Protein AF-R1D1S7-F1 (afdb_monomer)

pLDDT: mean 77.64, std 20.62, range [32.88, 98.31]

Secondary structure (DSSP, 8-state):
--------PPPPPPPP------------SSSS-----EEEEEEE--TT--TT-EEEEE-TTT--EEEEEPPTTPPTT-EEEEEEE------------------PPPP---PPP-------------HHHHHHHHHHHHHHHHHHHHHHHHHHHHHHHHHHHHHHHHHHHHHHHHHHHHHHHHHHHHHHHHHHHHHHHHHHHHHHHHHHHHHHTSPPPP----PPPP------PPPPHHHHHTB-TTT-SBGGGS-EEEEEETTEE--S--EEHHHHHT-SSSB-TTT--B-SEEEEPPPTTT-HHHHHHHH--S-STTS---EE-S-THHHHHHHHHHHT-TT-HHHHHHHHHHHHHHHTTTEES-GGGS--EEEHHHHH-TTTSHHHHHHHHHHHHHHHHHHHHHHHHT-

Sequence (411 aa):
MQRIFGRAASRSPRSSGSSSSGARRSSSTERDSRAQRTERVSVVMPAGVRPGMEVQFENPRTGRYFKAAVPPGLLPGQTFIVNVLRSRESSPARGRDVVPVEVSFPSAAASPGRSATSPAQQGGASERERREAAELAEAMAASLAEQEAAQRRRAAEEASELELEEATRLSAEEAQRELSWRSEGQSWRSDGQQSWGREAEAALRAFELAAAASPPAQPHGPGPGLPSVQSEPEASLAEQNAECAVCFDPLHAAPCALFRCGSFRTCRHFLHEACARSLPFPECPLCRCAFDTVQPLPPLLSDPAGWFRAVDTGGEAAGHAARLSRPQEAVVRGLIKTYGLSSDLAQVVQMRENVAAVWALFVDGAADEGDACVTREAFLRPADGLADAIIASRATLAQCRAQRGVAVACL

Foldseek 3Di:
DDDDDDDDDDDDDDDDDDDDDDDDDDDDDPPDPPPQDWDKDKDAAAPPDAAQDKDWDADPVPRDIDIDGHHPPDDHGDIDIDTDGDDPPPPDDDDDDDDDDDDDDDDDDDDDDDDDDDDPDDDDDPPVVVVVVVVVVVVVVVVVVVVVVVVVVVVVVVVVVVVVVVVVVVVVVVVVVVVVVVVVVVVCCVVVCVVVVVVVVVVVVVVVVVVVVDDDDDDDDDDDDDPPPVDDPDQDPCLVLCAAPQPRHHLQVAFKKFFAAPQAGQDLDIHHLVRQVPDPAQADPPPRGGGDDIGTQDQCVPCVLSNLSRLQHPDCPPVDARKSQDDLVSVLSSCCNNVVVSVPVVSSVVSSVQSVVCLVVQFDDDPPPVRGIGGSCQQPPPPRHSSNSSVVVVVVVVVVVVVVVVVVVVD

Radius of gyration: 37.02 Å; Cα contacts (8 Å, |Δi|>4): 352; chains: 1; bounding box: 105×136×64 Å

Mean predicted aligned error: 18.81 Å

Structure (mmCIF, N/CA/C/O backbone):
data_AF-R1D1S7-F1
#
_entry.id   AF-R1D1S7-F1
#
loop_
_atom_site.group_PDB
_atom_site.id
_atom_site.type_symbol
_atom_site.label_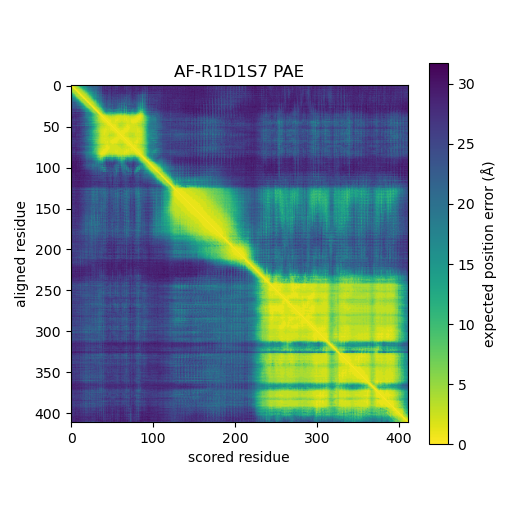atom_id
_atom_site.label_alt_id
_atom_site.label_comp_id
_atom_site.label_asym_id
_atom_site.label_entity_id
_atom_site.label_seq_id
_atom_site.pdbx_PDB_ins_code
_atom_site.Cartn_x
_atom_site.Cartn_y
_atom_site.Cartn_z
_atom_site.occupancy
_atom_site.B_iso_or_equiv
_atom_site.auth_seq_id
_atom_site.auth_comp_id
_atom_site.auth_asym_id
_atom_site.auth_atom_id
_atom_site.pdbx_PDB_model_num
ATOM 1 N N . MET A 1 1 ? 26.369 77.684 -20.246 1.00 40.88 1 MET A N 1
ATOM 2 C CA . MET A 1 1 ? 25.663 77.684 -21.546 1.00 40.88 1 MET A CA 1
ATOM 3 C C . MET A 1 1 ? 24.746 76.470 -21.598 1.00 40.88 1 MET A C 1
ATOM 5 O O . MET A 1 1 ? 25.218 75.362 -21.396 1.00 40.88 1 MET A O 1
ATOM 9 N N . GLN A 1 2 ? 23.444 76.713 -21.756 1.00 49.56 2 GLN A N 1
ATOM 10 C CA . GLN A 1 2 ? 22.350 75.731 -21.804 1.00 49.56 2 GLN A CA 1
ATOM 11 C C . GLN A 1 2 ? 22.356 74.887 -23.094 1.00 49.56 2 GLN A C 1
ATOM 13 O O . GLN A 1 2 ? 22.792 75.397 -24.124 1.00 49.56 2 GLN A O 1
ATOM 18 N N . ARG A 1 3 ? 21.809 73.659 -23.014 1.00 46.72 3 ARG A N 1
ATOM 19 C CA . ARG A 1 3 ? 21.143 72.789 -24.034 1.00 46.72 3 ARG A CA 1
ATOM 20 C C . ARG A 1 3 ? 20.950 71.424 -23.332 1.00 46.72 3 ARG A C 1
ATOM 22 O O . ARG A 1 3 ? 21.947 70.880 -22.884 1.00 46.72 3 ARG A O 1
ATOM 29 N N . ILE A 1 4 ? 19.789 70.861 -22.974 1.00 48.47 4 ILE A N 1
ATOM 30 C CA . ILE A 1 4 ? 18.445 70.638 -23.561 1.00 48.47 4 ILE A CA 1
ATOM 31 C C . ILE A 1 4 ? 18.448 69.844 -24.882 1.00 48.47 4 ILE A C 1
ATOM 33 O O . ILE A 1 4 ? 19.140 70.233 -25.816 1.00 48.47 4 ILE A O 1
ATOM 37 N N . PHE A 1 5 ? 17.581 68.807 -24.890 1.00 44.56 5 PHE A N 1
ATOM 38 C CA . PHE A 1 5 ? 17.111 67.843 -25.916 1.00 44.56 5 PHE A CA 1
ATOM 39 C C . PHE A 1 5 ? 17.652 66.411 -25.722 1.00 44.56 5 PHE A C 1
ATOM 41 O O . PHE A 1 5 ? 18.844 66.226 -25.552 1.00 44.56 5 PHE A O 1
ATOM 48 N N . GLY A 1 6 ? 16.859 65.334 -25.729 1.00 33.53 6 GLY A N 1
ATOM 49 C CA . GLY A 1 6 ? 15.417 65.153 -25.920 1.00 33.53 6 GLY A CA 1
ATOM 50 C C . GLY A 1 6 ? 15.090 63.647 -25.912 1.00 33.53 6 GLY A C 1
ATOM 51 O O . GLY A 1 6 ? 15.836 62.846 -26.465 1.00 33.53 6 GLY A O 1
ATOM 52 N N . ARG A 1 7 ? 13.993 63.265 -25.244 1.00 40.81 7 ARG A N 1
ATOM 53 C CA . ARG A 1 7 ? 13.422 61.905 -25.191 1.00 40.81 7 ARG A CA 1
ATOM 54 C C . ARG A 1 7 ? 12.847 61.493 -26.554 1.00 40.81 7 ARG A C 1
ATOM 56 O O . ARG A 1 7 ? 12.107 62.273 -27.146 1.00 40.81 7 ARG A O 1
ATOM 63 N N . ALA A 1 8 ? 13.051 60.237 -26.954 1.00 37.41 8 ALA A N 1
ATOM 64 C CA . ALA A 1 8 ? 12.241 59.554 -27.964 1.00 37.41 8 ALA A CA 1
ATOM 65 C C . ALA A 1 8 ? 11.564 58.329 -27.328 1.00 37.41 8 ALA A C 1
ATOM 67 O O . ALA A 1 8 ? 12.227 57.461 -26.766 1.00 37.41 8 ALA A O 1
ATOM 68 N N . ALA A 1 9 ? 10.232 58.306 -27.381 1.00 39.56 9 ALA A N 1
ATOM 69 C CA . ALA A 1 9 ? 9.378 57.216 -26.930 1.00 39.56 9 ALA A CA 1
ATOM 70 C C . ALA A 1 9 ? 9.017 56.324 -28.127 1.00 39.56 9 ALA A C 1
ATOM 72 O O . ALA A 1 9 ? 8.440 56.808 -29.102 1.00 39.56 9 ALA A O 1
ATOM 73 N N . SER A 1 10 ? 9.327 55.031 -28.051 1.00 42.94 10 SER A N 1
ATOM 74 C CA . SER A 1 10 ? 8.886 54.022 -29.015 1.00 42.94 10 SER A CA 1
ATOM 75 C C . SER A 1 10 ? 7.536 53.438 -28.584 1.00 42.94 10 SER A C 1
ATOM 77 O O . SER A 1 10 ? 7.361 52.907 -27.489 1.00 42.94 10 SER A O 1
ATOM 79 N N . ARG A 1 11 ? 6.543 53.589 -29.466 1.00 37.12 11 ARG A N 1
ATOM 80 C CA . ARG A 1 11 ? 5.198 53.014 -29.362 1.00 37.12 11 ARG A CA 1
ATOM 81 C C . ARG A 1 11 ? 5.242 51.534 -29.754 1.00 37.12 11 ARG A C 1
ATOM 83 O O . ARG A 1 11 ? 5.729 51.213 -30.832 1.00 37.12 11 ARG A O 1
ATOM 90 N N . SER A 1 12 ? 4.675 50.661 -28.923 1.00 41.09 12 SER A N 1
ATOM 91 C CA . SER A 1 12 ? 4.345 49.278 -29.300 1.00 41.09 12 SER A CA 1
ATOM 92 C C . SER A 1 12 ? 2.977 49.224 -29.998 1.00 41.09 12 SER A C 1
ATOM 94 O O . SER A 1 12 ? 2.056 49.918 -29.551 1.00 41.09 12 SER A O 1
ATOM 96 N N . PRO A 1 13 ? 2.797 48.418 -31.059 1.00 53.50 13 PRO A N 1
ATOM 97 C CA . PRO A 1 13 ? 1.489 48.200 -31.658 1.00 53.50 13 PRO A CA 1
ATOM 98 C C . PRO A 1 13 ? 0.668 47.189 -30.843 1.00 53.50 13 PRO A C 1
ATOM 100 O O . PRO A 1 13 ? 1.148 46.130 -30.447 1.00 53.50 13 PRO A O 1
ATOM 103 N N . ARG A 1 14 ? -0.599 47.544 -30.612 1.00 44.47 14 ARG A N 1
ATOM 104 C CA . ARG A 1 14 ? -1.650 46.669 -30.086 1.00 44.47 14 ARG A CA 1
ATOM 105 C C . ARG A 1 14 ? -2.043 45.661 -31.167 1.00 44.47 14 ARG A C 1
ATOM 107 O O . ARG A 1 14 ? -2.511 46.082 -32.223 1.00 44.47 14 ARG A O 1
ATOM 114 N N . SER A 1 15 ? -1.917 44.364 -30.894 1.00 43.53 15 SER A N 1
ATOM 115 C CA . SER A 1 15 ? -2.582 43.320 -31.675 1.00 43.53 15 SER A CA 1
ATOM 116 C C . SER A 1 15 ? -3.945 43.003 -31.060 1.00 43.53 15 SER A C 1
ATOM 118 O O . SER A 1 15 ? -4.097 42.638 -29.897 1.00 43.53 15 SER A O 1
ATOM 120 N N . SER A 1 16 ? -4.959 43.239 -31.875 1.00 44.72 16 SER A N 1
ATOM 121 C CA . SER A 1 16 ? -6.361 42.929 -31.672 1.00 44.72 16 SER A CA 1
ATOM 122 C C . SER A 1 16 ? -6.652 41.449 -31.927 1.00 44.72 16 SER A C 1
ATOM 124 O O . SER A 1 16 ? -6.254 40.925 -32.960 1.00 44.72 16 SER A O 1
ATOM 126 N N . GLY A 1 17 ? -7.425 40.846 -31.022 1.00 41.31 17 GLY A N 1
ATOM 127 C CA . GLY A 1 17 ? -8.584 40.001 -31.322 1.00 41.31 17 GLY A CA 1
ATOM 128 C C . GLY A 1 17 ? -8.389 38.736 -32.159 1.00 41.31 17 GLY A C 1
ATOM 129 O O . GLY A 1 17 ? -8.232 38.783 -33.373 1.00 41.31 17 GLY A O 1
ATOM 130 N N . SER A 1 18 ? -8.619 37.589 -31.527 1.00 41.84 18 SER A N 1
ATOM 131 C CA . SER A 1 18 ? -9.199 36.432 -32.215 1.00 41.84 18 SER A CA 1
ATOM 132 C C . SER A 1 18 ? -10.151 35.712 -31.270 1.00 41.84 18 SER A C 1
ATOM 134 O O . SER A 1 18 ? -9.756 34.990 -30.360 1.00 41.84 18 SER A O 1
ATOM 136 N N . SER A 1 19 ? -11.433 35.971 -31.494 1.00 46.50 19 SER A N 1
ATOM 137 C CA . SER A 1 19 ? -12.548 35.203 -30.969 1.00 46.50 19 SER A CA 1
ATOM 138 C C . SER A 1 19 ? -12.538 33.814 -31.609 1.00 46.50 19 SER A C 1
ATOM 140 O O . SER A 1 19 ? -12.649 33.712 -32.830 1.00 46.50 19 SER A O 1
ATOM 142 N N . SER A 1 20 ? -12.459 32.751 -30.810 1.00 43.19 20 SER A N 1
ATOM 143 C CA . SER A 1 20 ? -12.817 31.401 -31.249 1.00 43.19 20 SER A CA 1
ATOM 144 C C . SER A 1 20 ? -13.987 30.874 -30.427 1.00 43.19 20 SER A C 1
ATOM 146 O O . SER A 1 20 ? -13.932 30.609 -29.228 1.00 43.19 20 SER A O 1
ATOM 148 N N . SER A 1 21 ? -15.095 30.793 -31.143 1.00 43.06 21 SER A N 1
ATOM 149 C CA . SER A 1 21 ? -16.359 30.190 -30.784 1.00 43.06 21 SER A CA 1
ATOM 150 C C . SER A 1 21 ? -16.228 28.679 -30.569 1.00 43.06 21 SER A C 1
ATOM 152 O O . SER A 1 21 ? -15.629 27.984 -31.379 1.00 43.06 21 SER A O 1
ATOM 154 N N . GLY A 1 22 ? -16.928 28.172 -29.553 1.00 43.16 22 GLY A N 1
ATOM 155 C CA . GLY A 1 22 ? -17.757 26.972 -29.690 1.00 43.16 22 GLY A CA 1
ATOM 156 C C . GLY A 1 22 ? -17.072 25.603 -29.661 1.00 43.16 22 GLY A C 1
ATOM 157 O O . GLY A 1 22 ? -16.790 25.020 -30.699 1.00 43.16 22 GLY A O 1
ATOM 158 N N . ALA A 1 23 ? -17.039 24.989 -28.477 1.00 39.06 23 ALA A N 1
ATOM 159 C CA . ALA A 1 23 ? -17.128 23.536 -28.348 1.00 39.06 23 ALA A CA 1
ATOM 160 C C . ALA A 1 23 ? -17.946 23.172 -27.100 1.00 39.06 23 ALA A C 1
ATOM 162 O O . ALA A 1 23 ? -17.427 22.944 -26.013 1.00 39.06 23 ALA A O 1
ATOM 163 N N . ARG A 1 24 ? -19.272 23.127 -27.274 1.00 50.62 24 ARG A N 1
ATOM 164 C CA . ARG A 1 24 ? -20.167 22.362 -26.402 1.00 50.62 24 ARG A CA 1
ATOM 165 C C . ARG A 1 24 ? -19.913 20.881 -26.686 1.00 50.62 24 ARG A C 1
ATOM 167 O O . ARG A 1 24 ? -20.312 20.408 -27.746 1.00 50.62 24 ARG A O 1
ATOM 174 N N . ARG A 1 25 ? -19.276 20.153 -25.768 1.00 45.09 25 ARG A N 1
ATOM 175 C CA . ARG A 1 25 ? -19.288 18.683 -25.760 1.00 45.09 25 ARG A CA 1
ATOM 176 C C . ARG A 1 25 ? -19.532 18.166 -24.342 1.00 45.09 25 ARG A C 1
ATOM 178 O O . ARG A 1 25 ? -18.696 18.292 -23.460 1.00 45.09 25 ARG A O 1
ATOM 185 N N . SER A 1 26 ? -20.743 17.641 -24.179 1.00 44.97 26 SER A N 1
ATOM 186 C CA . SER A 1 26 ? -21.052 16.382 -23.497 1.00 44.97 26 SER A CA 1
ATOM 187 C C . SER A 1 26 ? -20.563 16.205 -22.059 1.00 44.97 26 SER A C 1
ATOM 189 O O . SER A 1 26 ? -19.711 15.381 -21.752 1.00 44.97 26 SER A O 1
ATOM 191 N N . SER A 1 27 ? -21.224 16.928 -21.163 1.00 48.66 27 SER A N 1
ATOM 192 C CA . SER A 1 27 ? -21.341 16.619 -19.743 1.00 48.66 27 SER A CA 1
ATOM 193 C C . SER A 1 27 ? -22.357 15.487 -19.509 1.00 48.66 27 SER A C 1
ATOM 195 O O . SER A 1 27 ? -23.549 15.781 -19.426 1.00 48.66 27 SER A O 1
ATOM 197 N N . SER A 1 28 ? -21.936 14.224 -19.380 1.00 49.94 28 SER A N 1
ATOM 198 C CA . SER A 1 28 ? -22.804 13.148 -18.849 1.00 49.94 28 SER A CA 1
ATOM 199 C C . SER A 1 28 ? -22.071 11.805 -18.719 1.00 49.94 28 SER A C 1
ATOM 201 O O . SER A 1 28 ? -22.200 10.984 -19.616 1.00 49.94 28 SER A O 1
ATOM 203 N N . THR A 1 29 ? -21.332 11.591 -17.620 1.00 45.88 29 THR A N 1
ATOM 204 C CA . THR A 1 29 ? -21.088 10.262 -16.983 1.00 45.88 29 THR A CA 1
ATOM 205 C C . THR A 1 29 ? -20.188 10.346 -15.740 1.00 45.88 29 THR A C 1
ATOM 207 O O . THR A 1 29 ? -20.230 9.460 -14.897 1.00 45.88 29 THR A O 1
ATOM 210 N N . GLU A 1 30 ? -19.463 11.444 -15.518 1.00 43.00 30 GLU A N 1
ATOM 211 C CA . GLU A 1 30 ? -18.541 11.623 -14.372 1.00 43.00 30 GLU A CA 1
ATOM 212 C C . GLU A 1 30 ? -19.209 12.008 -13.035 1.00 43.00 30 GLU A C 1
ATOM 214 O O . GLU A 1 30 ? -18.637 12.692 -12.182 1.00 43.00 30 GLU A O 1
ATOM 219 N N . ARG A 1 31 ? -20.470 11.618 -12.840 1.00 46.47 31 ARG A N 1
ATOM 220 C CA . ARG A 1 31 ? -21.287 12.114 -11.731 1.00 46.47 31 ARG A CA 1
ATOM 221 C C . ARG A 1 31 ? -21.953 11.005 -10.924 1.00 46.47 31 ARG A C 1
ATOM 223 O O . ARG A 1 31 ? -23.093 11.203 -10.550 1.00 46.47 31 ARG A O 1
ATOM 230 N N . ASP A 1 32 ? -21.271 9.900 -10.604 1.00 45.78 32 ASP A N 1
ATOM 231 C CA . ASP A 1 32 ? -21.798 8.997 -9.558 1.00 45.78 32 ASP A CA 1
ATOM 232 C C . ASP A 1 32 ? -20.803 8.146 -8.744 1.00 45.78 32 ASP A C 1
ATOM 234 O O . ASP A 1 32 ? -21.221 7.357 -7.904 1.00 45.78 32 ASP A O 1
ATOM 238 N N . SER A 1 33 ? -19.491 8.389 -8.824 1.00 48.38 33 SER A N 1
ATOM 239 C CA . SER A 1 33 ? -18.509 7.719 -7.941 1.00 48.38 33 SER A CA 1
ATOM 240 C C . SER A 1 33 ? -18.133 8.564 -6.718 1.00 48.38 33 SER A C 1
ATOM 242 O O . SER A 1 33 ? -16.967 8.650 -6.331 1.00 48.38 33 SER A O 1
ATOM 244 N N . ARG A 1 34 ? -19.105 9.240 -6.084 1.00 56.00 34 ARG A N 1
ATOM 245 C CA . ARG A 1 34 ? -18.852 9.885 -4.782 1.00 56.00 34 ARG A CA 1
ATOM 246 C C . ARG A 1 34 ? -18.762 8.796 -3.720 1.00 56.00 34 ARG A C 1
ATOM 248 O O . ARG A 1 34 ? -19.788 8.379 -3.189 1.00 56.00 34 ARG A O 1
ATOM 255 N N . ALA A 1 35 ? -17.529 8.386 -3.421 1.00 58.06 35 ALA A N 1
ATOM 256 C CA . ALA A 1 35 ? -17.168 7.523 -2.304 1.00 58.06 35 ALA A CA 1
ATOM 257 C C . ALA A 1 35 ? -18.050 7.828 -1.085 1.00 58.06 35 ALA A C 1
ATOM 259 O O . ALA A 1 35 ? -18.065 8.954 -0.570 1.00 58.06 35 ALA A O 1
ATOM 260 N N . GLN A 1 36 ? -18.841 6.838 -0.675 1.00 74.69 36 GLN A N 1
ATOM 261 C CA . GLN A 1 36 ? -19.705 6.943 0.490 1.00 74.69 36 GLN A CA 1
ATOM 262 C C . GLN A 1 36 ? -18.816 7.241 1.702 1.00 74.69 36 GLN A C 1
ATOM 264 O O . GLN A 1 36 ? -17.980 6.429 2.089 1.00 74.69 36 GLN A O 1
ATOM 269 N N . ARG A 1 37 ? -18.942 8.441 2.277 1.00 83.38 37 ARG A N 1
ATOM 270 C CA . ARG A 1 37 ? -18.174 8.809 3.470 1.00 83.38 37 ARG A CA 1
ATOM 271 C C . ARG A 1 37 ? -18.741 8.050 4.668 1.00 83.38 37 ARG A C 1
ATOM 273 O O . ARG A 1 37 ? -19.866 8.311 5.092 1.00 83.38 37 ARG A O 1
ATOM 280 N N . THR A 1 38 ? -17.956 7.128 5.211 1.00 91.94 38 THR A N 1
ATOM 281 C CA . THR A 1 38 ? -18.217 6.479 6.499 1.00 91.94 38 THR A CA 1
ATOM 282 C C . THR A 1 38 ? -17.866 7.425 7.645 1.00 91.94 38 THR A C 1
ATOM 284 O O . THR A 1 38 ? -16.858 8.130 7.592 1.00 91.94 38 THR A O 1
ATOM 287 N N . GLU A 1 39 ? -18.670 7.426 8.700 1.00 93.94 39 GLU A N 1
ATOM 288 C CA . GLU A 1 39 ? -18.412 8.133 9.951 1.00 93.94 39 GLU A CA 1
ATOM 289 C C . GLU A 1 39 ? -18.198 7.129 11.088 1.00 93.94 39 GLU A C 1
ATOM 291 O O . GLU A 1 39 ? -18.886 6.116 11.163 1.00 93.94 39 GLU A O 1
ATOM 296 N N . ARG A 1 40 ? -17.228 7.403 11.967 1.00 95.81 40 ARG A N 1
ATOM 297 C CA . ARG A 1 40 ? -16.889 6.552 13.114 1.00 95.81 40 ARG A CA 1
ATOM 298 C C . ARG A 1 40 ? -17.664 7.025 14.342 1.00 95.81 40 ARG A C 1
ATOM 300 O O . ARG A 1 40 ? -17.470 8.161 14.770 1.00 95.81 40 ARG A O 1
ATOM 307 N N . VAL A 1 41 ? -18.502 6.168 14.920 1.00 96.62 41 VAL A N 1
ATOM 308 C CA . VAL A 1 41 ? -19.272 6.449 16.144 1.00 96.62 41 VAL A CA 1
ATOM 309 C C . VAL A 1 41 ? -18.801 5.517 17.257 1.00 96.62 41 VAL A C 1
ATOM 311 O O . VAL A 1 41 ? -18.685 4.314 17.042 1.00 96.62 41 VAL A O 1
ATOM 314 N N . SER A 1 42 ? -18.504 6.071 18.434 1.00 96.50 42 SER A N 1
ATOM 315 C CA . SER A 1 42 ? -18.145 5.298 19.630 1.00 96.50 42 SER A CA 1
ATOM 316 C C . SER A 1 42 ? -19.410 4.925 20.399 1.00 96.50 42 SER A C 1
ATOM 318 O O . SER A 1 42 ? -20.207 5.806 20.723 1.00 96.50 42 SER A O 1
ATOM 320 N N . VAL A 1 43 ? -19.598 3.638 20.679 1.00 97.38 43 VAL A N 1
ATOM 321 C CA . VAL A 1 43 ? -20.777 3.090 21.362 1.00 97.38 43 VAL A CA 1
ATOM 322 C C . VAL A 1 43 ? -20.331 2.434 22.662 1.00 97.38 43 VAL A C 1
ATOM 324 O O . VAL A 1 43 ? -19.456 1.571 22.647 1.00 97.38 43 VAL A O 1
ATOM 327 N N . VAL A 1 44 ? -20.922 2.845 23.786 1.00 97.38 44 VAL A N 1
ATOM 328 C CA . VAL A 1 44 ? -20.694 2.233 25.105 1.00 97.38 44 VAL A CA 1
ATOM 329 C C . VAL A 1 44 ? -21.595 1.008 25.246 1.00 97.38 44 VAL A C 1
ATOM 331 O O . VAL A 1 44 ? -22.787 1.085 24.959 1.00 97.38 44 VAL A O 1
ATOM 334 N N . MET A 1 45 ? -21.044 -0.110 25.713 1.00 97.25 45 MET A N 1
ATOM 335 C CA . MET A 1 45 ? -21.781 -1.344 25.972 1.00 97.25 45 MET A CA 1
ATOM 336 C C . MET A 1 45 ? -22.750 -1.196 27.157 1.00 97.25 45 MET A C 1
ATOM 338 O O . MET A 1 45 ? -22.281 -1.037 28.289 1.00 97.25 45 MET A O 1
ATOM 342 N N . PRO A 1 46 ? -24.081 -1.289 26.956 1.00 96.38 46 PRO A N 1
ATOM 343 C CA . PRO A 1 46 ? -25.031 -1.302 28.064 1.00 96.38 46 PRO A CA 1
ATOM 344 C C . PRO A 1 46 ? -24.937 -2.591 28.896 1.00 96.38 46 PRO A C 1
ATOM 346 O O . PRO A 1 46 ? -24.508 -3.646 28.423 1.00 96.38 46 PRO A O 1
ATOM 349 N N . ALA A 1 47 ? -25.362 -2.506 30.158 1.00 96.44 47 ALA A N 1
ATOM 350 C CA . ALA A 1 47 ? -25.404 -3.649 31.063 1.00 96.44 47 ALA A CA 1
ATOM 351 C C . ALA A 1 47 ? -26.361 -4.741 30.557 1.00 96.44 47 ALA A C 1
ATOM 353 O O . ALA A 1 47 ? -27.462 -4.453 30.094 1.00 96.44 47 ALA A O 1
ATOM 354 N N . GLY A 1 48 ? -25.939 -6.004 30.668 1.00 94.94 48 GLY A N 1
ATOM 355 C CA . GLY A 1 48 ? -26.752 -7.173 30.314 1.00 94.94 48 GLY A CA 1
ATOM 356 C C . GLY A 1 48 ? -26.644 -7.644 28.860 1.00 94.94 48 GLY A C 1
ATOM 357 O O . GLY A 1 48 ? -27.177 -8.705 28.541 1.00 94.94 48 GLY A O 1
ATOM 358 N N . VAL A 1 49 ? -25.929 -6.923 27.992 1.00 96.81 49 VAL A N 1
ATOM 359 C CA . VAL A 1 49 ? -25.722 -7.339 26.598 1.00 96.81 49 VAL A CA 1
ATOM 360 C C . VAL A 1 49 ? -24.483 -8.229 26.470 1.00 96.81 49 VAL A C 1
ATOM 362 O O . VAL A 1 49 ? -23.449 -7.961 27.079 1.00 96.81 49 VAL A O 1
ATOM 365 N N . ARG A 1 50 ? -24.595 -9.309 25.688 1.00 95.19 50 ARG A N 1
ATOM 366 C CA . ARG A 1 50 ? -23.523 -10.286 25.438 1.00 95.19 50 ARG A CA 1
ATOM 367 C C . ARG A 1 50 ? -22.955 -10.136 24.021 1.00 95.19 50 ARG A C 1
ATOM 369 O O . ARG A 1 50 ? -23.680 -9.679 23.134 1.00 95.19 50 ARG A O 1
ATOM 376 N N . PRO A 1 51 ? -21.708 -10.573 23.771 1.00 95.75 51 PRO A N 1
ATOM 377 C CA . PRO A 1 51 ? -21.195 -10.729 22.416 1.00 95.75 51 PRO A CA 1
ATOM 378 C C . PRO A 1 51 ? -22.165 -11.443 21.474 1.00 95.75 51 PRO A C 1
ATOM 380 O O . PRO A 1 51 ? -22.770 -12.447 21.849 1.00 95.75 51 PRO A O 1
ATOM 383 N N . GLY A 1 52 ? -22.311 -10.914 20.260 1.00 95.56 52 GLY A N 1
ATOM 384 C CA . GLY A 1 52 ? -23.238 -11.412 19.241 1.00 95.56 52 GLY A CA 1
ATOM 385 C C . GLY A 1 52 ? -24.666 -10.863 19.329 1.00 95.56 52 GLY A C 1
ATOM 386 O O . GLY A 1 52 ? -25.417 -11.015 18.371 1.00 95.56 52 GLY A O 1
ATOM 387 N N . MET A 1 53 ? -25.054 -10.190 20.419 1.00 96.88 53 MET A N 1
ATOM 388 C CA . MET A 1 53 ? -26.344 -9.491 20.482 1.00 96.88 53 MET A CA 1
ATOM 389 C C . MET A 1 53 ? -26.299 -8.170 19.705 1.00 96.88 53 MET A C 1
ATOM 391 O O . MET A 1 53 ? -25.251 -7.528 19.611 1.00 96.88 53 MET A O 1
ATOM 395 N N . GLU A 1 54 ? -27.444 -7.741 19.174 1.00 97.75 54 GLU A N 1
ATOM 396 C CA . GLU A 1 54 ? -27.584 -6.421 18.556 1.00 97.75 54 GLU A CA 1
ATOM 397 C C . GLU A 1 54 ? -27.817 -5.340 19.615 1.00 97.75 54 GLU A C 1
ATOM 399 O O . GLU A 1 54 ? -28.664 -5.484 20.498 1.00 97.75 54 GLU A O 1
ATOM 404 N N . VAL A 1 55 ? -27.104 -4.222 19.488 1.00 97.44 55 VAL A N 1
ATOM 405 C CA . VAL A 1 55 ? -27.362 -2.997 20.251 1.00 97.44 55 VAL A CA 1
ATOM 406 C C . VAL A 1 55 ? -27.850 -1.893 19.331 1.00 97.44 55 VAL A C 1
ATOM 408 O O . VAL A 1 55 ? -27.318 -1.704 18.236 1.00 97.44 55 VAL A O 1
ATOM 411 N N . GLN A 1 56 ? -28.857 -1.151 19.792 1.00 97.69 56 GLN A N 1
ATOM 412 C CA . GLN A 1 56 ? -29.337 0.057 19.134 1.00 97.69 56 GLN A CA 1
ATOM 413 C C . GLN A 1 56 ? -28.709 1.281 19.804 1.00 97.69 56 GLN A C 1
ATOM 415 O O . GLN A 1 56 ? -28.741 1.402 21.027 1.00 97.69 56 GLN A O 1
ATOM 420 N N . PHE A 1 57 ? -28.136 2.184 19.014 1.00 96.62 57 PHE A N 1
ATOM 421 C CA . PHE A 1 57 ? -27.505 3.409 19.507 1.00 96.62 57 PHE A CA 1
ATOM 422 C C . PHE A 1 57 ? -27.881 4.602 18.632 1.00 96.62 57 PHE A C 1
ATOM 424 O O . PHE A 1 57 ? -28.138 4.454 17.437 1.00 96.62 57 PHE A O 1
ATOM 431 N N . GLU A 1 58 ? -27.918 5.791 19.225 1.00 96.81 58 GLU A N 1
ATOM 432 C CA . GLU A 1 58 ? -28.203 7.041 18.524 1.00 96.81 58 GLU A CA 1
ATOM 433 C C . GLU A 1 58 ? -26.897 7.715 18.103 1.00 96.81 58 GLU A C 1
ATOM 435 O O . GLU A 1 58 ? -25.965 7.844 18.899 1.00 96.81 58 GLU A O 1
ATOM 440 N N . ASN A 1 59 ? -26.802 8.152 16.848 1.00 94.88 59 ASN A N 1
ATOM 441 C CA . ASN A 1 59 ? -25.676 8.968 16.418 1.00 94.88 59 ASN A CA 1
ATOM 442 C C . ASN A 1 59 ? -25.889 10.414 16.913 1.00 94.88 59 ASN A C 1
ATOM 444 O O . ASN A 1 59 ? -26.786 11.089 16.397 1.00 94.88 59 ASN A O 1
ATOM 448 N N . PRO A 1 60 ? -25.034 10.939 17.815 1.00 90.75 60 PRO A N 1
ATOM 449 C CA . PRO A 1 60 ? -25.240 12.238 18.462 1.00 90.75 60 PRO A CA 1
ATOM 450 C C . PRO A 1 60 ? -25.209 13.425 17.491 1.00 90.75 60 PRO A C 1
ATOM 452 O O . PRO A 1 60 ? -25.641 14.516 17.845 1.00 90.75 60 PRO A O 1
ATOM 455 N N . ARG A 1 61 ? -24.691 13.242 16.268 1.00 89.75 61 ARG A N 1
ATOM 456 C CA . ARG A 1 61 ? -24.674 14.296 15.245 1.00 89.75 61 ARG A CA 1
ATOM 457 C C . ARG A 1 61 ? -25.931 14.335 14.388 1.00 89.75 61 ARG A C 1
ATOM 459 O O . ARG A 1 61 ? -26.250 15.390 13.860 1.00 89.75 61 ARG A O 1
ATOM 466 N N . THR A 1 62 ? -26.598 13.196 14.202 1.00 91.69 62 THR A N 1
ATOM 467 C CA . THR A 1 62 ? -27.722 13.074 13.251 1.00 91.69 62 THR A CA 1
ATOM 468 C C . THR A 1 62 ? -29.057 12.765 13.922 1.00 91.69 62 THR A C 1
ATOM 470 O O . THR A 1 62 ? -30.086 12.846 13.258 1.00 91.69 62 THR A O 1
ATOM 473 N N . GLY A 1 63 ? -29.058 12.361 15.198 1.00 94.25 63 GLY A N 1
ATOM 474 C CA . GLY A 1 63 ? -30.254 11.907 15.920 1.00 94.25 63 GLY A CA 1
ATOM 475 C C . GLY A 1 63 ? -30.853 10.602 15.380 1.00 94.25 63 GLY A C 1
ATOM 476 O O . GLY A 1 63 ? -31.963 10.219 15.737 1.00 94.25 63 GLY A O 1
ATOM 477 N N . ARG A 1 64 ? -30.159 9.919 14.458 1.00 93.75 64 ARG A N 1
ATOM 478 C CA . ARG A 1 64 ? -30.623 8.660 13.866 1.00 93.75 64 ARG A CA 1
ATOM 479 C C . ARG A 1 64 ? -30.151 7.473 14.688 1.00 93.75 64 ARG A C 1
ATOM 481 O O . ARG A 1 64 ? -29.000 7.434 15.125 1.00 93.75 64 ARG A O 1
ATOM 488 N N . TYR A 1 65 ? -31.023 6.480 14.813 1.00 96.06 65 TYR A N 1
ATOM 489 C CA . TYR A 1 65 ? -30.701 5.212 15.452 1.00 96.06 65 TYR A CA 1
ATOM 490 C C . TYR A 1 65 ? -30.081 4.228 14.459 1.00 96.06 65 TYR A C 1
ATOM 492 O O . TYR A 1 65 ? -30.571 4.059 13.343 1.00 96.06 65 TYR A O 1
ATOM 500 N N . PHE A 1 66 ? -29.032 3.547 14.900 1.00 96.56 66 PHE A N 1
ATOM 501 C CA . PHE A 1 66 ? -28.341 2.489 14.171 1.00 96.56 66 PHE A CA 1
ATOM 502 C C . PHE A 1 66 ? -28.316 1.215 15.014 1.00 96.56 66 PHE A C 1
ATOM 504 O O . PHE A 1 66 ? -28.427 1.278 16.238 1.00 96.56 66 PHE A O 1
ATOM 511 N N . LYS A 1 67 ? -28.163 0.064 14.354 1.00 97.38 67 LYS A N 1
ATOM 512 C CA . LYS A 1 67 ? -27.968 -1.238 15.001 1.00 97.38 67 LYS A CA 1
ATOM 513 C C . LYS A 1 67 ? -26.588 -1.784 14.660 1.00 97.38 67 LYS A C 1
ATOM 515 O O . LYS A 1 67 ? -26.142 -1.643 13.523 1.00 97.38 67 LYS A O 1
ATOM 520 N N . ALA A 1 68 ? -25.926 -2.401 15.631 1.00 97.19 68 ALA A N 1
ATOM 521 C CA . ALA A 1 68 ? -24.671 -3.114 15.421 1.00 97.19 68 ALA A CA 1
ATOM 522 C C . ALA A 1 68 ? -24.599 -4.354 16.317 1.00 97.19 68 ALA A C 1
ATOM 524 O O . ALA A 1 68 ? -25.064 -4.324 17.456 1.00 97.19 68 ALA A O 1
ATOM 525 N N . ALA A 1 69 ? -23.996 -5.428 15.808 1.00 97.44 69 ALA A N 1
ATOM 526 C CA . ALA A 1 69 ? -23.686 -6.610 16.603 1.00 97.44 69 ALA A CA 1
ATOM 527 C C . ALA A 1 69 ? -22.475 -6.342 17.506 1.00 97.44 69 ALA A C 1
ATOM 529 O O . ALA A 1 69 ? -21.503 -5.711 17.085 1.00 97.44 69 ALA A O 1
ATOM 530 N N . VAL A 1 70 ? -22.531 -6.836 18.740 1.00 97.19 70 VAL A N 1
ATOM 531 C CA . VAL A 1 70 ? -21.463 -6.670 19.730 1.00 97.19 70 VAL A CA 1
ATOM 532 C C . VAL A 1 70 ? -20.290 -7.614 19.430 1.00 97.19 70 VAL A C 1
ATOM 534 O O . VAL A 1 70 ? -20.497 -8.832 19.412 1.00 97.19 70 VAL A O 1
ATOM 537 N N . PRO A 1 71 ? -19.058 -7.099 19.248 1.00 96.62 71 PRO A N 1
ATOM 538 C CA . PRO A 1 71 ? -17.867 -7.931 19.076 1.00 96.62 71 PRO A CA 1
ATOM 539 C C . PRO A 1 71 ? -17.579 -8.865 20.271 1.00 96.62 71 PRO A C 1
ATOM 541 O O . PRO A 1 71 ? -17.876 -8.519 21.419 1.00 96.62 71 PRO A O 1
ATOM 544 N N . PRO A 1 72 ? -16.958 -10.038 20.044 1.00 96.25 72 PRO A N 1
ATOM 545 C CA . PRO A 1 72 ? -16.492 -10.915 21.118 1.00 96.25 72 PRO A CA 1
ATOM 546 C C . PRO A 1 72 ? -15.448 -10.243 22.013 1.00 96.25 72 PRO A C 1
ATOM 548 O O . PRO A 1 72 ? -14.605 -9.483 21.544 1.00 96.25 72 PRO A O 1
ATOM 551 N N . GLY A 1 73 ? -15.504 -10.548 23.314 1.00 93.62 73 GLY A N 1
ATOM 552 C CA . GLY A 1 73 ? -14.533 -10.080 24.311 1.00 93.62 73 GLY A CA 1
ATOM 553 C C . GLY A 1 73 ? -14.832 -8.722 24.956 1.00 93.62 73 GLY A C 1
ATOM 554 O O . GLY A 1 73 ? -14.077 -8.310 25.831 1.00 93.62 73 GLY A O 1
ATOM 555 N N . LEU A 1 74 ? -15.921 -8.044 24.576 1.00 95.75 74 LEU A N 1
ATOM 556 C CA . LEU A 1 74 ? -16.333 -6.782 25.201 1.00 95.75 74 LEU A CA 1
ATOM 557 C C . LEU A 1 74 ? -17.192 -7.011 26.454 1.00 95.75 74 LEU A C 1
ATOM 559 O O . LEU A 1 74 ? -18.119 -7.823 26.450 1.00 95.75 74 LEU A O 1
ATOM 563 N N . LEU A 1 75 ? -16.892 -6.262 27.518 1.00 94.69 75 LEU A N 1
ATOM 564 C CA . LEU A 1 75 ? -17.638 -6.241 28.780 1.00 94.69 75 LEU A CA 1
ATOM 565 C C . LEU A 1 75 ? -18.558 -5.005 28.868 1.00 94.69 75 LEU A C 1
ATOM 567 O O . LEU A 1 75 ? -18.253 -3.971 28.264 1.00 94.69 75 LEU A O 1
ATOM 571 N N . PRO A 1 76 ? -19.653 -5.057 29.654 1.00 96.75 76 PRO A N 1
ATOM 572 C CA . PRO A 1 76 ? -20.466 -3.880 29.956 1.00 96.75 76 PRO A CA 1
ATOM 573 C C . PRO A 1 76 ? -19.630 -2.675 30.410 1.00 96.75 76 PRO A C 1
ATOM 575 O O . PRO A 1 76 ? -18.742 -2.810 31.249 1.00 96.75 76 PRO A O 1
ATOM 578 N N . GLY A 1 77 ? -19.916 -1.496 29.854 1.00 95.94 77 GLY A N 1
ATOM 579 C CA . GLY A 1 77 ? -19.177 -0.253 30.100 1.00 95.94 77 GLY A CA 1
ATOM 580 C C . GLY A 1 77 ? -17.981 -0.006 29.172 1.00 95.94 77 GLY A C 1
ATOM 581 O O . GLY A 1 77 ? -17.510 1.128 29.098 1.00 95.94 77 GLY A O 1
ATOM 582 N N . GLN A 1 78 ? -17.510 -1.007 28.421 1.00 96.50 78 GLN A N 1
ATOM 583 C CA . GLN A 1 78 ? -16.476 -0.800 27.401 1.00 96.50 78 GLN A CA 1
ATOM 584 C C . GLN A 1 78 ? -17.050 -0.155 26.136 1.00 96.50 78 GLN A C 1
ATOM 586 O O . GLN A 1 78 ? -18.240 -0.273 25.842 1.00 96.50 78 GLN A O 1
ATOM 591 N N . THR A 1 79 ? -16.201 0.532 25.374 1.00 97.00 79 THR A N 1
ATOM 592 C CA . THR A 1 79 ? -16.577 1.187 24.118 1.00 97.00 79 THR A CA 1
ATOM 593 C C . THR A 1 79 ? -16.065 0.426 22.904 1.00 97.00 79 THR A C 1
ATOM 595 O O . THR A 1 79 ? -14.964 -0.120 22.912 1.00 97.00 79 THR A O 1
ATOM 598 N N . PHE A 1 80 ? -16.847 0.430 21.827 1.00 97.44 80 PHE A N 1
ATOM 599 C CA . PHE A 1 80 ? -16.409 -0.039 20.514 1.00 97.44 80 PHE A CA 1
ATOM 600 C C . PHE A 1 80 ? -16.829 0.942 19.418 1.00 97.44 80 PHE A C 1
ATOM 602 O O . PHE A 1 80 ? -17.738 1.751 19.599 1.00 97.44 80 PHE A O 1
ATOM 609 N N . ILE A 1 81 ? -16.120 0.911 18.288 1.00 96.88 81 ILE A N 1
ATOM 610 C CA . ILE A 1 81 ? -16.310 1.872 17.198 1.00 96.88 81 ILE A CA 1
ATOM 611 C C . ILE A 1 81 ? -17.102 1.220 16.067 1.00 96.88 81 ILE A C 1
ATOM 613 O O . ILE A 1 81 ? -16.699 0.181 15.548 1.00 96.88 81 ILE A O 1
ATOM 617 N N . VAL A 1 82 ? -18.184 1.873 15.645 1.00 96.94 82 VAL A N 1
ATOM 618 C CA . VAL A 1 82 ? -19.012 1.469 14.504 1.00 96.94 82 VAL A CA 1
ATOM 619 C C . VAL A 1 82 ? -18.817 2.452 13.352 1.00 96.94 82 VAL A C 1
ATOM 621 O O . VAL A 1 82 ? -18.869 3.668 13.546 1.00 96.94 82 VAL A O 1
ATOM 624 N N . ASN A 1 83 ? -18.606 1.929 12.143 1.00 95.50 83 ASN A N 1
ATOM 625 C CA . ASN A 1 83 ? -18.570 2.724 10.916 1.00 95.50 83 ASN A CA 1
ATOM 626 C C . ASN A 1 83 ? -19.988 2.825 10.346 1.00 95.50 83 ASN A C 1
ATOM 628 O O . ASN A 1 83 ? -20.503 1.859 9.789 1.00 95.50 83 ASN A O 1
ATOM 632 N N . VAL A 1 84 ? -20.621 3.987 10.478 1.00 95.38 84 VAL A N 1
ATOM 633 C CA . VAL A 1 84 ? -21.945 4.253 9.904 1.00 95.38 84 VAL A CA 1
ATOM 634 C C . VAL A 1 84 ? -21.801 4.978 8.571 1.00 95.38 84 VAL A C 1
ATOM 636 O O . VAL A 1 84 ? -21.050 5.946 8.441 1.00 95.38 84 VAL A O 1
ATOM 639 N N . LEU A 1 85 ? -22.518 4.511 7.552 1.00 91.19 85 LEU A N 1
ATOM 640 C CA . LEU A 1 85 ? -22.585 5.204 6.270 1.00 91.19 85 LEU A CA 1
ATOM 641 C C . LEU A 1 85 ? -23.402 6.482 6.446 1.00 91.19 85 LEU A C 1
ATOM 643 O O . LEU A 1 85 ? -24.547 6.437 6.900 1.00 91.19 85 LEU A O 1
ATOM 647 N N . ARG A 1 86 ? -22.838 7.631 6.061 1.00 84.75 86 ARG A N 1
ATOM 648 C CA . ARG A 1 86 ? -23.622 8.863 5.991 1.00 84.75 86 ARG A CA 1
ATOM 649 C C . ARG A 1 86 ? -24.654 8.718 4.883 1.00 84.75 86 ARG A C 1
ATOM 651 O O . ARG A 1 86 ? -24.327 8.844 3.703 1.00 84.75 86 ARG A O 1
ATOM 658 N N . SER A 1 87 ? -25.910 8.482 5.255 1.00 71.94 87 SER A N 1
ATOM 659 C CA . SER A 1 87 ? -27.014 8.723 4.333 1.00 71.94 87 SER A CA 1
ATOM 660 C C . SER A 1 87 ? -26.914 10.176 3.880 1.00 71.94 87 SER A C 1
ATOM 662 O O . SER A 1 87 ? -26.751 11.065 4.715 1.00 71.94 87 SER A O 1
ATOM 664 N N . ARG A 1 88 ? -26.991 10.426 2.569 1.00 71.00 88 ARG A N 1
ATOM 665 C CA . ARG A 1 88 ? -27.162 11.789 2.059 1.00 71.00 88 ARG A CA 1
ATOM 666 C C . ARG A 1 88 ? -28.380 12.377 2.764 1.00 71.00 88 ARG A C 1
ATOM 668 O O . ARG A 1 88 ? -29.491 11.905 2.543 1.00 71.00 88 ARG A O 1
ATOM 675 N N . GLU A 1 89 ? -28.158 13.346 3.646 1.00 61.94 89 GLU A N 1
ATOM 676 C CA . GLU A 1 89 ? -29.226 14.147 4.229 1.00 61.94 89 GLU A CA 1
ATOM 677 C C . GLU A 1 89 ? -30.025 14.734 3.070 1.00 61.94 89 GLU A C 1
ATOM 679 O O . GLU A 1 89 ? -29.548 15.588 2.322 1.00 61.94 89 GLU A O 1
ATOM 684 N N . SER A 1 90 ? -31.234 14.213 2.868 1.00 50.81 90 SER A N 1
ATOM 685 C CA . SER A 1 90 ? -32.245 14.909 2.098 1.00 50.81 90 SER A CA 1
ATOM 686 C C . SER A 1 90 ? -32.464 16.232 2.819 1.00 50.81 90 SER A C 1
ATOM 688 O O . SER A 1 90 ? -32.952 16.242 3.949 1.00 50.81 90 SER A O 1
ATOM 690 N N . SER A 1 91 ? -32.017 17.315 2.186 1.00 46.31 91 SER A N 1
ATOM 691 C CA . SER A 1 91 ? -32.226 18.701 2.604 1.00 46.31 91 SER A CA 1
ATOM 692 C C . SER A 1 91 ? -33.608 18.864 3.255 1.00 46.31 91 SER A C 1
ATOM 694 O O . SER A 1 91 ? -34.571 18.330 2.697 1.00 46.31 91 SER A O 1
ATOM 696 N N . PRO A 1 92 ? -33.744 19.564 4.398 1.00 50.34 92 PRO A N 1
ATOM 697 C CA . PRO A 1 92 ? -35.008 19.647 5.120 1.00 50.34 92 PRO A CA 1
ATOM 698 C C . PRO A 1 92 ? -36.050 20.390 4.276 1.0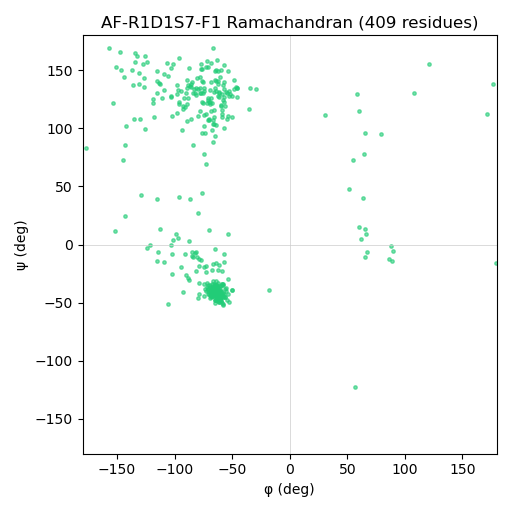0 50.34 92 PRO A C 1
ATOM 700 O O . PRO A 1 92 ? -36.140 21.618 4.282 1.00 50.34 92 PRO A O 1
ATOM 703 N N . ALA A 1 93 ? -36.842 19.630 3.521 1.00 40.84 93 ALA A N 1
ATOM 704 C CA . ALA A 1 93 ? -38.102 20.096 2.985 1.00 40.84 93 ALA A CA 1
ATOM 705 C C . ALA A 1 93 ? -39.059 20.240 4.170 1.00 40.84 93 ALA A C 1
ATOM 707 O O . ALA A 1 93 ? -39.263 19.315 4.954 1.00 40.84 93 ALA A O 1
ATOM 708 N N . ARG A 1 94 ? -39.576 21.458 4.316 1.00 48.03 94 ARG A N 1
ATOM 709 C CA . ARG A 1 94 ? -40.517 21.878 5.350 1.00 48.03 94 ARG A CA 1
ATOM 710 C C . ARG A 1 94 ? -41.656 20.874 5.539 1.00 48.03 94 ARG A C 1
ATOM 712 O O . ARG A 1 94 ? -42.309 20.504 4.572 1.00 48.03 94 ARG A O 1
ATOM 719 N N . GLY A 1 95 ? -41.937 20.594 6.810 1.00 49.94 95 GLY A N 1
ATOM 720 C CA . GLY A 1 95 ? -43.281 20.383 7.339 1.00 49.94 95 GLY A CA 1
ATOM 721 C C . GLY A 1 95 ? -44.027 19.162 6.822 1.00 49.94 95 GLY A C 1
ATOM 722 O O . GLY A 1 95 ? -44.759 19.245 5.838 1.00 49.94 95 GLY A O 1
ATOM 723 N N . ARG A 1 96 ? -43.964 18.069 7.581 1.00 38.47 96 ARG A N 1
ATOM 724 C CA . ARG A 1 96 ? -45.126 17.193 7.726 1.00 38.47 96 ARG A CA 1
ATOM 725 C C . ARG A 1 96 ? -45.074 16.452 9.053 1.00 38.47 96 ARG A C 1
ATOM 727 O O . ARG A 1 96 ? -44.100 15.763 9.342 1.00 38.47 96 ARG A O 1
ATOM 734 N N . ASP A 1 97 ? -46.129 16.655 9.833 1.00 43.19 97 ASP A N 1
ATOM 735 C CA . ASP A 1 97 ? -46.423 15.967 11.081 1.00 43.19 97 ASP A CA 1
ATOM 736 C C . ASP A 1 97 ? -46.376 14.448 10.886 1.00 43.19 97 ASP A C 1
ATOM 738 O O . ASP A 1 97 ? -47.021 13.903 9.987 1.00 43.19 97 ASP A O 1
ATOM 742 N N . VAL A 1 98 ? -45.613 13.766 11.739 1.00 38.88 98 VAL A N 1
ATOM 743 C CA . VAL A 1 98 ? -45.649 12.308 11.864 1.00 38.88 98 VAL A CA 1
ATOM 744 C C . VAL A 1 98 ? -46.447 11.987 13.119 1.00 38.88 98 VAL A C 1
ATOM 746 O O . VAL A 1 98 ? -46.017 12.257 14.238 1.00 38.88 98 VAL A O 1
ATOM 749 N N . VAL A 1 99 ? -47.636 11.431 12.902 1.00 40.03 99 VAL A N 1
ATOM 750 C CA . VAL A 1 99 ? -48.501 10.854 13.933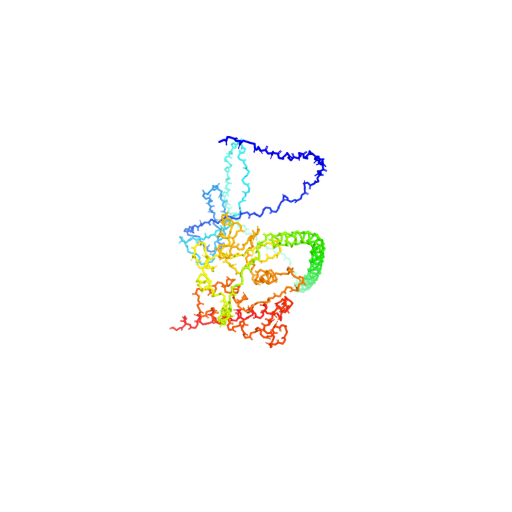 1.00 40.03 99 VAL A CA 1
ATOM 751 C C . VAL A 1 99 ? -47.842 9.568 14.455 1.00 40.03 99 VAL A C 1
ATOM 753 O O . VAL A 1 99 ? -47.417 8.749 13.635 1.00 40.03 99 VAL A O 1
ATOM 756 N N . PRO A 1 100 ? -47.743 9.349 15.778 1.00 36.03 100 PRO A N 1
ATOM 757 C CA . PRO A 1 100 ? -47.219 8.101 16.315 1.00 36.03 100 PRO A CA 1
ATOM 758 C C . PRO A 1 100 ? -48.206 6.956 16.043 1.00 36.03 100 PRO A C 1
ATOM 760 O O . PRO A 1 100 ? -49.355 6.996 16.476 1.00 36.03 100 PRO A O 1
ATOM 763 N N . VAL A 1 101 ? -47.751 5.931 15.318 1.00 36.50 101 VAL A N 1
ATOM 764 C CA . VAL A 1 101 ? -48.457 4.650 15.194 1.00 36.50 101 VAL A CA 1
ATOM 765 C C . VAL A 1 101 ? -48.050 3.785 16.380 1.00 36.50 101 VAL A C 1
ATOM 767 O O . VAL A 1 101 ? -46.917 3.316 16.473 1.00 36.50 101 VAL A O 1
ATOM 770 N N . GLU A 1 102 ? -48.989 3.609 17.300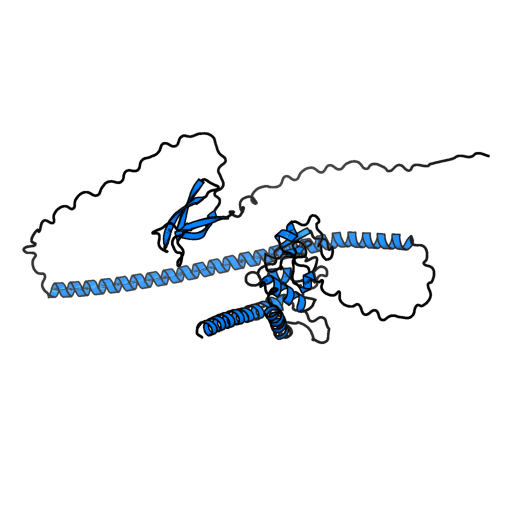 1.00 32.88 102 GLU A N 1
ATOM 771 C CA . GLU A 1 102 ? -48.889 2.705 18.437 1.00 32.88 102 GLU A CA 1
ATOM 772 C C . GLU A 1 102 ? -49.050 1.259 17.937 1.00 32.88 102 GLU A C 1
ATOM 774 O O . GLU A 1 102 ? -50.113 0.859 17.460 1.00 32.88 102 GLU A O 1
ATOM 779 N N . VAL A 1 103 ? -47.973 0.472 17.990 1.00 34.44 103 VAL A N 1
ATOM 780 C CA . VAL A 1 103 ? -47.996 -0.948 17.615 1.00 34.44 103 VAL A CA 1
ATOM 781 C C . VAL A 1 103 ? -48.247 -1.770 18.879 1.00 34.44 103 VAL A C 1
ATOM 783 O O . VAL A 1 103 ? -47.337 -2.011 19.669 1.00 34.44 103 VAL A O 1
ATOM 786 N N . SER A 1 104 ? -49.502 -2.177 19.081 1.00 33.84 104 SER A N 1
ATOM 787 C CA . SER A 1 104 ? -49.901 -3.133 20.121 1.00 33.84 104 SER A CA 1
ATOM 788 C C . SER A 1 104 ? -49.518 -4.563 19.730 1.00 33.84 104 SER A C 1
ATOM 790 O O . SER A 1 104 ? -49.857 -5.030 18.643 1.00 33.84 104 SER A O 1
ATOM 792 N N . PHE A 1 105 ? -48.862 -5.281 20.643 1.00 34.16 105 PHE A N 1
ATOM 793 C CA . PHE A 1 105 ? -48.625 -6.722 20.538 1.00 34.16 105 PHE A CA 1
ATOM 794 C C . PHE A 1 105 ? -49.784 -7.490 21.196 1.00 34.16 105 PHE A C 1
ATOM 796 O O . PHE A 1 105 ? -50.122 -7.191 22.344 1.00 34.16 105 PHE A O 1
ATOM 803 N N . PRO A 1 106 ? -50.391 -8.492 20.532 1.00 36.94 106 PRO A N 1
ATOM 804 C CA . PRO A 1 106 ? -51.384 -9.336 21.175 1.00 36.94 106 PRO A CA 1
ATOM 805 C C . PRO A 1 106 ? -50.719 -10.262 22.199 1.00 36.94 106 PRO A C 1
ATOM 807 O O . PRO A 1 106 ? -49.804 -11.028 21.895 1.00 36.94 106 PRO A O 1
ATOM 810 N N . SER A 1 107 ? -51.224 -10.172 23.427 1.00 40.81 107 SER A N 1
ATOM 811 C CA . SER A 1 107 ? -50.970 -11.089 24.533 1.00 40.81 107 SER A CA 1
ATOM 812 C C . SER A 1 107 ? -51.367 -12.516 24.139 1.00 40.81 107 SER A C 1
ATOM 814 O O . SER A 1 107 ? -52.499 -12.760 23.716 1.00 40.81 107 SER A O 1
ATOM 816 N N . ALA A 1 108 ? -50.426 -13.454 24.259 1.00 39.69 108 ALA A N 1
ATOM 817 C CA . ALA A 1 108 ? -50.634 -14.865 23.964 1.00 39.69 108 ALA A CA 1
ATOM 818 C C . ALA A 1 108 ? -51.613 -15.483 24.974 1.00 39.69 108 ALA A C 1
ATOM 820 O O . ALA A 1 108 ? -51.289 -15.714 26.140 1.00 39.69 108 ALA A O 1
ATOM 821 N N . ALA A 1 109 ? -52.827 -15.744 24.496 1.00 39.94 109 ALA A N 1
ATOM 822 C CA . ALA A 1 109 ? -53.852 -16.491 25.195 1.00 39.94 109 ALA A CA 1
ATOM 823 C C . ALA A 1 109 ? -53.536 -17.998 25.208 1.00 39.94 109 ALA A C 1
ATOM 825 O O . ALA A 1 109 ? -53.183 -18.586 24.190 1.00 39.94 109 ALA A O 1
ATOM 826 N N . ALA A 1 110 ? -53.703 -18.577 26.396 1.00 45.53 110 ALA A N 1
ATOM 827 C CA . ALA A 1 110 ? -54.228 -19.908 26.701 1.00 45.53 110 ALA A CA 1
ATOM 828 C C . ALA A 1 110 ? -54.004 -21.055 25.690 1.00 45.53 110 ALA A C 1
ATOM 830 O O . ALA A 1 110 ? -54.676 -21.174 24.668 1.00 45.53 110 ALA A O 1
ATOM 831 N N . SER A 1 111 ? -53.171 -22.010 26.106 1.00 44.53 111 SER A N 1
ATOM 832 C CA . SER A 1 111 ? -53.152 -23.386 25.604 1.00 44.53 111 SER A CA 1
ATOM 833 C C . SER A 1 111 ? -54.522 -24.069 25.774 1.00 44.53 111 SER A C 1
ATOM 835 O O . SER A 1 111 ? -55.014 -24.137 26.904 1.00 44.53 111 SER A O 1
ATOM 837 N N . PRO A 1 112 ? -55.129 -24.649 24.720 1.00 47.09 112 PRO A N 1
ATOM 838 C CA . PRO A 1 112 ? -56.284 -25.520 24.873 1.00 47.09 112 PRO A CA 1
ATOM 839 C C . PRO A 1 112 ? -55.848 -26.936 25.276 1.00 47.09 112 PRO A C 1
ATOM 841 O O . PRO A 1 112 ? -54.806 -27.450 24.861 1.00 47.09 112 PRO A O 1
ATOM 844 N N . GLY A 1 113 ? -56.666 -27.555 26.126 1.00 46.00 113 GLY A N 1
ATOM 845 C CA . GLY A 1 113 ? -56.446 -28.872 26.703 1.00 46.00 113 GLY A CA 1
ATOM 846 C C . GLY A 1 113 ? -56.291 -29.982 25.665 1.00 46.00 113 GLY A C 1
ATOM 847 O O . GLY A 1 113 ? -57.050 -30.098 24.702 1.00 46.00 113 GLY A O 1
ATOM 848 N N . ARG A 1 114 ? -55.311 -30.849 25.921 1.00 42.38 114 ARG A N 1
ATOM 849 C CA . ARG A 1 114 ? -55.136 -32.131 25.243 1.00 42.38 114 ARG A CA 1
ATOM 850 C C . ARG A 1 114 ? -56.312 -33.044 25.596 1.00 42.38 114 ARG A C 1
ATOM 852 O O . ARG A 1 114 ? -56.358 -33.597 26.691 1.00 42.38 114 ARG A O 1
ATOM 859 N N . SER A 1 115 ? -57.246 -33.209 24.664 1.00 46.28 115 SER A N 1
ATOM 860 C CA . SER A 1 115 ? -58.226 -34.295 24.708 1.00 46.28 115 SER A CA 1
ATOM 861 C C . SER A 1 115 ? -57.564 -35.568 24.193 1.00 46.28 115 SER A C 1
ATOM 863 O O . SER A 1 115 ? -57.226 -35.675 23.015 1.00 46.28 115 SER A O 1
ATOM 865 N N . ALA A 1 116 ? -57.349 -36.520 25.099 1.00 46.72 116 ALA A N 1
ATOM 866 C CA . ALA A 1 116 ? -56.910 -37.868 24.787 1.00 46.72 116 ALA A CA 1
ATOM 867 C C . ALA A 1 116 ? -58.030 -38.603 24.036 1.00 46.72 116 ALA A C 1
ATOM 869 O O . ALA A 1 116 ? -58.980 -39.097 24.640 1.00 46.72 116 ALA A O 1
ATOM 870 N N . THR A 1 117 ? -57.933 -38.654 22.710 1.00 50.03 117 THR A N 1
ATOM 871 C CA . THR A 1 117 ? -58.706 -39.591 21.893 1.00 50.03 117 THR A CA 1
ATOM 872 C C . THR A 1 117 ? -57.861 -40.840 21.679 1.00 50.03 117 THR A C 1
ATOM 874 O O . THR A 1 117 ? -56.758 -40.802 21.141 1.00 50.03 117 THR A O 1
ATOM 877 N N . SER A 1 118 ? -58.379 -41.941 22.212 1.00 52.19 118 SER A N 1
ATOM 878 C CA . SER A 1 118 ? -57.807 -43.281 22.164 1.00 52.19 118 SER A CA 1
ATOM 879 C C . SER A 1 118 ? -57.878 -43.834 20.732 1.00 52.19 118 SER A C 1
ATOM 881 O O . SER A 1 118 ? -58.985 -43.914 20.192 1.00 52.19 118 SER A O 1
ATOM 883 N N . PRO A 1 119 ? -56.761 -44.230 20.093 1.00 51.16 119 PRO A N 1
ATOM 884 C CA . PRO A 1 119 ? -56.806 -44.901 18.803 1.00 51.16 119 PRO A CA 1
ATOM 885 C C . PRO A 1 119 ? -57.039 -46.397 19.035 1.00 51.16 119 PRO A C 1
ATOM 887 O O . PRO A 1 119 ? -56.106 -47.194 19.126 1.00 51.16 119 PRO A O 1
ATOM 890 N N . ALA A 1 120 ? -58.307 -46.783 19.158 1.00 48.66 120 ALA A N 1
ATOM 891 C CA . ALA A 1 120 ? -58.708 -48.175 19.048 1.00 48.66 120 ALA A CA 1
ATOM 892 C C . ALA A 1 120 ? -58.824 -48.554 17.563 1.00 48.66 120 ALA A C 1
ATOM 894 O O . ALA A 1 120 ? -59.527 -47.897 16.801 1.00 48.66 120 ALA A O 1
ATOM 895 N N . GLN A 1 121 ? -58.159 -49.654 17.204 1.00 54.16 121 GLN A N 1
ATOM 896 C CA . GLN A 1 121 ? -58.416 -50.471 16.013 1.00 54.16 121 GLN A CA 1
ATOM 897 C C . GLN A 1 121 ? -58.171 -49.798 14.653 1.00 54.16 121 GLN A C 1
ATOM 899 O O . GLN A 1 121 ? -59.093 -49.488 13.907 1.00 54.16 121 GLN A O 1
ATOM 904 N N . GLN A 1 122 ? -56.900 -49.709 14.262 1.00 50.56 122 GLN A N 1
ATOM 905 C CA . GLN A 1 122 ? -56.534 -49.791 12.846 1.00 50.56 122 GLN A CA 1
ATOM 906 C C . GLN A 1 122 ? -55.779 -51.101 12.631 1.00 50.56 122 GLN A C 1
ATOM 908 O O . GLN A 1 122 ? -54.852 -51.421 13.377 1.00 50.56 122 GLN A O 1
ATOM 913 N N . GLY A 1 123 ? -56.270 -51.894 11.674 1.00 55.12 123 GLY A N 1
ATOM 914 C CA . GLY A 1 123 ? -55.793 -53.236 11.362 1.00 55.12 123 GLY A CA 1
ATOM 915 C C . GLY A 1 123 ? -54.280 -53.266 11.199 1.00 55.12 123 GLY A C 1
ATOM 916 O O . GLY A 1 123 ? -53.703 -52.461 10.470 1.00 55.12 123 GLY A O 1
ATOM 917 N N . GLY A 1 124 ? -53.636 -54.176 11.928 1.00 55.78 124 GLY A N 1
ATOM 918 C CA . GLY A 1 124 ? -52.199 -54.362 11.863 1.00 55.78 124 GLY A CA 1
ATOM 919 C C . GLY A 1 124 ? -51.812 -54.841 10.475 1.00 55.78 124 GLY A C 1
ATOM 920 O O . GLY A 1 124 ? -51.981 -56.020 10.176 1.00 55.78 124 GLY A O 1
ATOM 921 N N . ALA A 1 125 ? -51.272 -53.931 9.661 1.00 61.16 125 ALA A N 1
ATOM 922 C CA . ALA A 1 125 ? -50.413 -54.308 8.551 1.00 61.16 125 ALA A CA 1
ATOM 923 C C . ALA A 1 125 ? -49.419 -55.348 9.077 1.00 61.16 125 ALA A C 1
ATOM 925 O O . ALA A 1 125 ? -48.794 -55.141 10.132 1.00 61.16 125 ALA A O 1
ATOM 926 N N . SER A 1 126 ? -49.362 -56.480 8.390 1.00 85.50 126 SER A N 1
ATOM 927 C CA . SER A 1 126 ? -48.513 -57.604 8.745 1.00 85.50 126 SER A CA 1
ATOM 928 C C . SER A 1 126 ? -47.065 -57.128 8.893 1.00 85.50 126 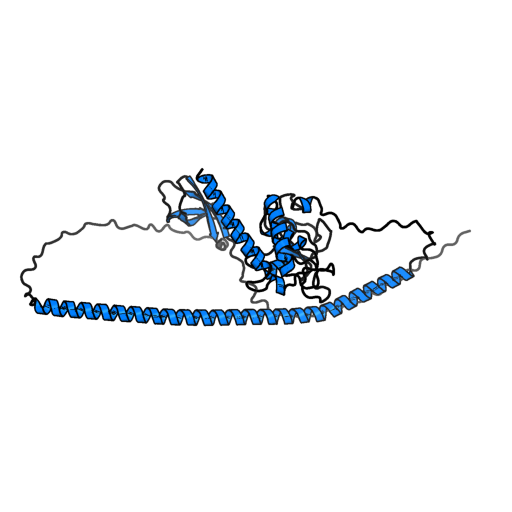SER A C 1
ATOM 930 O O . SER A 1 126 ? -46.629 -56.178 8.241 1.00 85.50 126 SER A O 1
ATOM 932 N N . GLU A 1 127 ? -46.286 -57.771 9.762 1.00 85.19 127 GLU A N 1
ATOM 933 C CA . GLU A 1 127 ? -44.872 -57.419 9.957 1.00 85.19 127 GLU A CA 1
ATOM 934 C C . GLU A 1 127 ? -44.089 -57.414 8.630 1.00 85.19 127 GLU A C 1
ATOM 936 O O . GLU A 1 127 ? -43.175 -56.613 8.444 1.00 85.19 127 GLU A O 1
ATOM 941 N N . ARG A 1 128 ? -44.519 -58.249 7.677 1.00 89.06 128 ARG A N 1
ATOM 942 C CA . ARG A 1 128 ? -44.014 -58.282 6.307 1.00 89.06 128 ARG A CA 1
ATOM 943 C C . ARG A 1 128 ? -44.248 -56.970 5.553 1.00 89.06 128 ARG A C 1
ATOM 945 O O . ARG A 1 128 ? -43.293 -56.429 5.014 1.00 89.06 128 ARG A O 1
ATOM 952 N N . GLU A 1 129 ? -45.463 -56.426 5.570 1.00 92.50 129 GLU A N 1
ATOM 953 C CA . GLU A 1 129 ? -45.776 -55.141 4.918 1.00 92.50 129 GLU A CA 1
ATOM 954 C C . GLU A 1 129 ? -44.983 -53.983 5.536 1.00 92.50 129 GLU A C 1
ATOM 956 O O . GLU A 1 129 ? -44.574 -53.063 4.833 1.00 92.50 129 GLU A O 1
ATOM 961 N N . ARG A 1 130 ? -44.701 -54.036 6.846 1.00 90.25 130 ARG A N 1
ATOM 962 C CA . ARG A 1 130 ? -43.853 -53.027 7.503 1.00 90.25 130 ARG A CA 1
ATOM 963 C C . ARG A 1 130 ? -42.390 -53.117 7.070 1.00 90.25 130 ARG A C 1
ATOM 965 O O . ARG A 1 130 ? -41.751 -52.078 6.943 1.00 90.25 130 ARG A O 1
ATOM 972 N N . ARG A 1 131 ? -41.864 -54.327 6.846 1.00 92.50 131 ARG A N 1
ATOM 973 C CA . ARG A 1 131 ? -40.501 -54.526 6.323 1.00 92.50 131 ARG A CA 1
ATOM 974 C C . ARG A 1 131 ? -40.396 -54.084 4.868 1.00 92.50 131 ARG A C 1
ATOM 976 O O . ARG A 1 131 ? -39.504 -53.308 4.557 1.00 92.50 131 ARG A O 1
ATOM 983 N N . GLU A 1 132 ? -41.350 -54.477 4.025 1.00 96.06 132 GLU A N 1
ATOM 984 C CA . GLU A 1 132 ? -41.399 -54.053 2.618 1.00 96.06 132 GLU A CA 1
ATOM 985 C C . GLU A 1 132 ? -41.521 -52.518 2.502 1.00 96.06 132 GLU A C 1
ATOM 987 O O . GLU A 1 132 ? -40.827 -51.896 1.699 1.00 96.06 132 GLU A O 1
ATOM 992 N N . ALA A 1 133 ? -42.325 -51.874 3.358 1.00 94.19 133 ALA A N 1
ATOM 993 C CA . ALA A 1 133 ? -42.418 -50.413 3.404 1.00 94.19 133 ALA A CA 1
ATOM 994 C C . ALA A 1 133 ? -41.124 -49.737 3.897 1.00 94.19 133 ALA A C 1
ATOM 996 O O . ALA A 1 133 ? -40.765 -48.675 3.388 1.00 94.19 133 ALA A O 1
ATOM 997 N N . ALA A 1 134 ? -40.423 -50.330 4.870 1.00 95.06 134 ALA A N 1
ATOM 998 C CA . ALA A 1 134 ? -39.148 -49.808 5.360 1.00 95.06 134 ALA A CA 1
ATOM 999 C C . ALA A 1 134 ? -38.040 -49.919 4.300 1.00 95.06 134 ALA A C 1
ATOM 1001 O O . ALA A 1 134 ? -37.322 -48.946 4.082 1.00 95.06 134 ALA A O 1
ATOM 1002 N N . GLU A 1 135 ? -37.953 -51.049 3.593 1.00 97.00 135 GLU A N 1
ATOM 1003 C CA . GLU A 1 135 ? -37.004 -51.249 2.489 1.00 97.00 135 GLU A CA 1
ATOM 1004 C C . GLU A 1 135 ? -37.268 -50.272 1.334 1.00 97.00 135 GLU A C 1
ATOM 1006 O O . GLU A 1 135 ? -36.335 -49.667 0.804 1.00 97.00 135 GLU A O 1
ATOM 1011 N N . LEU A 1 136 ? -38.539 -50.044 0.975 1.00 97.56 136 LEU A N 1
ATOM 1012 C CA . LEU A 1 136 ? -38.898 -49.068 -0.056 1.00 97.56 136 LEU A CA 1
ATOM 1013 C C . LEU A 1 136 ? -38.569 -47.630 0.378 1.00 97.56 136 LEU A C 1
ATOM 1015 O O . LEU A 1 136 ? -38.073 -46.843 -0.427 1.00 97.56 136 LEU A O 1
ATOM 1019 N N . ALA A 1 137 ? -38.799 -47.288 1.650 1.00 97.19 137 ALA A N 1
ATOM 1020 C CA . ALA A 1 137 ? -38.447 -45.980 2.195 1.00 97.19 137 ALA A CA 1
ATOM 1021 C C . ALA A 1 137 ? -36.926 -45.750 2.213 1.00 97.19 137 ALA A C 1
ATOM 1023 O O . ALA A 1 137 ? -36.473 -44.664 1.851 1.00 97.19 137 ALA A O 1
ATOM 1024 N N . GLU A 1 138 ? -36.136 -46.764 2.576 1.00 97.38 138 GLU A N 1
ATOM 1025 C CA . GLU A 1 138 ? -34.671 -46.701 2.543 1.00 97.38 138 GLU A CA 1
ATOM 1026 C C . GLU A 1 138 ? -34.149 -46.562 1.105 1.00 97.38 138 GLU A C 1
ATOM 1028 O O . GLU A 1 138 ? -33.311 -45.699 0.836 1.00 97.38 138 GLU A O 1
ATOM 1033 N N . ALA A 1 139 ? -34.711 -47.314 0.154 1.00 97.44 139 ALA A N 1
ATOM 1034 C CA . ALA A 1 139 ? -34.368 -47.194 -1.262 1.00 97.44 139 ALA A CA 1
ATOM 1035 C C . ALA A 1 139 ? -34.712 -45.805 -1.836 1.00 97.44 139 ALA A C 1
ATOM 1037 O O . ALA A 1 139 ? -33.915 -45.219 -2.574 1.00 97.44 139 ALA A O 1
ATOM 1038 N N . MET A 1 140 ? -35.869 -45.236 -1.473 1.00 98.31 140 MET A N 1
ATOM 1039 C CA . MET A 1 140 ? -36.248 -43.875 -1.871 1.00 98.31 140 MET A CA 1
ATOM 1040 C C . MET A 1 140 ? -35.326 -42.818 -1.252 1.00 98.31 140 MET A C 1
ATOM 1042 O O . MET A 1 140 ? -34.931 -41.880 -1.943 1.00 98.31 140 MET A O 1
ATOM 1046 N N . ALA A 1 141 ? -34.949 -42.973 0.020 1.00 97.19 141 ALA A N 1
ATOM 1047 C CA . ALA A 1 141 ? -34.018 -42.068 0.690 1.00 97.19 141 ALA A CA 1
ATOM 1048 C C . ALA A 1 141 ? -32.619 -42.115 0.055 1.00 97.19 141 ALA A C 1
ATOM 1050 O O . ALA A 1 141 ? -32.024 -41.065 -0.190 1.00 97.19 141 ALA A O 1
ATOM 1051 N N . ALA A 1 142 ? -32.121 -43.310 -0.278 1.00 96.81 142 ALA A N 1
ATOM 1052 C CA . ALA A 1 142 ? -30.854 -43.479 -0.985 1.00 96.81 142 ALA A CA 1
ATOM 1053 C C . ALA A 1 142 ? -30.886 -42.829 -2.379 1.00 96.81 142 ALA A C 1
ATOM 1055 O O . ALA A 1 142 ? -29.959 -42.106 -2.745 1.00 96.81 142 ALA A O 1
ATOM 1056 N N . SER A 1 143 ? -31.980 -43.011 -3.128 1.00 98.06 143 SER A N 1
ATOM 1057 C CA . SER A 1 143 ? -32.157 -42.388 -4.445 1.00 98.06 143 SER A CA 1
ATOM 1058 C C . SER A 1 143 ? -32.211 -40.856 -4.372 1.00 98.06 143 SER A C 1
ATOM 1060 O O . SER A 1 143 ? -31.575 -40.180 -5.181 1.00 98.06 143 SER A O 1
ATOM 1062 N N . LEU A 1 144 ? -32.909 -40.291 -3.378 1.00 97.94 144 LEU A N 1
ATOM 1063 C CA . LEU A 1 144 ? -32.939 -38.843 -3.145 1.00 97.94 144 LEU A CA 1
ATOM 1064 C C . LEU A 1 144 ? -31.553 -38.296 -2.782 1.00 97.94 144 LEU A C 1
ATOM 1066 O O . LEU A 1 144 ? -31.142 -37.275 -3.330 1.00 97.94 144 LEU A O 1
ATOM 1070 N N . ALA A 1 145 ? -30.801 -38.993 -1.926 1.00 97.06 145 ALA A N 1
ATOM 1071 C CA . ALA A 1 145 ? -29.442 -38.593 -1.569 1.00 97.06 145 ALA A CA 1
ATOM 1072 C C . ALA A 1 145 ? -28.496 -38.599 -2.785 1.00 97.06 145 ALA A C 1
ATOM 1074 O O . ALA A 1 145 ? -27.670 -37.696 -2.940 1.00 97.06 145 ALA A O 1
ATOM 1075 N N . GLU A 1 146 ? -28.632 -39.580 -3.683 1.00 97.81 146 GLU A N 1
ATOM 1076 C CA . GLU A 1 146 ? -27.864 -39.630 -4.929 1.00 97.81 146 GLU A CA 1
ATOM 1077 C C . GLU A 1 146 ? -28.236 -38.481 -5.882 1.00 97.81 146 GLU A C 1
ATOM 1079 O O . GLU A 1 146 ? -27.346 -37.852 -6.468 1.00 97.81 146 GLU A O 1
ATOM 1084 N N . GLN A 1 147 ? -29.527 -38.145 -5.989 1.00 97.81 147 GLN A N 1
ATOM 1085 C CA . GLN A 1 147 ? -29.995 -36.994 -6.767 1.00 97.81 147 GLN A CA 1
ATOM 1086 C C . GLN A 1 147 ? -29.478 -35.665 -6.206 1.00 97.81 147 GLN A C 1
ATOM 1088 O O . GLN A 1 147 ? -28.973 -34.844 -6.973 1.00 97.81 147 GLN A O 1
ATOM 1093 N N . GLU A 1 148 ? -29.530 -35.454 -4.888 1.00 98.06 148 GLU A N 1
ATOM 1094 C CA . GLU A 1 148 ? -28.981 -34.251 -4.249 1.00 98.06 148 GLU A CA 1
ATOM 1095 C C . GLU A 1 148 ? -27.466 -34.141 -4.462 1.00 98.06 148 GLU A C 1
ATOM 1097 O O . GLU A 1 148 ? -26.948 -33.065 -4.771 1.00 98.06 148 GLU A O 1
ATOM 1102 N N . ALA A 1 149 ? -26.737 -35.256 -4.357 1.00 96.69 149 ALA A N 1
ATOM 1103 C CA . ALA A 1 149 ? -25.305 -35.280 -4.632 1.00 96.69 149 ALA A CA 1
ATOM 1104 C C . ALA A 1 149 ? -24.999 -34.945 -6.103 1.00 96.69 149 ALA A C 1
ATOM 1106 O O . ALA A 1 149 ? -24.047 -34.214 -6.384 1.00 96.69 149 ALA A O 1
ATOM 1107 N N . ALA A 1 150 ? -25.806 -35.439 -7.045 1.00 97.62 150 ALA A N 1
ATOM 1108 C CA . ALA A 1 150 ? -25.677 -35.109 -8.462 1.00 97.62 150 ALA A CA 1
ATOM 1109 C C . ALA A 1 150 ? -25.991 -33.631 -8.747 1.00 97.62 150 ALA A C 1
ATOM 1111 O O . ALA A 1 150 ? -25.261 -32.996 -9.509 1.00 97.62 150 ALA A O 1
ATOM 1112 N N . GLN A 1 151 ? -27.017 -33.064 -8.106 1.00 97.12 151 GLN A N 1
ATOM 1113 C CA . GLN A 1 151 ? -27.345 -31.640 -8.215 1.00 97.12 151 GLN A CA 1
ATOM 1114 C C . GLN A 1 151 ? -26.218 -30.754 -7.675 1.00 97.12 151 GLN A C 1
ATOM 1116 O O . GLN A 1 151 ? -25.849 -29.782 -8.326 1.00 97.12 151 GLN A O 1
ATOM 1121 N N . ARG A 1 152 ? -25.608 -31.116 -6.538 1.00 97.12 152 ARG A N 1
ATOM 1122 C CA . ARG A 1 152 ? -24.458 -30.379 -5.987 1.00 97.12 152 ARG A CA 1
ATOM 1123 C C . ARG A 1 152 ? -23.240 -30.409 -6.907 1.00 97.12 152 ARG A C 1
ATOM 1125 O O . ARG A 1 152 ? -22.559 -29.397 -7.014 1.00 97.12 152 ARG A O 1
ATOM 1132 N N . ARG A 1 153 ? -22.972 -31.536 -7.580 1.00 97.81 153 ARG A N 1
ATOM 1133 C CA . ARG A 1 153 ? -21.878 -31.627 -8.565 1.00 97.81 153 ARG A CA 1
ATOM 1134 C C . ARG A 1 153 ? -22.114 -30.708 -9.761 1.00 97.81 153 ARG A C 1
ATOM 1136 O O . ARG A 1 153 ? -21.222 -29.940 -10.091 1.00 97.81 153 ARG A O 1
ATOM 1143 N N . ARG A 1 154 ? -23.323 -30.713 -10.332 1.00 97.75 154 ARG A N 1
ATOM 1144 C CA . ARG A 1 154 ? -23.679 -29.808 -11.441 1.00 97.75 154 ARG A CA 1
ATOM 1145 C C . ARG A 1 154 ? -23.590 -28.338 -11.040 1.00 97.75 154 ARG A C 1
ATOM 1147 O O . ARG A 1 154 ? -23.005 -27.551 -11.766 1.00 97.75 154 ARG A O 1
ATOM 1154 N N . ALA A 1 155 ? -24.096 -27.985 -9.858 1.00 96.12 155 ALA A N 1
ATOM 1155 C CA . ALA A 1 155 ? -24.002 -26.618 -9.349 1.00 96.12 155 ALA A CA 1
ATOM 1156 C C . ALA A 1 155 ? -22.543 -26.172 -9.126 1.00 96.12 155 ALA A C 1
ATOM 1158 O O . ALA A 1 155 ? -22.219 -25.008 -9.337 1.00 96.12 155 ALA A O 1
ATOM 1159 N N . ALA A 1 156 ? -21.657 -27.085 -8.712 1.00 95.31 156 ALA A N 1
ATOM 1160 C CA . ALA A 1 156 ? -20.231 -26.794 -8.574 1.00 95.31 156 ALA A CA 1
ATOM 1161 C C . ALA A 1 156 ? -19.529 -26.626 -9.935 1.00 95.31 156 ALA A C 1
ATOM 1163 O O . ALA A 1 156 ? -18.676 -25.752 -10.068 1.00 95.31 156 ALA A O 1
ATOM 1164 N N . GLU A 1 157 ? -19.897 -27.426 -10.941 1.00 97.50 157 GLU A N 1
ATOM 1165 C CA . GLU A 1 157 ? -19.399 -27.285 -12.319 1.00 97.50 157 GLU A CA 1
ATOM 1166 C C . GLU A 1 157 ? -19.841 -25.949 -12.939 1.00 97.50 157 GLU A C 1
ATOM 1168 O O . GLU A 1 157 ? -18.995 -25.205 -13.428 1.00 97.50 157 GLU A O 1
ATOM 1173 N N . GLU A 1 158 ? -21.126 -25.589 -12.826 1.00 97.94 158 GLU A N 1
ATOM 1174 C CA . GLU A 1 158 ? -21.659 -24.298 -13.298 1.00 97.94 158 GLU A CA 1
ATOM 1175 C C . GLU A 1 158 ? -20.999 -23.104 -12.586 1.00 97.94 158 GLU A C 1
ATOM 1177 O O . GLU A 1 158 ? -20.674 -22.100 -13.219 1.00 97.94 158 GLU A O 1
ATOM 1182 N N . ALA A 1 159 ? -20.750 -23.207 -11.275 1.00 95.25 159 ALA A N 1
ATOM 1183 C CA . ALA A 1 159 ? -20.036 -22.170 -10.532 1.00 95.25 159 ALA A CA 1
ATOM 1184 C C . ALA A 1 159 ? -18.587 -22.004 -11.022 1.00 95.25 159 ALA A C 1
ATOM 1186 O O . ALA A 1 159 ? -18.128 -20.878 -11.199 1.00 95.25 159 ALA A O 1
ATOM 1187 N N . SER A 1 160 ? -17.885 -23.111 -11.290 1.00 97.44 160 SER A N 1
ATOM 1188 C CA . SER A 1 160 ? -16.519 -23.074 -11.823 1.00 97.44 160 SER A CA 1
ATOM 1189 C C . SER A 1 160 ? -16.454 -22.488 -13.238 1.00 97.44 160 SER A C 1
ATOM 1191 O O . SER A 1 160 ? -15.464 -21.841 -13.576 1.00 97.44 160 SER A O 1
ATOM 1193 N N . GLU A 1 161 ? -17.473 -22.718 -14.069 1.00 97.75 161 GLU A N 1
ATOM 1194 C CA . GLU A 1 161 ? -17.561 -22.144 -15.416 1.00 97.75 161 GLU A CA 1
ATOM 1195 C C . GLU A 1 161 ? -17.774 -20.624 -15.355 1.00 97.75 161 GLU A C 1
ATOM 1197 O O . GLU A 1 161 ? -17.047 -19.877 -16.011 1.00 97.75 161 GLU A O 1
ATOM 1202 N N . LEU A 1 162 ? -18.673 -20.151 -14.483 1.00 97.19 162 LEU A N 1
ATOM 1203 C CA . LEU A 1 162 ? -18.891 -18.718 -14.248 1.00 97.19 162 LEU A CA 1
ATOM 1204 C C . LEU A 1 162 ? -17.640 -18.006 -13.707 1.00 97.19 162 LEU A C 1
ATOM 1206 O O . LEU A 1 162 ? -17.330 -16.897 -14.144 1.00 97.19 162 LEU A O 1
ATOM 1210 N N . GLU A 1 163 ? -16.895 -18.635 -12.792 1.00 95.56 163 GLU A N 1
ATOM 1211 C CA . GLU A 1 163 ? -15.623 -18.089 -12.294 1.00 95.56 163 GLU A CA 1
ATOM 1212 C C . GLU A 1 163 ? -14.579 -17.956 -13.416 1.00 95.56 163 GLU A C 1
ATOM 1214 O O . GLU A 1 163 ? -13.860 -16.953 -13.486 1.00 95.56 163 GLU A O 1
ATOM 1219 N N . LEU A 1 164 ? -14.513 -18.929 -14.334 1.00 97.38 164 LEU A N 1
ATOM 1220 C CA . LEU A 1 164 ? -13.605 -18.887 -15.482 1.00 97.38 164 LEU A CA 1
ATOM 1221 C C . LEU A 1 164 ? -14.001 -17.798 -16.497 1.00 97.38 164 LEU A C 1
ATOM 1223 O O . LEU A 1 164 ? -13.128 -17.095 -17.022 1.00 97.38 164 LEU A O 1
ATOM 1227 N N . GLU A 1 165 ? -15.298 -17.622 -16.759 1.00 97.38 165 GLU A N 1
ATOM 1228 C CA . GLU A 1 165 ? -15.809 -16.539 -17.607 1.00 97.38 165 GLU A CA 1
ATOM 1229 C C . GLU A 1 165 ? -15.509 -15.156 -17.007 1.00 97.38 165 GLU A C 1
ATOM 1231 O O . GLU A 1 165 ? -15.042 -14.258 -17.717 1.00 97.38 165 GLU A O 1
ATOM 1236 N N . GLU A 1 166 ? -15.704 -14.977 -15.695 1.00 97.25 166 GLU A N 1
ATOM 1237 C CA . GLU A 1 166 ? -15.398 -13.717 -15.011 1.00 97.25 166 GLU A CA 1
ATOM 1238 C C . GLU A 1 166 ? -13.895 -13.406 -15.027 1.00 97.25 166 GLU A C 1
ATOM 1240 O O . GLU A 1 166 ? -13.507 -12.276 -15.343 1.00 97.25 166 GLU A O 1
ATOM 1245 N N . ALA A 1 167 ? -13.041 -14.402 -14.776 1.00 91.19 167 ALA A N 1
ATOM 1246 C CA . ALA A 1 167 ? -11.591 -14.245 -14.870 1.00 91.19 167 ALA A CA 1
ATOM 1247 C C . ALA A 1 167 ? -11.148 -13.843 -16.289 1.00 91.19 167 ALA A C 1
ATOM 1249 O O . ALA A 1 167 ? -10.319 -12.942 -16.459 1.00 91.19 167 ALA A O 1
ATOM 1250 N N . THR A 1 168 ? -11.746 -14.453 -17.317 1.00 95.25 168 THR A N 1
ATOM 1251 C CA . THR A 1 168 ? -11.473 -14.123 -18.724 1.00 95.25 168 THR A CA 1
ATOM 1252 C C . THR A 1 168 ? -11.904 -12.690 -19.052 1.00 95.25 168 THR A C 1
ATOM 1254 O O . THR A 1 168 ? -11.161 -11.951 -19.703 1.00 95.25 168 THR A O 1
ATOM 1257 N N . ARG A 1 169 ? -13.069 -12.254 -18.553 1.00 97.62 169 ARG A N 1
ATOM 1258 C CA . ARG A 1 169 ? -13.558 -10.877 -18.712 1.00 97.62 169 ARG A CA 1
ATOM 1259 C C . ARG A 1 169 ? -12.628 -9.858 -18.052 1.00 97.62 169 ARG A C 1
ATOM 1261 O O . ARG A 1 169 ? -12.278 -8.867 -18.689 1.00 97.62 169 ARG A O 1
ATOM 1268 N N . LEU A 1 170 ? -12.197 -10.104 -16.813 1.00 91.44 170 LEU A N 1
ATOM 1269 C CA . LEU A 1 170 ? -11.277 -9.215 -16.091 1.00 91.44 170 LEU A CA 1
ATOM 1270 C C . LEU A 1 170 ? -9.915 -9.111 -16.791 1.00 91.44 170 LEU A C 1
ATOM 1272 O O . LEU A 1 170 ? -9.379 -8.012 -16.928 1.00 91.44 170 LEU A O 1
ATOM 1276 N N . SER A 1 171 ? -9.395 -10.229 -17.307 1.00 93.38 171 SER A N 1
ATOM 1277 C CA . SER A 1 171 ? -8.157 -10.239 -18.094 1.00 93.38 171 SER A CA 1
ATOM 1278 C C . SER A 1 171 ? -8.283 -9.413 -19.382 1.00 93.38 171 SER A C 1
ATOM 1280 O O . SER A 1 171 ? -7.386 -8.634 -19.713 1.00 93.38 171 SER A O 1
ATOM 1282 N N . ALA A 1 172 ? -9.419 -9.507 -20.083 1.00 95.38 172 ALA A N 1
ATOM 1283 C CA . ALA A 1 172 ? -9.686 -8.695 -21.269 1.00 95.38 172 ALA A CA 1
ATOM 1284 C C . ALA A 1 172 ? -9.796 -7.190 -20.942 1.00 95.38 172 ALA A C 1
ATOM 1286 O O . ALA A 1 172 ? -9.250 -6.359 -21.672 1.00 95.38 172 ALA A O 1
ATOM 1287 N N . GLU A 1 173 ? -10.451 -6.829 -19.833 1.00 95.25 173 GLU A N 1
ATOM 1288 C CA . GLU A 1 173 ? -10.547 -5.441 -19.357 1.00 95.25 173 GLU A CA 1
ATOM 1289 C C . GLU A 1 173 ? -9.169 -4.861 -18.979 1.00 95.25 173 GLU A C 1
ATOM 1291 O O . GLU A 1 173 ? -8.872 -3.700 -19.286 1.00 95.25 173 GLU A O 1
ATOM 1296 N N . GLU A 1 174 ? -8.295 -5.659 -18.359 1.00 90.06 174 GLU A N 1
ATOM 1297 C CA . GLU A 1 174 ? -6.923 -5.262 -18.028 1.00 90.06 174 GLU A CA 1
ATOM 1298 C C . GLU A 1 174 ? -6.059 -5.070 -19.283 1.00 90.06 174 GLU A C 1
ATOM 1300 O O . GLU A 1 174 ? -5.393 -4.039 -19.421 1.00 90.06 174 GLU A O 1
ATOM 1305 N N . ALA A 1 175 ? -6.145 -5.986 -20.252 1.00 91.38 175 ALA A N 1
ATOM 1306 C CA . ALA A 1 175 ? -5.465 -5.848 -21.540 1.00 91.38 175 ALA A CA 1
ATOM 1307 C C . ALA A 1 175 ? -5.920 -4.587 -22.299 1.00 91.38 175 ALA A C 1
ATOM 1309 O O . ALA A 1 175 ? -5.103 -3.858 -22.871 1.00 91.38 175 ALA A O 1
ATOM 1310 N N . GLN A 1 176 ? -7.220 -4.272 -22.265 1.00 94.25 176 GLN A N 1
ATOM 1311 C CA . GLN A 1 176 ? -7.755 -3.052 -22.868 1.00 94.25 176 GLN A CA 1
ATOM 1312 C C . GLN A 1 176 ? -7.265 -1.789 -22.144 1.00 94.25 176 GLN A C 1
ATOM 1314 O O . GLN A 1 176 ? -6.940 -0.793 -22.798 1.00 94.25 176 GLN A O 1
ATOM 1319 N N . ARG A 1 177 ? -7.155 -1.824 -20.809 1.00 88.94 177 ARG A N 1
ATOM 1320 C CA . ARG A 1 177 ? -6.532 -0.742 -20.035 1.00 88.94 177 ARG A CA 1
ATOM 1321 C C . ARG A 1 177 ? -5.078 -0.540 -20.440 1.00 88.94 177 ARG A C 1
ATOM 1323 O O . ARG A 1 177 ? -4.702 0.600 -20.700 1.00 88.94 177 ARG A O 1
ATOM 1330 N N . GLU A 1 178 ? -4.274 -1.595 -20.545 1.00 85.56 178 GLU A N 1
ATOM 1331 C CA . GLU A 1 178 ? -2.882 -1.471 -20.994 1.00 85.56 178 GLU A CA 1
ATOM 1332 C C . GLU A 1 178 ? -2.769 -0.854 -22.393 1.00 85.56 178 GLU A C 1
ATOM 1334 O O . GLU A 1 178 ? -1.936 0.028 -22.613 1.00 85.56 178 GLU A O 1
ATOM 1339 N N . LEU A 1 179 ? -3.616 -1.274 -23.338 1.00 92.31 179 LEU A N 1
ATOM 1340 C CA . LEU A 1 179 ? -3.652 -0.692 -24.682 1.00 92.31 179 LEU A CA 1
ATOM 1341 C C . LEU A 1 179 ? -4.021 0.796 -24.647 1.00 92.31 179 LEU A C 1
ATOM 1343 O O . LEU A 1 179 ? -3.369 1.598 -25.320 1.00 92.31 179 LEU A O 1
ATOM 1347 N N . SER A 1 180 ? -5.004 1.177 -23.823 1.00 91.94 180 SER A N 1
ATOM 1348 C CA . SER A 1 180 ? -5.368 2.581 -23.595 1.00 91.94 180 SER A CA 1
ATOM 1349 C C . SER A 1 180 ? -4.171 3.375 -23.075 1.00 91.94 180 SER A C 1
ATOM 1351 O O . SER A 1 180 ? -3.777 4.362 -23.696 1.00 91.94 180 SER A O 1
ATOM 1353 N N . TRP A 1 181 ? -3.515 2.890 -22.018 1.00 81.69 181 TRP A N 1
ATOM 1354 C CA . TRP A 1 181 ? -2.326 3.519 -21.439 1.00 81.69 181 TRP A CA 1
ATOM 1355 C C . TRP A 1 181 ? -1.181 3.663 -22.449 1.00 81.69 181 TRP A C 1
ATOM 1357 O O . TRP A 1 181 ? -0.535 4.710 -22.509 1.00 81.69 181 TRP A O 1
ATOM 1367 N N . ARG A 1 182 ? -0.928 2.641 -23.279 1.00 83.44 182 ARG A N 1
ATOM 1368 C CA . ARG A 1 182 ? 0.088 2.709 -24.344 1.00 83.44 182 ARG A CA 1
ATOM 1369 C C . ARG A 1 182 ? -0.261 3.765 -25.389 1.00 83.44 182 ARG A C 1
ATOM 1371 O O . ARG A 1 182 ? 0.638 4.477 -25.834 1.00 83.44 182 ARG A O 1
ATOM 1378 N N . SER A 1 183 ? -1.534 3.871 -25.771 1.00 84.88 183 SER A N 1
ATOM 1379 C CA . SER A 1 183 ? -1.996 4.856 -26.755 1.00 84.88 183 SER A CA 1
ATOM 1380 C C . SER A 1 183 ? -1.884 6.290 -26.229 1.00 84.88 183 SER A C 1
ATOM 1382 O O . SER A 1 183 ? -1.323 7.151 -26.908 1.00 84.88 183 SER A O 1
ATOM 1384 N N . GLU A 1 184 ? -2.293 6.531 -24.981 1.00 81.25 184 GLU A N 1
ATOM 1385 C CA . GLU A 1 184 ? -2.145 7.832 -24.330 1.00 81.25 184 GLU A CA 1
ATOM 1386 C C . GLU A 1 184 ? -0.663 8.181 -24.186 1.00 81.25 184 GLU A C 1
ATOM 1388 O O . GLU A 1 184 ? -0.245 9.269 -24.573 1.00 81.25 184 GLU A O 1
ATOM 1393 N N . GLY A 1 185 ? 0.169 7.239 -23.732 1.00 73.88 185 GLY A N 1
ATOM 1394 C CA . GLY A 1 185 ? 1.614 7.434 -23.621 1.00 73.88 185 GLY A CA 1
ATOM 1395 C C . GLY A 1 185 ? 2.304 7.776 -24.951 1.00 73.88 185 GLY A C 1
ATOM 1396 O O . GLY A 1 185 ? 3.261 8.550 -24.959 1.00 73.88 185 GLY A O 1
ATOM 1397 N N . GLN A 1 186 ? 1.835 7.245 -26.085 1.00 74.25 186 GLN A N 1
ATOM 1398 C CA . GLN A 1 186 ? 2.332 7.629 -27.417 1.00 74.25 186 GLN A CA 1
ATOM 1399 C C . GLN A 1 186 ? 1.884 9.038 -27.831 1.00 74.25 186 GLN A C 1
ATOM 1401 O O . GLN A 1 186 ? 2.676 9.771 -28.430 1.00 74.25 186 GLN A O 1
ATOM 1406 N N . SER A 1 187 ? 0.663 9.445 -27.467 1.00 78.31 187 SER A N 1
ATOM 1407 C CA . SER A 1 187 ? 0.193 10.825 -27.656 1.00 78.31 187 SER A CA 1
ATOM 1408 C C . SER A 1 187 ? 1.058 11.806 -26.866 1.00 78.31 187 SER A C 1
ATOM 1410 O O . SER A 1 187 ? 1.599 12.746 -27.441 1.00 78.31 187 SER A O 1
ATOM 1412 N N . TRP A 1 188 ? 1.294 11.534 -25.577 1.00 68.56 188 TRP A N 1
ATOM 1413 C CA . TRP A 1 188 ? 2.137 12.379 -24.725 1.00 68.56 188 TRP A CA 1
ATOM 1414 C C . TRP A 1 188 ? 3.582 12.468 -25.222 1.00 68.56 188 TRP A C 1
ATOM 1416 O O . TRP A 1 188 ? 4.174 13.542 -25.155 1.00 68.56 188 TRP A O 1
ATOM 1426 N N . ARG A 1 189 ? 4.159 11.379 -25.755 1.00 68.62 189 ARG A N 1
ATOM 1427 C CA . ARG A 1 189 ? 5.489 11.431 -26.391 1.00 68.62 189 ARG A CA 1
ATOM 1428 C C . ARG A 1 189 ? 5.485 12.329 -27.625 1.00 68.62 189 ARG A C 1
ATOM 1430 O O . ARG A 1 189 ? 6.398 13.130 -27.781 1.00 68.62 189 ARG A O 1
ATOM 1437 N N . SER A 1 190 ? 4.456 12.232 -28.461 1.00 67.69 190 SER A N 1
ATOM 1438 C CA . SER A 1 190 ? 4.360 13.011 -29.700 1.00 67.69 190 SER A CA 1
ATOM 1439 C C . SER A 1 190 ? 4.155 14.506 -29.434 1.00 67.69 190 SER A C 1
ATOM 1441 O O . SER A 1 190 ? 4.802 15.335 -30.074 1.00 67.69 190 SER A O 1
ATOM 1443 N N . ASP A 1 191 ? 3.309 14.851 -28.461 1.00 69.31 191 ASP A N 1
ATOM 1444 C CA . ASP A 1 191 ? 3.014 16.240 -28.093 1.00 69.31 191 ASP A CA 1
ATOM 1445 C C . ASP A 1 191 ? 4.120 16.848 -27.220 1.00 69.31 191 ASP A C 1
ATOM 1447 O O . ASP A 1 191 ? 4.564 17.974 -27.455 1.00 69.31 191 ASP A O 1
ATOM 1451 N N . GLY A 1 192 ? 4.625 16.078 -26.253 1.00 62.00 192 GLY A N 1
ATOM 1452 C CA . GLY A 1 192 ? 5.696 16.486 -25.349 1.00 62.00 192 GLY A CA 1
ATOM 1453 C C . GLY A 1 192 ? 7.022 16.696 -26.073 1.00 62.00 192 GLY A C 1
ATOM 1454 O O . GLY A 1 192 ? 7.673 17.709 -25.846 1.00 62.00 192 GLY A O 1
ATOM 1455 N N . GLN A 1 193 ? 7.401 15.821 -27.011 1.00 64.44 193 GLN A N 1
ATOM 1456 C CA . GLN A 1 193 ? 8.628 15.997 -27.799 1.00 64.44 193 GLN A CA 1
ATOM 1457 C C . GLN A 1 193 ? 8.567 17.256 -28.683 1.00 64.44 193 GLN A C 1
ATOM 1459 O O . GLN A 1 193 ? 9.581 17.925 -28.878 1.00 64.44 193 GLN A O 1
ATOM 1464 N N . GLN A 1 194 ? 7.375 17.638 -29.156 1.00 64.62 194 GLN A N 1
ATOM 1465 C CA . GLN A 1 194 ? 7.179 18.870 -29.925 1.00 64.62 194 GLN A CA 1
ATOM 1466 C C . GLN A 1 194 ? 7.111 20.135 -29.057 1.00 64.62 194 GLN A C 1
ATOM 1468 O O . GLN A 1 194 ? 7.513 21.207 -29.520 1.00 64.62 194 GLN A O 1
ATOM 1473 N N . SER A 1 195 ? 6.574 20.071 -27.834 1.00 69.50 195 SER A N 1
ATOM 1474 C CA . SER A 1 195 ? 6.516 21.240 -26.944 1.00 69.50 195 SER A CA 1
ATOM 1475 C C . SER A 1 195 ? 7.858 21.479 -26.250 1.00 69.50 195 SER A C 1
ATOM 1477 O O . SER A 1 195 ? 8.371 22.595 -26.296 1.00 69.50 195 SER A O 1
ATOM 1479 N N . TRP A 1 196 ? 8.481 20.424 -25.720 1.00 55.28 196 TRP A N 1
ATOM 1480 C CA . TRP A 1 196 ? 9.788 20.499 -25.067 1.00 55.28 196 TRP A CA 1
ATOM 1481 C C . TRP A 1 196 ? 10.896 20.833 -26.052 1.00 55.28 196 TRP A C 1
ATOM 1483 O O . TRP A 1 196 ? 11.775 21.615 -25.712 1.00 55.28 196 TRP A O 1
ATOM 1493 N N . GLY A 1 197 ? 10.842 20.313 -27.285 1.00 67.38 197 GLY A N 1
ATOM 1494 C CA . GLY A 1 197 ? 11.786 20.707 -28.331 1.00 67.38 197 GLY A CA 1
ATOM 1495 C C . GLY A 1 197 ? 11.766 22.219 -28.567 1.00 67.38 197 GLY A C 1
ATOM 1496 O O . GLY A 1 197 ? 12.816 22.852 -28.581 1.00 67.38 197 GLY A O 1
ATOM 1497 N N . ARG A 1 198 ? 10.571 22.823 -28.643 1.00 69.19 198 ARG A N 1
ATOM 1498 C CA . ARG A 1 198 ? 10.414 24.272 -28.845 1.00 69.19 198 ARG A CA 1
ATOM 1499 C C . ARG A 1 198 ? 10.847 25.098 -27.635 1.00 69.19 198 ARG A C 1
ATOM 1501 O O . ARG A 1 198 ? 11.466 26.143 -27.815 1.00 69.19 198 ARG A O 1
ATOM 1508 N N . GLU A 1 199 ? 10.550 24.650 -26.418 1.00 69.50 199 GLU A N 1
ATOM 1509 C CA . GLU A 1 199 ? 10.958 25.354 -25.195 1.00 69.50 199 GLU A CA 1
ATOM 1510 C C . GLU A 1 199 ? 12.462 25.230 -24.922 1.00 69.50 199 GLU A C 1
ATOM 1512 O O . GLU A 1 199 ? 13.100 26.223 -24.577 1.00 69.50 199 GLU A O 1
ATOM 1517 N N . ALA A 1 200 ? 13.057 24.056 -25.142 1.00 62.31 200 ALA A N 1
ATOM 1518 C CA . ALA A 1 200 ? 14.495 23.842 -24.998 1.00 62.31 200 ALA A CA 1
ATOM 1519 C C . ALA A 1 200 ? 15.293 24.623 -26.050 1.00 62.31 200 ALA A C 1
ATOM 1521 O O . ALA A 1 200 ? 16.304 25.241 -25.724 1.00 62.31 200 ALA A O 1
ATOM 1522 N N . GLU A 1 201 ? 14.822 24.660 -27.298 1.00 73.31 201 GLU A N 1
ATOM 1523 C CA . GLU A 1 201 ? 15.444 25.448 -28.364 1.00 73.31 201 GLU A CA 1
ATOM 1524 C C . GLU A 1 201 ? 15.310 26.961 -28.100 1.00 73.31 201 GLU A C 1
ATOM 1526 O O . GLU A 1 201 ? 16.258 27.722 -28.313 1.00 73.31 201 GLU A O 1
ATOM 1531 N N . ALA A 1 202 ? 14.177 27.407 -27.541 1.00 75.94 202 ALA A N 1
ATOM 1532 C CA . ALA A 1 202 ? 14.004 28.784 -27.076 1.00 75.94 202 ALA A CA 1
ATOM 1533 C C . ALA A 1 202 ? 14.928 29.126 -25.892 1.00 75.94 202 ALA A C 1
ATOM 1535 O O . ALA A 1 202 ? 15.509 30.212 -25.866 1.00 75.94 202 ALA A O 1
ATOM 1536 N N . ALA A 1 203 ? 15.105 28.207 -24.939 1.00 69.06 203 ALA A N 1
ATOM 1537 C CA . ALA A 1 203 ? 16.000 28.381 -23.798 1.00 69.06 203 ALA A CA 1
ATOM 1538 C C . ALA A 1 203 ? 17.479 28.411 -24.219 1.00 69.06 203 ALA A C 1
ATOM 1540 O O . ALA A 1 203 ? 18.225 29.271 -23.752 1.00 69.06 203 ALA A O 1
ATOM 1541 N N . LEU A 1 204 ? 17.896 27.540 -25.145 1.00 72.31 204 LEU A N 1
ATOM 1542 C CA . LEU A 1 204 ? 19.246 27.547 -25.719 1.00 72.31 204 LEU A CA 1
ATOM 1543 C C . LEU A 1 204 ? 19.531 28.856 -26.462 1.00 72.31 204 LEU A C 1
ATOM 1545 O O . LEU A 1 204 ? 20.559 29.481 -26.213 1.00 72.31 204 LEU A O 1
ATOM 1549 N N . ARG A 1 205 ? 18.588 29.342 -27.281 1.00 80.69 205 ARG A N 1
ATOM 1550 C CA . ARG A 1 205 ? 18.711 30.664 -27.919 1.00 80.69 205 ARG A CA 1
ATOM 1551 C C . ARG A 1 205 ? 18.790 31.800 -26.905 1.00 80.69 205 ARG A C 1
ATOM 1553 O O . ARG A 1 205 ? 19.563 32.734 -27.097 1.00 80.69 205 ARG A O 1
ATOM 1560 N N . ALA A 1 206 ? 18.003 31.749 -25.832 1.00 76.38 206 ALA A N 1
ATOM 1561 C CA . ALA A 1 206 ? 18.072 32.750 -24.771 1.00 76.38 206 ALA A CA 1
ATOM 1562 C C . ALA A 1 206 ? 19.439 32.730 -24.067 1.00 76.38 206 ALA A C 1
ATOM 1564 O O . ALA A 1 206 ? 19.981 33.791 -23.755 1.00 76.38 206 ALA A O 1
ATOM 1565 N N . PHE A 1 207 ? 20.021 31.545 -23.875 1.00 71.44 207 PHE A N 1
ATOM 1566 C CA . PHE A 1 207 ? 21.348 31.383 -23.293 1.00 71.44 207 PHE A CA 1
ATOM 1567 C C . PHE A 1 207 ? 22.457 31.895 -24.222 1.00 71.44 207 PHE A C 1
ATOM 1569 O O . PHE A 1 207 ? 23.332 32.623 -23.765 1.00 71.44 207 PHE A O 1
ATOM 1576 N N . GLU A 1 208 ? 22.399 31.604 -25.524 1.00 75.50 208 GLU A N 1
ATOM 1577 C CA . GLU A 1 208 ? 23.340 32.151 -26.516 1.00 75.50 208 GLU A CA 1
ATOM 1578 C C . GLU A 1 208 ? 23.267 33.681 -26.596 1.00 75.50 208 GLU A C 1
ATOM 1580 O O . GLU A 1 208 ? 24.299 34.353 -26.615 1.00 75.50 208 GLU A O 1
ATOM 1585 N N . LEU A 1 209 ? 22.057 34.251 -26.572 1.00 79.81 209 LEU A N 1
ATOM 1586 C CA . LEU A 1 209 ? 21.862 35.703 -26.546 1.00 79.81 209 LEU A CA 1
ATOM 1587 C C . LEU A 1 209 ? 22.393 36.334 -25.249 1.00 79.81 209 LEU A C 1
ATOM 1589 O O . LEU A 1 209 ? 22.969 37.421 -25.289 1.00 79.81 209 LEU A O 1
ATOM 1593 N N . ALA A 1 210 ? 22.245 35.658 -24.107 1.00 69.94 210 ALA A N 1
ATOM 1594 C CA . ALA A 1 210 ? 22.801 36.106 -22.831 1.00 69.94 210 ALA A CA 1
ATOM 1595 C C . ALA A 1 210 ? 24.336 35.985 -22.783 1.00 69.94 210 ALA A C 1
ATOM 1597 O O . ALA A 1 210 ? 25.014 36.876 -22.266 1.00 69.94 210 ALA A O 1
ATOM 1598 N N . ALA A 1 211 ? 24.893 34.919 -23.361 1.00 67.94 211 ALA A N 1
ATOM 1599 C CA . ALA A 1 211 ? 26.332 34.707 -23.474 1.00 67.94 211 ALA A CA 1
ATOM 1600 C C . ALA A 1 211 ? 26.984 35.751 -24.392 1.00 67.94 211 ALA A C 1
ATOM 1602 O O . ALA A 1 211 ? 28.032 36.293 -24.051 1.00 67.94 211 ALA A O 1
ATOM 1603 N N . ALA A 1 212 ? 26.326 36.117 -25.497 1.00 73.50 212 ALA A N 1
ATOM 1604 C CA . ALA A 1 212 ? 26.778 37.186 -26.389 1.00 73.50 212 ALA A CA 1
ATOM 1605 C C . ALA A 1 212 ? 26.722 38.588 -25.746 1.00 73.50 212 ALA A C 1
ATOM 1607 O O . ALA A 1 212 ? 27.423 39.496 -26.190 1.00 73.50 212 ALA A O 1
ATOM 1608 N N . ALA A 1 213 ? 25.904 38.774 -24.705 1.00 73.31 213 ALA A N 1
ATOM 1609 C CA . ALA A 1 213 ? 25.769 40.041 -23.985 1.00 73.31 213 ALA A CA 1
ATOM 1610 C C . ALA A 1 213 ? 26.723 40.177 -22.785 1.00 73.31 213 ALA A C 1
ATOM 1612 O O . ALA A 1 213 ? 26.806 41.257 -22.194 1.00 73.31 213 ALA A O 1
ATOM 1613 N N . SER A 1 214 ? 27.443 39.114 -22.412 1.00 61.41 214 SER A N 1
ATOM 1614 C CA . SER A 1 214 ? 28.389 39.168 -21.299 1.00 61.41 214 SER A CA 1
ATOM 1615 C C . SER A 1 214 ? 29.742 39.750 -21.742 1.00 61.41 214 SER A C 1
ATOM 1617 O O . SER A 1 214 ? 30.306 39.313 -22.746 1.00 61.41 214 SER A O 1
ATOM 1619 N N . PRO A 1 215 ? 30.293 40.743 -21.016 1.00 65.00 215 PRO A N 1
ATOM 1620 C CA . PRO A 1 215 ? 31.607 41.299 -21.318 1.00 65.00 215 PRO A CA 1
ATOM 1621 C C . PRO A 1 215 ? 32.702 40.235 -21.116 1.00 65.00 215 PRO A C 1
ATOM 1623 O O . PRO A 1 215 ? 32.557 39.366 -20.252 1.00 65.00 215 PRO A O 1
ATOM 1626 N N . PRO A 1 216 ? 33.809 40.293 -21.880 1.00 56.50 216 PRO A N 1
ATOM 1627 C CA . PRO A 1 216 ? 34.883 39.311 -21.786 1.00 56.50 216 PRO A CA 1
ATOM 1628 C C . PRO A 1 216 ? 35.468 39.298 -20.370 1.00 56.50 216 PRO A C 1
ATOM 1630 O O . PRO A 1 216 ? 35.957 40.315 -19.870 1.00 56.50 216 PRO A O 1
ATOM 1633 N N . ALA A 1 217 ? 35.393 38.134 -19.723 1.00 51.81 217 ALA A N 1
ATOM 1634 C CA . ALA A 1 217 ? 35.945 37.912 -18.397 1.00 51.81 217 ALA A CA 1
ATOM 1635 C C . ALA A 1 217 ? 37.465 38.129 -18.412 1.00 51.81 217 ALA A C 1
ATOM 1637 O O . ALA A 1 217 ? 38.184 37.605 -19.265 1.00 51.81 217 ALA A O 1
ATOM 1638 N N . GLN A 1 218 ? 37.945 38.921 -17.457 1.00 58.03 218 GLN A N 1
ATOM 1639 C CA . GLN A 1 218 ? 39.368 39.156 -17.233 1.00 58.03 218 GLN A CA 1
ATOM 1640 C C . GLN A 1 218 ? 40.053 37.848 -16.785 1.00 58.03 218 GLN A C 1
ATOM 1642 O O . GLN A 1 218 ? 39.464 37.083 -16.016 1.00 58.03 218 GLN A O 1
ATOM 1647 N N . PRO A 1 219 ? 41.290 37.576 -17.236 1.00 52.22 219 PRO A N 1
ATOM 1648 C CA . PRO A 1 219 ? 42.002 36.345 -16.913 1.00 52.22 219 PRO A CA 1
ATOM 1649 C C . PRO A 1 219 ? 42.432 36.337 -15.439 1.00 52.22 219 PRO A C 1
ATOM 1651 O O . PRO A 1 219 ? 43.362 37.038 -15.042 1.00 52.22 219 PRO A O 1
ATOM 1654 N N . HIS A 1 220 ? 41.769 35.519 -14.623 1.00 52.38 220 HIS A N 1
ATOM 1655 C CA . HIS A 1 220 ? 42.247 35.163 -13.290 1.00 52.38 220 HIS A CA 1
ATOM 1656 C C . HIS A 1 220 ? 43.248 34.004 -13.397 1.00 52.38 220 HIS A C 1
ATOM 1658 O O . HIS A 1 220 ? 43.003 33.015 -14.086 1.00 52.38 220 HIS A O 1
ATOM 1664 N N . GLY A 1 221 ? 44.406 34.175 -12.756 1.00 49.75 221 GLY A N 1
ATOM 1665 C CA . GLY A 1 221 ? 45.537 33.252 -12.811 1.00 49.75 221 GLY A CA 1
ATOM 1666 C C . GLY A 1 221 ? 45.283 31.877 -12.171 1.00 49.75 221 GLY A C 1
ATOM 1667 O O . GLY A 1 221 ? 44.284 31.678 -11.479 1.00 49.75 221 GLY A O 1
ATOM 1668 N N . PRO A 1 222 ? 46.205 30.922 -12.394 1.00 53.38 222 PRO A N 1
ATOM 1669 C CA . PRO A 1 222 ? 46.053 29.527 -11.994 1.00 53.38 222 PRO A CA 1
ATOM 1670 C C . PRO A 1 222 ? 46.130 29.385 -10.469 1.00 53.38 222 PRO A C 1
ATOM 1672 O O . PRO A 1 222 ? 47.196 29.517 -9.868 1.00 53.38 222 PRO A O 1
ATOM 1675 N N . GLY A 1 223 ? 44.985 29.124 -9.839 1.00 49.09 223 GLY A N 1
ATOM 1676 C CA . GLY A 1 223 ? 44.906 28.724 -8.436 1.00 49.09 223 GLY A CA 1
ATOM 1677 C C . GLY A 1 223 ? 45.271 27.243 -8.260 1.00 49.09 223 GLY A C 1
ATOM 1678 O O . GLY A 1 223 ? 44.948 26.433 -9.132 1.00 49.09 223 GLY A O 1
ATOM 1679 N N . PRO A 1 224 ? 45.945 26.867 -7.158 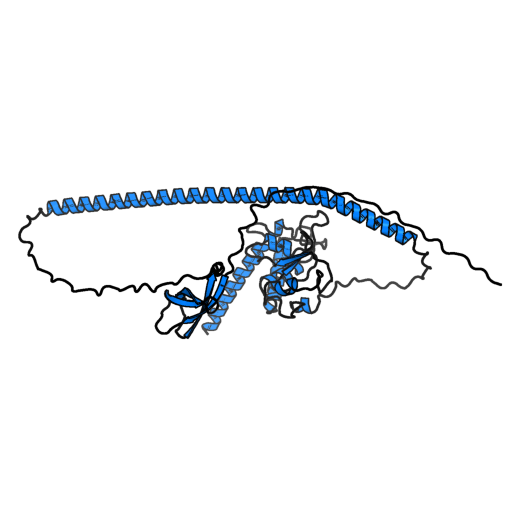1.00 54.91 224 PRO A N 1
ATOM 1680 C CA . PRO A 1 224 ? 46.362 25.493 -6.912 1.00 54.91 224 PRO A CA 1
ATOM 1681 C C . PRO A 1 224 ? 45.139 24.592 -6.710 1.00 54.91 224 PRO A C 1
ATOM 1683 O O . PRO A 1 224 ? 44.217 24.924 -5.964 1.00 54.91 224 PRO A O 1
ATOM 1686 N N . GLY A 1 225 ? 45.143 23.460 -7.415 1.00 54.59 225 GLY A N 1
ATOM 1687 C CA . GLY A 1 225 ? 44.050 22.499 -7.456 1.00 54.59 225 GLY A CA 1
ATOM 1688 C C . GLY A 1 225 ? 43.716 21.932 -6.081 1.00 54.59 225 GLY A C 1
ATOM 1689 O O . GLY A 1 225 ? 44.535 21.262 -5.454 1.00 54.59 225 GLY A O 1
ATOM 1690 N N . LEU A 1 226 ? 42.479 22.168 -5.650 1.00 45.41 226 LEU A N 1
ATOM 1691 C CA . LEU A 1 226 ? 41.847 21.389 -4.597 1.00 45.41 226 LEU A CA 1
ATOM 1692 C C . LEU A 1 226 ? 41.120 20.198 -5.239 1.00 45.41 226 LEU A C 1
ATOM 1694 O O . LEU A 1 226 ? 40.422 20.388 -6.240 1.00 45.41 226 LEU A O 1
ATOM 1698 N N . PRO A 1 227 ? 41.256 18.980 -4.689 1.00 48.50 227 PRO A N 1
ATOM 1699 C CA . PRO A 1 227 ? 40.497 17.831 -5.154 1.00 48.50 227 PRO A CA 1
ATOM 1700 C C . PRO A 1 227 ? 39.012 18.068 -4.860 1.00 48.50 227 PRO A C 1
ATOM 1702 O O . PRO A 1 227 ? 38.580 18.069 -3.709 1.00 48.50 227 PRO A O 1
ATOM 1705 N N . SER A 1 228 ? 38.226 18.290 -5.915 1.00 46.09 228 SER A N 1
ATOM 1706 C CA . SER A 1 228 ? 36.766 18.325 -5.844 1.00 46.09 228 SER A CA 1
ATOM 1707 C C . SER A 1 228 ? 36.253 16.894 -5.685 1.00 46.09 228 SER A C 1
ATOM 1709 O O . SER A 1 228 ? 35.829 16.248 -6.637 1.00 46.09 228 SER A O 1
ATOM 1711 N N . VAL A 1 229 ? 36.349 16.369 -4.464 1.00 42.59 229 VAL A N 1
ATOM 1712 C CA . VAL A 1 229 ? 35.528 15.238 -4.038 1.00 42.59 229 VAL A CA 1
ATOM 1713 C C . VAL A 1 229 ? 34.141 15.823 -3.810 1.00 42.59 229 VAL A C 1
ATOM 1715 O O . VAL A 1 229 ? 33.910 16.514 -2.820 1.00 42.59 229 VAL A O 1
ATOM 1718 N N . GLN A 1 230 ? 33.232 15.621 -4.763 1.00 39.53 230 GLN A N 1
ATOM 1719 C CA . GLN A 1 230 ? 31.815 15.899 -4.555 1.00 39.53 230 GLN A CA 1
ATOM 1720 C C . GLN A 1 230 ? 31.305 14.900 -3.513 1.00 39.53 230 GLN A C 1
ATOM 1722 O O . GLN A 1 230 ? 30.890 13.795 -3.845 1.00 39.53 230 GLN A O 1
ATOM 1727 N N . SER A 1 231 ? 31.421 15.257 -2.235 1.00 45.72 231 SER A N 1
ATOM 1728 C CA . SER A 1 231 ? 30.772 14.538 -1.146 1.00 45.72 231 SER A CA 1
ATOM 1729 C C . SER A 1 231 ? 29.275 14.499 -1.439 1.00 45.72 231 SER A C 1
ATOM 1731 O O . SER A 1 231 ? 28.650 15.557 -1.563 1.00 45.72 231 SER A O 1
ATOM 1733 N N . GLU A 1 232 ? 28.723 13.293 -1.585 1.00 52.34 232 GLU A N 1
ATOM 1734 C CA . GLU A 1 232 ? 27.278 13.077 -1.654 1.00 52.34 232 GLU A CA 1
ATOM 1735 C C . GLU A 1 232 ? 26.602 13.893 -0.537 1.00 52.34 232 GLU A C 1
ATOM 1737 O O . GLU A 1 232 ? 27.113 13.913 0.588 1.00 52.34 232 GLU A O 1
ATOM 1742 N N . PRO A 1 233 ? 25.499 14.606 -0.824 1.00 61.31 233 PRO A N 1
ATOM 1743 C CA . PRO A 1 233 ? 24.837 15.425 0.178 1.00 61.31 233 PRO A CA 1
ATOM 1744 C C . PRO A 1 233 ? 24.421 14.532 1.347 1.00 61.31 233 PRO A C 1
ATOM 1746 O O . PRO A 1 233 ? 23.611 13.616 1.175 1.00 61.31 233 PRO A O 1
ATOM 1749 N N . GLU A 1 234 ? 24.998 14.781 2.526 1.00 66.88 234 GLU A N 1
ATOM 1750 C CA . GLU A 1 234 ? 24.622 14.084 3.752 1.00 66.88 234 GLU A CA 1
ATOM 1751 C C . GLU A 1 234 ? 23.104 14.178 3.925 1.00 66.88 234 GLU A C 1
ATOM 1753 O O . GLU A 1 234 ? 22.504 15.251 3.804 1.00 66.88 234 GLU A O 1
ATOM 1758 N N . ALA A 1 235 ? 22.466 13.030 4.162 1.00 64.94 235 ALA A N 1
ATOM 1759 C CA . ALA A 1 235 ? 21.032 12.970 4.402 1.00 64.94 235 ALA A CA 1
ATOM 1760 C C . ALA A 1 235 ? 20.665 13.958 5.519 1.00 64.94 235 ALA A C 1
ATOM 1762 O O . ALA A 1 235 ? 21.323 13.972 6.561 1.00 64.94 235 ALA A O 1
ATOM 1763 N N . SER A 1 236 ? 19.629 14.779 5.321 1.00 69.19 236 SER A N 1
ATOM 1764 C CA . SER A 1 236 ? 19.220 15.751 6.348 1.00 69.19 236 SER A CA 1
ATOM 1765 C C . SER A 1 236 ? 18.891 15.051 7.678 1.00 69.19 236 SER A C 1
ATOM 1767 O O . SER A 1 236 ? 18.468 13.898 7.672 1.00 69.19 236 SER A O 1
ATOM 1769 N N . LEU A 1 237 ? 19.010 15.739 8.819 1.00 68.06 237 LEU A N 1
ATOM 1770 C CA . LEU A 1 237 ? 18.617 15.198 10.137 1.00 68.06 237 LEU A CA 1
ATOM 1771 C C . LEU A 1 237 ? 17.197 14.604 10.139 1.00 68.06 237 LEU A C 1
ATOM 1773 O O . LEU A 1 237 ? 16.977 13.532 10.692 1.00 68.06 237 LEU A O 1
ATOM 1777 N N . ALA A 1 238 ? 16.253 15.246 9.444 1.00 63.84 238 ALA A N 1
ATOM 1778 C CA . ALA A 1 238 ? 14.896 14.724 9.282 1.00 63.84 238 ALA A CA 1
ATOM 1779 C C . ALA A 1 238 ? 14.862 13.410 8.479 1.00 63.84 238 ALA A C 1
ATOM 1781 O O . ALA A 1 238 ? 14.067 12.518 8.767 1.00 63.84 238 ALA A O 1
ATOM 1782 N N . GLU A 1 239 ? 15.738 13.257 7.481 1.00 65.88 239 GLU A N 1
ATOM 1783 C CA . GLU A 1 239 ? 15.899 11.988 6.768 1.00 65.88 239 GLU A CA 1
ATOM 1784 C C . GLU A 1 239 ? 16.566 10.911 7.628 1.00 65.88 239 GLU A C 1
ATOM 1786 O O . GLU A 1 239 ? 16.191 9.746 7.505 1.00 65.88 239 GLU A O 1
ATOM 1791 N N . GLN A 1 240 ? 17.510 11.287 8.495 1.00 69.75 240 GLN A N 1
ATOM 1792 C CA . GLN A 1 240 ? 18.179 10.369 9.421 1.00 69.75 240 GLN A CA 1
ATOM 1793 C C . GLN A 1 240 ? 17.213 9.852 10.496 1.00 69.75 240 GLN A C 1
ATOM 1795 O O . GLN A 1 240 ? 17.185 8.654 10.765 1.00 69.75 240 GLN A O 1
ATOM 1800 N N . ASN A 1 241 ? 16.366 10.731 11.036 1.00 73.69 241 ASN A N 1
ATOM 1801 C CA . ASN A 1 241 ? 15.372 10.390 12.058 1.00 73.69 241 ASN A CA 1
ATOM 1802 C C . ASN A 1 241 ? 14.058 9.846 11.473 1.00 73.69 241 ASN A C 1
ATOM 1804 O O . ASN A 1 241 ? 13.180 9.412 12.214 1.00 73.69 241 ASN A O 1
ATOM 1808 N N . ALA A 1 242 ? 13.912 9.867 10.143 1.00 83.81 242 ALA A N 1
ATOM 1809 C CA . ALA A 1 242 ? 12.678 9.528 9.442 1.00 83.81 242 ALA A CA 1
ATOM 1810 C C . ALA A 1 242 ? 11.449 10.291 9.988 1.00 83.81 242 ALA A C 1
ATOM 1812 O O . ALA A 1 242 ? 10.384 9.712 10.213 1.00 83.81 242 ALA A O 1
ATOM 1813 N N . GLU A 1 243 ? 11.594 11.605 10.153 1.00 91.62 243 GLU A N 1
ATOM 1814 C CA . GLU A 1 243 ? 10.559 12.532 10.627 1.00 91.62 243 GLU A CA 1
ATOM 1815 C C . GLU A 1 243 ? 9.952 13.338 9.472 1.00 91.62 243 GLU A C 1
ATOM 1817 O O . GLU A 1 243 ? 10.575 13.581 8.433 1.00 91.62 243 GLU A O 1
ATOM 1822 N N . CYS A 1 244 ? 8.697 13.756 9.629 1.00 94.62 244 CYS A N 1
ATOM 1823 C CA . CYS A 1 244 ? 8.044 14.620 8.660 1.00 94.62 244 CYS A CA 1
ATOM 1824 C C . CYS A 1 244 ? 8.571 16.052 8.788 1.00 94.62 244 CYS A C 1
ATOM 1826 O O . CYS A 1 244 ? 8.384 16.692 9.813 1.00 94.62 244 CYS A O 1
ATOM 1828 N N . ALA A 1 245 ? 9.122 16.616 7.712 1.00 94.81 245 ALA A N 1
ATOM 1829 C CA . ALA A 1 245 ? 9.694 17.969 7.721 1.00 94.81 245 ALA A CA 1
ATOM 1830 C C . ALA A 1 245 ? 8.698 19.124 7.971 1.00 94.81 245 ALA A C 1
ATOM 1832 O O . ALA A 1 245 ? 9.105 20.281 8.001 1.00 94.81 245 ALA A O 1
ATOM 1833 N N . VAL A 1 246 ? 7.398 18.835 8.089 1.00 96.00 246 VAL A N 1
ATOM 1834 C CA . VAL A 1 246 ? 6.347 19.841 8.320 1.00 96.00 246 VAL A CA 1
ATOM 1835 C C . VAL A 1 246 ? 5.845 19.803 9.760 1.00 96.00 246 VAL A C 1
ATOM 1837 O O . VAL A 1 246 ? 5.783 20.849 10.396 1.00 96.00 246 VAL A O 1
ATOM 1840 N N . CYS A 1 247 ? 5.471 18.627 10.276 1.00 96.38 247 CYS A N 1
ATOM 1841 C CA . CYS A 1 247 ? 4.955 18.489 11.643 1.00 96.38 247 CYS A CA 1
ATOM 1842 C C . CYS A 1 247 ? 5.977 17.941 12.646 1.00 96.38 247 CYS A C 1
ATOM 1844 O O . CYS A 1 247 ? 5.686 17.937 13.834 1.00 96.38 247 CYS A O 1
ATOM 1846 N N . PHE A 1 248 ? 7.147 17.490 12.184 1.00 94.25 248 PHE A N 1
ATOM 1847 C CA . PHE A 1 248 ? 8.202 16.841 12.975 1.00 94.25 248 PHE A CA 1
ATOM 1848 C C . PHE A 1 248 ? 7.798 15.522 13.650 1.00 94.25 248 PHE A C 1
ATOM 1850 O O . PHE A 1 248 ? 8.607 14.916 14.344 1.00 94.25 248 PHE A O 1
ATOM 1857 N N . ASP A 1 249 ? 6.590 15.018 13.396 1.00 94.00 249 ASP A N 1
ATOM 1858 C CA . ASP A 1 249 ? 6.199 13.686 13.848 1.00 94.00 249 ASP A CA 1
ATOM 1859 C C . ASP A 1 249 ? 6.914 12.594 13.030 1.00 94.00 249 ASP A C 1
ATOM 1861 O O . ASP A 1 249 ? 7.207 12.799 11.841 1.00 94.00 249 ASP A O 1
ATOM 1865 N N . PRO A 1 250 ? 7.134 11.399 13.607 1.00 89.94 250 PRO A N 1
ATOM 1866 C CA . PRO A 1 250 ? 7.722 10.279 12.883 1.00 89.94 250 PRO A CA 1
ATOM 1867 C C . PRO A 1 250 ? 6.910 9.913 11.634 1.00 89.94 250 PRO A C 1
ATOM 1869 O O . PRO A 1 250 ? 5.698 9.737 11.723 1.00 89.94 250 PRO A O 1
ATOM 1872 N N . LEU A 1 251 ? 7.565 9.711 10.482 1.00 90.62 251 LEU A N 1
ATOM 1873 C CA . LEU A 1 251 ? 6.899 9.464 9.187 1.00 90.62 251 LEU A CA 1
ATOM 1874 C C . LEU A 1 251 ? 5.990 8.229 9.169 1.00 90.62 251 LEU A C 1
ATOM 1876 O O . LEU A 1 251 ? 5.109 8.113 8.324 1.00 90.62 251 LEU A O 1
ATOM 1880 N N . HIS A 1 252 ? 6.227 7.279 10.068 1.00 87.19 252 HIS A N 1
ATOM 1881 C CA . HIS A 1 252 ? 5.423 6.069 10.191 1.00 87.19 252 HIS A CA 1
ATOM 1882 C C . HIS A 1 252 ? 4.120 6.262 10.976 1.00 87.19 252 HIS A C 1
ATOM 1884 O O . HIS A 1 252 ? 3.289 5.356 10.997 1.00 87.19 252 HIS A O 1
ATOM 1890 N N . ALA A 1 253 ? 3.943 7.406 11.643 1.00 90.56 253 ALA A N 1
ATOM 1891 C CA . ALA A 1 253 ? 2.776 7.675 12.475 1.00 90.56 253 ALA A CA 1
ATOM 1892 C C . ALA A 1 253 ? 1.511 7.974 11.649 1.00 90.56 253 ALA A C 1
ATOM 1894 O O . ALA A 1 253 ? 0.398 7.860 12.163 1.00 90.56 253 ALA A O 1
ATOM 1895 N N . ALA A 1 254 ? 1.658 8.338 10.371 1.00 93.44 254 ALA A N 1
ATOM 1896 C CA . ALA A 1 254 ? 0.545 8.590 9.461 1.00 93.44 254 ALA A CA 1
ATOM 1897 C C . ALA A 1 254 ? 0.889 8.197 8.006 1.00 93.44 254 ALA A C 1
ATOM 1899 O O . ALA A 1 254 ? 2.058 7.993 7.677 1.00 93.44 254 ALA A O 1
ATOM 1900 N N . PRO A 1 255 ? -0.109 8.088 7.103 1.00 94.25 255 PRO A N 1
ATOM 1901 C CA . PRO A 1 255 ? 0.135 7.789 5.693 1.00 94.25 255 PRO A CA 1
ATOM 1902 C C . PRO A 1 255 ? 1.128 8.766 5.057 1.00 94.25 255 PRO A C 1
ATOM 1904 O O . PRO A 1 255 ? 0.977 9.983 5.177 1.00 94.25 255 PRO A O 1
ATOM 1907 N N . CYS A 1 256 ? 2.136 8.230 4.371 1.00 95.94 256 CYS A N 1
ATOM 1908 C CA . CYS A 1 256 ? 3.135 9.013 3.652 1.00 95.94 256 CYS A CA 1
ATOM 1909 C C . CYS A 1 256 ? 2.682 9.341 2.225 1.00 95.94 256 CYS A C 1
ATOM 1911 O O . CYS A 1 256 ? 1.980 8.568 1.576 1.00 95.94 256 CYS A O 1
ATOM 1913 N N . ALA A 1 257 ? 3.170 10.460 1.707 1.00 96.75 257 ALA A N 1
ATOM 1914 C CA . ALA A 1 257 ? 3.028 10.886 0.330 1.00 96.75 257 ALA A CA 1
ATOM 1915 C C . ALA A 1 257 ? 4.370 11.347 -0.252 1.00 96.75 257 ALA A C 1
ATOM 1917 O O . ALA A 1 257 ? 5.331 11.654 0.463 1.00 96.75 257 ALA A O 1
ATOM 1918 N N . LEU A 1 258 ? 4.398 11.397 -1.576 1.00 95.69 258 LEU A N 1
ATOM 1919 C CA . LEU A 1 258 ? 5.486 11.890 -2.408 1.00 95.69 258 LEU A CA 1
ATOM 1920 C C . LEU A 1 258 ? 4.970 12.963 -3.370 1.00 95.69 258 LEU A C 1
ATOM 1922 O O . LEU A 1 258 ? 3.770 13.073 -3.636 1.00 95.69 258 LEU A O 1
ATOM 1926 N N . PHE A 1 259 ? 5.902 13.740 -3.903 1.00 96.06 259 PHE A N 1
ATOM 1927 C CA . PHE A 1 259 ? 5.618 14.805 -4.853 1.00 96.06 259 PHE A CA 1
ATOM 1928 C C . PHE A 1 259 ? 5.843 14.349 -6.291 1.00 96.06 259 PHE A C 1
ATOM 1930 O O . PHE A 1 259 ? 6.836 13.673 -6.586 1.00 96.06 259 PHE A O 1
ATOM 1937 N N . ARG A 1 260 ? 4.923 14.731 -7.181 1.00 94.75 260 ARG A N 1
ATOM 1938 C CA . ARG A 1 260 ? 4.980 14.439 -8.615 1.00 94.75 260 ARG A CA 1
ATOM 1939 C C . ARG A 1 260 ? 4.821 15.687 -9.466 1.00 94.75 260 ARG A C 1
ATOM 1941 O O . ARG A 1 260 ? 4.249 16.674 -9.019 1.00 94.75 260 ARG A O 1
ATOM 1948 N N . CYS A 1 261 ? 5.356 15.608 -10.675 1.00 92.44 261 CYS A N 1
ATOM 1949 C CA . CYS A 1 261 ? 5.123 16.527 -11.778 1.00 92.44 261 CYS A CA 1
ATOM 1950 C C . CYS A 1 261 ? 4.770 15.655 -12.987 1.00 92.44 261 CYS A C 1
ATOM 1952 O O . CYS A 1 261 ? 5.603 14.878 -13.468 1.00 92.44 261 CYS A O 1
ATOM 1954 N N . GLY A 1 262 ? 3.502 15.682 -13.389 1.00 89.50 262 GLY A N 1
ATOM 1955 C CA . GLY A 1 262 ? 2.922 14.747 -14.343 1.00 89.50 262 GLY A CA 1
ATOM 1956 C C . GLY A 1 262 ? 3.090 13.294 -13.893 1.00 89.50 262 GLY A C 1
ATOM 1957 O O . GLY A 1 262 ? 2.667 12.887 -12.807 1.00 89.50 262 GLY A O 1
ATOM 1958 N N . SER A 1 263 ? 3.732 12.483 -14.733 1.00 86.19 263 SER A N 1
ATOM 1959 C CA . SER A 1 263 ? 3.970 11.070 -14.444 1.00 86.19 263 SER A CA 1
ATOM 1960 C C . SER A 1 263 ? 5.188 10.809 -13.552 1.00 86.19 263 SER A C 1
ATOM 1962 O O . SER A 1 263 ? 5.364 9.675 -13.105 1.00 86.19 263 SER A O 1
ATOM 1964 N N . PHE A 1 264 ? 5.999 11.818 -13.236 1.00 85.75 264 PHE A N 1
ATOM 1965 C CA . PHE A 1 264 ? 7.311 11.621 -12.619 1.00 85.75 264 PHE A CA 1
ATOM 1966 C C . PHE A 1 264 ? 7.346 12.070 -11.170 1.00 85.75 264 PHE A C 1
ATOM 1968 O O . PHE A 1 264 ? 6.699 13.041 -10.785 1.00 85.75 264 PHE A O 1
ATOM 1975 N N . ARG A 1 265 ? 8.146 11.377 -10.365 1.00 90.62 265 ARG A N 1
ATOM 1976 C CA . ARG A 1 265 ? 8.489 11.816 -9.017 1.00 90.62 265 ARG A CA 1
ATOM 1977 C C . ARG A 1 265 ? 9.492 12.967 -9.089 1.00 90.62 265 ARG A C 1
ATOM 1979 O O . ARG A 1 265 ? 10.495 12.860 -9.784 1.00 90.62 265 ARG A O 1
ATOM 1986 N N . THR A 1 266 ? 9.246 14.049 -8.352 1.00 91.25 266 THR A N 1
ATOM 1987 C CA . THR A 1 266 ? 10.072 15.270 -8.450 1.00 91.25 266 THR A CA 1
ATOM 1988 C C . THR A 1 266 ? 11.258 15.282 -7.495 1.00 91.25 266 THR A C 1
ATOM 1990 O O . THR A 1 266 ? 12.258 15.937 -7.769 1.00 91.25 266 THR A O 1
ATOM 1993 N N . CYS A 1 267 ? 11.176 14.571 -6.366 1.00 91.94 267 CYS A N 1
ATOM 1994 C CA . CYS A 1 267 ? 12.263 14.487 -5.389 1.00 91.94 267 CYS A CA 1
ATOM 1995 C C . CYS A 1 267 ? 12.177 13.232 -4.506 1.00 91.94 267 CYS A C 1
ATOM 1997 O O . CYS A 1 267 ? 11.157 12.546 -4.475 1.00 91.94 267 CYS A O 1
ATOM 1999 N N . ARG A 1 268 ? 13.239 12.952 -3.734 1.00 90.50 268 ARG A N 1
ATOM 2000 C CA . ARG A 1 268 ? 13.358 11.758 -2.865 1.00 90.50 268 ARG A CA 1
ATOM 2001 C C . ARG A 1 268 ? 12.655 11.861 -1.515 1.00 90.50 268 ARG A C 1
ATOM 2003 O O . ARG A 1 268 ? 12.597 10.881 -0.767 1.00 90.50 268 ARG A O 1
ATOM 2010 N N . HIS A 1 269 ? 12.129 13.031 -1.197 1.00 92.38 269 HIS A N 1
ATOM 2011 C CA . HIS A 1 269 ? 11.551 13.299 0.104 1.00 92.38 269 HIS A CA 1
ATOM 2012 C C . HIS A 1 269 ? 10.171 12.659 0.240 1.00 92.38 269 HIS A C 1
ATOM 2014 O O . HIS A 1 269 ? 9.451 12.464 -0.741 1.00 92.38 269 HIS A O 1
ATOM 2020 N N . PHE A 1 270 ? 9.828 12.310 1.476 1.00 94.50 270 PHE A N 1
ATOM 2021 C CA . PHE A 1 270 ? 8.509 11.813 1.844 1.00 94.50 270 PHE A CA 1
ATOM 2022 C C . PHE A 1 270 ? 8.002 12.679 2.988 1.00 94.50 270 PHE A C 1
ATOM 2024 O O . PHE A 1 270 ? 8.785 13.067 3.855 1.00 94.50 270 PHE A O 1
ATOM 2031 N N . LEU A 1 271 ? 6.706 12.955 2.993 1.00 96.06 271 LEU A N 1
ATOM 2032 C CA . LEU A 1 271 ? 6.021 13.658 4.073 1.00 96.06 271 LEU A CA 1
ATOM 2033 C C . LEU A 1 271 ? 4.732 12.921 4.402 1.00 96.06 271 LEU A C 1
ATOM 2035 O O . LEU A 1 271 ? 4.256 12.133 3.590 1.00 96.06 271 LEU A O 1
ATOM 2039 N N . HIS A 1 272 ? 4.125 13.207 5.549 1.00 97.44 272 HIS A N 1
ATOM 2040 C CA . HIS A 1 272 ? 2.745 12.798 5.767 1.00 97.44 272 HIS A CA 1
ATOM 2041 C C . HIS A 1 272 ? 1.842 13.380 4.677 1.00 97.44 272 HIS A C 1
ATOM 2043 O O . HIS A 1 272 ? 1.996 14.537 4.287 1.00 97.44 272 HIS A O 1
ATOM 2049 N N . GLU A 1 273 ? 0.881 12.594 4.203 1.00 97.62 273 GLU A N 1
ATOM 2050 C CA . GLU A 1 273 ? -0.038 12.991 3.140 1.00 97.62 273 GLU A CA 1
ATOM 2051 C C . GLU A 1 273 ? -0.791 14.274 3.504 1.00 97.62 273 GLU A C 1
ATOM 2053 O O . GLU A 1 273 ? -0.861 15.203 2.700 1.00 97.62 273 GLU A O 1
ATOM 2058 N N . ALA A 1 274 ? -1.295 14.359 4.738 1.00 98.06 274 ALA A N 1
ATOM 2059 C CA . ALA A 1 274 ? -1.976 15.550 5.236 1.00 98.06 274 ALA A CA 1
ATOM 2060 C C . ALA A 1 274 ? -1.061 16.787 5.201 1.00 98.06 274 ALA A C 1
ATOM 2062 O O . ALA A 1 274 ? -1.475 17.835 4.710 1.00 98.06 274 ALA A O 1
ATOM 2063 N N . CYS A 1 275 ? 0.192 16.643 5.644 1.00 98.31 275 CYS A N 1
ATOM 2064 C CA . CYS A 1 275 ? 1.183 17.718 5.653 1.00 98.31 275 CYS A CA 1
ATOM 2065 C C . CYS A 1 275 ? 1.599 18.156 4.245 1.00 98.31 275 CYS A C 1
ATOM 2067 O O . CYS A 1 275 ? 1.750 19.344 3.985 1.00 98.31 275 CYS A O 1
ATOM 2069 N N . ALA A 1 276 ? 1.771 17.205 3.325 1.00 97.94 276 ALA A N 1
ATOM 2070 C CA . ALA A 1 276 ? 2.100 17.485 1.932 1.00 97.94 276 ALA A CA 1
ATOM 2071 C C . ALA A 1 276 ? 0.969 18.254 1.232 1.00 97.94 276 ALA A C 1
ATOM 2073 O O . ALA A 1 276 ? 1.229 19.191 0.483 1.00 97.94 276 ALA A O 1
ATOM 2074 N N . ARG A 1 277 ? -0.293 17.893 1.507 1.00 98.06 277 ARG A N 1
ATOM 2075 C CA . ARG A 1 277 ? -1.475 18.579 0.959 1.00 98.06 277 ARG A CA 1
ATOM 2076 C C . ARG A 1 277 ? -1.719 19.959 1.573 1.00 98.06 277 ARG A C 1
ATOM 2078 O O . ARG A 1 277 ? -2.380 20.774 0.939 1.00 98.06 277 ARG A O 1
ATOM 2085 N N . SER A 1 278 ? -1.225 20.219 2.784 1.00 97.75 278 SER A N 1
ATOM 2086 C CA . SER A 1 278 ? -1.378 21.511 3.464 1.00 97.75 278 SER A CA 1
ATOM 2087 C C . SER A 1 278 ? -0.283 22.524 3.124 1.00 97.75 278 SER A C 1
ATOM 2089 O O . SER A 1 278 ? -0.254 23.598 3.723 1.00 97.75 278 SER A O 1
ATOM 2091 N N . LEU A 1 279 ? 0.650 22.191 2.225 1.00 97.69 279 LEU A N 1
ATOM 2092 C CA . LEU A 1 279 ? 1.716 23.113 1.853 1.00 97.69 279 LEU A CA 1
ATOM 2093 C C . LEU A 1 279 ? 1.143 24.352 1.143 1.00 97.69 279 LEU A C 1
ATOM 2095 O O . LEU A 1 279 ? 0.310 24.212 0.248 1.00 97.69 279 LEU A O 1
ATOM 2099 N N . PRO A 1 280 ? 1.595 25.567 1.507 1.00 97.12 280 PRO A N 1
ATOM 2100 C CA . PRO A 1 280 ? 1.110 26.804 0.893 1.00 97.12 280 PRO A CA 1
ATOM 2101 C C . PRO A 1 280 ? 1.630 27.011 -0.536 1.00 97.12 280 PRO A C 1
ATOM 2103 O O . PRO A 1 280 ? 1.060 27.806 -1.281 1.00 97.12 280 PRO A O 1
ATOM 2106 N N . PHE A 1 281 ? 2.700 26.307 -0.915 1.00 96.62 281 PHE A N 1
ATOM 2107 C CA . PHE A 1 281 ? 3.343 26.412 -2.220 1.00 96.62 281 PHE A CA 1
ATOM 2108 C C . PHE A 1 281 ? 3.564 25.019 -2.824 1.00 96.62 281 PHE A C 1
ATOM 2110 O O . PHE A 1 281 ? 3.827 24.071 -2.076 1.00 96.62 281 PHE A O 1
ATOM 2117 N N . PRO A 1 282 ? 3.504 24.887 -4.161 1.00 96.88 282 PRO A N 1
ATOM 2118 C CA . PRO A 1 282 ? 3.749 23.638 -4.883 1.00 96.88 282 PRO A CA 1
ATOM 2119 C C . PRO A 1 282 ? 5.251 23.298 -4.975 1.00 96.88 282 PRO A C 1
ATOM 2121 O O . PRO A 1 282 ? 5.754 22.927 -6.032 1.00 96.88 282 PRO A O 1
ATOM 2124 N N . GLU A 1 283 ? 5.994 23.452 -3.876 1.00 97.56 283 GLU A N 1
ATOM 2125 C CA . GLU A 1 283 ? 7.432 23.184 -3.789 1.00 97.56 283 GLU A CA 1
ATOM 2126 C C . GLU A 1 283 ? 7.753 22.312 -2.574 1.00 97.56 283 GLU A C 1
ATOM 2128 O O . GLU A 1 283 ? 7.227 22.506 -1.476 1.00 97.56 283 GLU A O 1
ATOM 2133 N N . CYS A 1 284 ? 8.638 21.331 -2.754 1.00 96.62 284 CYS A N 1
ATOM 2134 C CA . CYS A 1 284 ? 9.087 20.484 -1.654 1.00 96.62 284 CYS A CA 1
ATOM 2135 C C . CYS A 1 284 ? 9.814 21.331 -0.587 1.00 96.62 284 CYS A C 1
ATOM 2137 O O . CYS A 1 284 ? 10.802 21.983 -0.922 1.00 96.62 284 CYS A O 1
ATOM 2139 N N . PRO A 1 285 ? 9.451 21.267 0.708 1.00 95.81 285 PRO A N 1
ATOM 2140 C CA . PRO A 1 285 ? 10.078 22.102 1.740 1.00 95.81 285 PRO A CA 1
ATOM 2141 C C . PRO A 1 285 ? 11.556 21.764 1.997 1.00 95.81 285 PRO A C 1
ATOM 2143 O O . PRO A 1 285 ? 12.274 22.572 2.577 1.00 95.81 285 PRO A O 1
ATOM 2146 N N . LEU A 1 286 ? 12.018 20.586 1.560 1.00 93.56 286 LEU A N 1
ATOM 2147 C CA . LEU A 1 286 ? 13.388 20.114 1.781 1.00 93.56 286 LEU A CA 1
ATOM 2148 C C . LEU A 1 286 ? 14.344 20.458 0.630 1.00 93.56 286 LEU A C 1
ATOM 2150 O O . LEU A 1 286 ? 15.476 20.853 0.878 1.00 93.56 286 LEU A O 1
ATOM 2154 N N . CYS A 1 287 ? 13.901 20.339 -0.625 1.00 93.62 287 CYS A N 1
ATOM 2155 C CA . CYS A 1 287 ? 14.759 20.571 -1.803 1.00 93.62 287 CYS A CA 1
ATOM 2156 C C . CYS A 1 287 ? 14.235 21.615 -2.785 1.00 93.62 287 CYS A C 1
ATOM 2158 O O . CYS A 1 287 ? 14.903 21.893 -3.775 1.00 93.62 287 CYS A O 1
ATOM 2160 N N . ARG A 1 288 ? 13.050 22.179 -2.534 1.00 95.50 288 ARG A N 1
ATOM 2161 C CA . ARG A 1 288 ? 12.398 23.194 -3.373 1.00 95.50 288 ARG A CA 1
ATOM 2162 C C . ARG A 1 288 ? 12.090 22.748 -4.804 1.00 95.50 288 ARG A C 1
ATOM 2164 O O . ARG A 1 288 ? 11.770 23.572 -5.650 1.00 95.50 288 ARG A O 1
ATOM 2171 N N . CYS A 1 289 ? 12.137 21.445 -5.090 1.00 93.00 289 CYS A N 1
ATOM 2172 C CA . CYS A 1 289 ? 11.627 20.917 -6.350 1.00 93.00 289 CYS A CA 1
ATOM 2173 C C . CYS A 1 289 ? 10.129 21.219 -6.459 1.00 93.00 289 CYS A C 1
ATOM 2175 O O . CYS A 1 289 ? 9.362 20.869 -5.553 1.00 93.00 289 CYS A O 1
ATOM 2177 N N . ALA A 1 290 ? 9.733 21.838 -7.570 1.00 95.00 290 ALA A N 1
ATOM 2178 C CA . ALA A 1 290 ? 8.336 22.081 -7.891 1.00 95.00 290 ALA A CA 1
ATOM 2179 C C . ALA A 1 290 ? 7.581 20.757 -8.097 1.00 95.00 290 ALA A C 1
ATOM 2181 O O . ALA A 1 290 ? 8.163 19.754 -8.520 1.00 95.00 290 ALA A O 1
ATOM 2182 N N . PHE A 1 291 ? 6.287 20.750 -7.792 1.00 96.19 291 PHE A N 1
ATOM 2183 C CA . PHE A 1 291 ? 5.398 19.607 -7.981 1.00 96.19 291 PHE A CA 1
ATOM 2184 C C . PHE A 1 291 ? 3.982 20.066 -8.338 1.00 96.19 291 PHE A C 1
ATOM 2186 O O . PHE A 1 291 ? 3.550 21.125 -7.908 1.00 96.19 291 PHE A O 1
ATOM 2193 N N . ASP A 1 292 ? 3.235 19.270 -9.097 1.00 96.50 292 ASP A N 1
ATOM 2194 C CA . ASP A 1 292 ? 1.822 19.535 -9.402 1.00 96.50 292 ASP A CA 1
ATOM 2195 C C . ASP A 1 292 ? 0.868 18.666 -8.571 1.00 96.50 292 ASP A C 1
ATOM 2197 O O . ASP A 1 292 ? -0.267 19.058 -8.301 1.00 96.50 292 ASP A O 1
ATOM 2201 N N . THR A 1 293 ? 1.342 17.503 -8.118 1.00 96.81 293 THR A N 1
ATOM 2202 C CA . THR A 1 293 ? 0.498 16.473 -7.522 1.00 96.81 293 THR A CA 1
ATOM 2203 C C . THR A 1 293 ? 1.148 15.892 -6.274 1.00 96.81 293 THR A C 1
ATOM 2205 O O . THR A 1 293 ? 2.334 15.559 -6.247 1.00 96.81 293 THR A O 1
ATOM 2208 N N . VAL A 1 294 ? 0.332 15.708 -5.235 1.00 97.88 294 VAL A N 1
ATOM 2209 C CA . VAL A 1 294 ? 0.680 14.929 -4.043 1.00 97.88 294 VAL A CA 1
ATOM 2210 C C . VAL A 1 294 ? 0.099 13.530 -4.203 1.00 97.88 294 VAL A C 1
ATOM 2212 O O . VAL A 1 294 ? -1.125 13.362 -4.202 1.00 97.88 294 VAL A O 1
ATOM 2215 N N . GLN A 1 295 ? 0.969 12.529 -4.334 1.00 96.81 295 GLN A N 1
ATOM 2216 C CA . GLN A 1 295 ? 0.569 11.130 -4.453 1.00 96.81 295 GLN A CA 1
ATOM 2217 C C . GLN A 1 295 ? 0.789 10.394 -3.122 1.00 96.81 295 GLN A C 1
ATOM 2219 O O . GLN A 1 295 ? 1.913 10.408 -2.616 1.00 96.81 295 GLN A O 1
ATOM 2224 N N . PRO A 1 296 ? -0.230 9.708 -2.568 1.00 97.00 296 PRO A N 1
ATOM 2225 C CA . PRO A 1 296 ? -0.017 8.803 -1.444 1.00 97.00 296 PRO A CA 1
ATOM 2226 C C . PRO A 1 296 ? 0.915 7.659 -1.858 1.00 97.00 296 PRO A C 1
ATOM 2228 O O . PRO A 1 296 ? 0.822 7.151 -2.978 1.00 97.00 296 PRO A O 1
ATOM 2231 N N . LEU A 1 297 ? 1.816 7.258 -0.962 1.00 95.38 297 LEU A N 1
ATOM 2232 C CA . LEU A 1 297 ? 2.687 6.105 -1.173 1.00 95.38 297 LEU A CA 1
ATOM 2233 C C . LEU A 1 297 ? 1.816 4.838 -1.215 1.00 95.38 297 LEU A C 1
ATOM 2235 O O . LEU A 1 297 ? 1.180 4.527 -0.204 1.00 95.38 297 LEU A O 1
ATOM 2239 N N . PRO A 1 298 ? 1.752 4.112 -2.348 1.00 95.75 298 PRO A N 1
ATOM 2240 C CA . PRO A 1 298 ? 0.928 2.914 -2.435 1.00 95.75 298 PRO A CA 1
ATOM 2241 C C . PRO A 1 298 ? 1.407 1.848 -1.443 1.00 95.75 298 PRO A C 1
ATOM 2243 O O . PRO A 1 298 ? 2.596 1.787 -1.147 1.00 95.75 298 PRO A O 1
ATOM 2246 N N . PRO A 1 299 ? 0.524 1.000 -0.909 1.00 92.81 299 PRO A N 1
ATOM 2247 C CA . PRO A 1 299 ? 0.931 -0.155 -0.112 1.00 92.81 299 PRO A CA 1
ATOM 2248 C C . PRO A 1 299 ? 1.648 -1.207 -0.977 1.00 92.81 299 PRO A C 1
ATOM 2250 O O . PRO A 1 299 ? 1.080 -1.703 -1.948 1.00 92.81 299 PRO A O 1
ATOM 2253 N N . LEU A 1 300 ? 2.863 -1.612 -0.582 1.00 94.44 300 LEU A N 1
ATOM 2254 C CA . LEU A 1 300 ? 3.663 -2.604 -1.322 1.00 94.44 300 LEU A CA 1
ATOM 2255 C C . LEU A 1 300 ? 2.940 -3.951 -1.495 1.00 94.44 300 LEU A C 1
ATOM 2257 O O . LEU A 1 300 ? 3.098 -4.588 -2.524 1.00 94.44 300 LEU A O 1
ATOM 2261 N N . LEU A 1 301 ? 2.135 -4.374 -0.513 1.00 93.06 301 LEU A N 1
ATOM 2262 C CA . LEU A 1 301 ? 1.466 -5.682 -0.534 1.00 93.06 301 LEU A CA 1
ATOM 2263 C C . LEU A 1 301 ? 0.325 -5.784 -1.551 1.00 93.06 301 LEU A C 1
ATOM 2265 O O . LEU A 1 301 ? 0.088 -6.866 -2.071 1.00 93.06 301 LEU A O 1
ATOM 2269 N N . SER A 1 302 ? -0.406 -4.695 -1.803 1.00 94.81 302 SER A N 1
ATOM 2270 C CA . SER A 1 302 ? -1.572 -4.728 -2.697 1.00 94.81 302 SER A CA 1
ATOM 2271 C C . SER A 1 302 ? -1.348 -4.009 -4.023 1.00 94.81 302 SER A C 1
ATOM 2273 O O . SER A 1 302 ? -2.134 -4.198 -4.941 1.00 94.81 302 SER A O 1
ATOM 2275 N N . ASP A 1 303 ? -0.305 -3.183 -4.137 1.00 96.12 303 ASP A N 1
ATOM 2276 C CA . ASP A 1 303 ? 0.088 -2.553 -5.400 1.00 96.12 303 ASP A CA 1
ATOM 2277 C C . ASP A 1 303 ? 1.625 -2.427 -5.510 1.00 96.12 303 ASP A C 1
ATOM 2279 O O . ASP A 1 303 ? 2.172 -1.321 -5.404 1.00 96.12 303 ASP A O 1
ATOM 2283 N N . PRO A 1 304 ? 2.357 -3.542 -5.728 1.00 96.12 304 PRO A N 1
ATOM 2284 C CA . PRO A 1 304 ? 3.812 -3.505 -5.879 1.00 96.12 304 PRO A CA 1
ATOM 2285 C C . PRO A 1 304 ? 4.269 -2.635 -7.055 1.00 96.12 304 PRO A C 1
ATOM 2287 O O . PRO A 1 304 ? 5.278 -1.935 -6.968 1.00 96.12 304 PRO A O 1
ATOM 2290 N N . ALA A 1 305 ? 3.509 -2.635 -8.153 1.00 94.88 305 ALA A N 1
ATOM 2291 C CA . ALA A 1 305 ? 3.824 -1.855 -9.344 1.00 94.88 305 ALA A CA 1
ATOM 2292 C C . ALA A 1 305 ? 3.685 -0.347 -9.095 1.00 94.88 305 ALA A C 1
ATOM 2294 O O . ALA A 1 305 ? 4.546 0.434 -9.509 1.00 94.88 305 ALA A O 1
ATOM 2295 N N . GLY A 1 306 ? 2.618 0.079 -8.418 1.00 94.00 306 GLY A N 1
ATOM 2296 C CA . GLY A 1 306 ? 2.445 1.461 -7.989 1.00 94.00 306 GLY A CA 1
ATOM 2297 C C . GLY A 1 306 ? 3.471 1.879 -6.952 1.00 94.00 306 GLY A C 1
ATOM 2298 O O . GLY A 1 306 ? 3.987 2.993 -7.046 1.00 94.00 306 GLY A O 1
ATOM 2299 N N . TRP A 1 307 ? 3.823 0.988 -6.024 1.00 95.25 307 TRP A N 1
ATOM 2300 C CA . TRP A 1 307 ? 4.893 1.226 -5.060 1.00 95.25 307 TRP A CA 1
ATOM 2301 C C . TRP A 1 307 ? 6.240 1.459 -5.751 1.00 95.25 307 TRP A C 1
ATOM 2303 O O . TRP A 1 307 ? 6.914 2.445 -5.459 1.00 95.25 307 TRP A O 1
ATOM 2313 N N . PHE A 1 308 ? 6.604 0.614 -6.720 1.00 93.25 308 PHE A N 1
ATOM 2314 C CA . PHE A 1 308 ? 7.843 0.761 -7.487 1.00 93.25 308 PHE A CA 1
ATOM 2315 C C . PHE A 1 308 ? 7.906 2.120 -8.187 1.00 93.25 308 PHE A C 1
ATOM 2317 O O . PHE A 1 308 ? 8.852 2.876 -7.977 1.00 93.25 308 PHE A O 1
ATOM 2324 N N . ARG A 1 309 ? 6.851 2.484 -8.935 1.00 90.62 309 ARG A N 1
ATOM 2325 C CA . ARG A 1 309 ? 6.749 3.796 -9.606 1.00 90.62 309 ARG A CA 1
ATOM 2326 C C . ARG A 1 309 ? 6.827 4.970 -8.628 1.00 90.62 309 ARG A C 1
ATOM 2328 O O . ARG A 1 309 ? 7.311 6.038 -8.981 1.00 90.62 309 ARG A O 1
ATOM 2335 N N . ALA A 1 310 ? 6.298 4.792 -7.421 1.00 91.38 310 ALA A N 1
ATOM 2336 C CA . ALA A 1 310 ? 6.301 5.802 -6.373 1.00 91.38 310 ALA A CA 1
ATOM 2337 C C . ALA A 1 310 ? 7.681 5.984 -5.725 1.00 91.38 310 ALA A C 1
ATOM 2339 O O . ALA A 1 310 ? 8.020 7.090 -5.304 1.00 91.38 310 ALA A O 1
ATOM 2340 N N . VAL A 1 311 ? 8.470 4.918 -5.604 1.00 90.88 311 VAL A N 1
ATOM 2341 C CA . VAL A 1 311 ? 9.801 4.969 -4.985 1.00 90.88 311 VAL A CA 1
ATOM 2342 C C . VAL A 1 311 ? 10.878 5.341 -5.994 1.00 90.88 311 VAL A C 1
ATOM 2344 O O . VAL A 1 311 ? 11.832 6.025 -5.613 1.00 90.88 311 VAL A O 1
ATOM 2347 N N . ASP A 1 312 ? 10.697 4.979 -7.260 1.00 88.81 312 ASP A N 1
ATOM 2348 C CA . ASP A 1 312 ? 11.609 5.345 -8.331 1.00 88.81 312 ASP A CA 1
ATOM 2349 C C . ASP A 1 312 ? 11.751 6.875 -8.455 1.00 88.81 312 ASP A C 1
ATOM 2351 O O . ASP A 1 312 ? 10.784 7.639 -8.459 1.00 88.81 312 ASP A O 1
ATOM 2355 N N . THR A 1 313 ? 13.003 7.330 -8.478 1.00 78.00 313 THR A N 1
ATOM 2356 C CA . THR A 1 313 ? 13.378 8.752 -8.585 1.00 78.00 313 THR A CA 1
ATOM 2357 C C . THR A 1 313 ? 14.094 9.050 -9.895 1.00 78.00 313 THR A C 1
ATOM 2359 O O . THR A 1 313 ? 14.352 10.217 -10.180 1.00 78.00 313 THR A O 1
ATOM 2362 N N . GLY A 1 314 ? 14.408 8.024 -10.691 1.00 67.62 314 GLY A N 1
ATOM 2363 C CA . GLY A 1 314 ? 15.175 8.123 -11.929 1.00 67.62 314 GLY A CA 1
ATOM 2364 C C . GLY A 1 314 ? 14.311 8.443 -13.139 1.00 67.62 314 GLY A C 1
ATOM 2365 O O . GLY A 1 314 ? 14.546 7.856 -14.185 1.00 67.62 314 GLY A O 1
ATOM 2366 N N . GLY A 1 315 ? 13.316 9.326 -12.968 1.00 59.44 315 GLY A N 1
ATOM 2367 C CA . GLY A 1 315 ? 12.198 9.550 -13.886 1.00 59.44 315 GLY A CA 1
ATOM 2368 C C . GLY A 1 315 ? 12.506 9.271 -15.360 1.00 59.44 315 GLY A C 1
ATOM 2369 O O . GLY A 1 315 ? 13.497 9.752 -15.898 1.00 59.44 315 GLY A O 1
ATOM 2370 N N . GLU A 1 316 ? 11.592 8.555 -16.020 1.00 56.50 316 GLU A N 1
ATOM 2371 C CA . GLU A 1 316 ? 11.576 8.154 -17.443 1.00 56.50 316 GLU A CA 1
ATOM 2372 C C . GLU A 1 316 ? 11.740 9.314 -18.468 1.00 56.50 316 GLU A C 1
ATOM 2374 O O . GLU A 1 316 ? 11.599 9.107 -19.674 1.00 56.50 316 GLU A O 1
ATOM 2379 N N . ALA A 1 317 ? 12.055 10.536 -18.024 1.00 52.72 317 ALA A N 1
ATOM 2380 C CA . ALA A 1 317 ? 12.254 11.746 -18.820 1.00 52.72 317 ALA A CA 1
ATOM 2381 C C . ALA A 1 317 ? 13.335 11.619 -19.915 1.00 52.72 317 ALA A C 1
ATOM 2383 O O . ALA A 1 317 ? 13.437 12.493 -20.769 1.00 52.72 317 ALA A O 1
ATOM 2384 N N . ALA A 1 318 ? 14.103 10.525 -19.946 1.00 51.72 318 ALA A N 1
ATOM 2385 C CA . ALA A 1 318 ? 15.081 10.234 -20.992 1.00 51.72 318 ALA A CA 1
ATOM 2386 C C . ALA A 1 318 ? 14.729 9.016 -21.872 1.00 51.72 318 ALA A C 1
ATOM 2388 O O . ALA A 1 318 ? 15.606 8.507 -22.563 1.00 51.72 318 ALA A O 1
ATOM 2389 N N . GLY A 1 319 ? 13.499 8.486 -21.832 1.00 56.16 319 GLY A N 1
ATOM 2390 C CA . GLY A 1 319 ? 13.126 7.301 -22.625 1.00 56.16 319 GLY A CA 1
ATOM 2391 C C . GLY A 1 319 ? 13.854 6.010 -22.222 1.00 56.16 319 GLY A C 1
ATOM 2392 O O . GLY A 1 319 ? 13.816 5.028 -22.959 1.00 56.16 319 GLY A O 1
ATOM 2393 N N . HIS A 1 320 ? 14.508 6.006 -21.062 1.00 56.25 320 HIS A N 1
ATOM 2394 C CA . HIS A 1 320 ? 15.114 4.817 -20.475 1.00 56.25 320 HIS A CA 1
ATOM 2395 C C . HIS A 1 320 ? 14.043 4.080 -19.666 1.00 56.25 320 HIS A C 1
ATOM 2397 O O . HIS A 1 320 ? 13.248 4.724 -18.983 1.00 56.25 320 HIS A O 1
ATOM 2403 N N . ALA A 1 321 ? 14.005 2.748 -19.772 1.00 61.81 321 ALA A N 1
ATOM 2404 C CA . ALA A 1 321 ? 13.092 1.905 -19.002 1.00 61.81 321 ALA A CA 1
ATOM 2405 C C . ALA A 1 321 ? 13.127 2.285 -17.513 1.00 61.81 321 ALA A C 1
ATOM 2407 O O . ALA A 1 321 ? 14.205 2.584 -16.998 1.00 61.81 321 ALA A O 1
ATOM 2408 N N . ALA A 1 322 ? 11.968 2.270 -16.845 1.00 64.56 322 ALA A N 1
ATOM 2409 C CA . ALA A 1 322 ? 11.863 2.521 -15.411 1.00 64.56 322 ALA A CA 1
ATOM 2410 C C . ALA A 1 322 ? 12.868 1.645 -14.647 1.00 64.56 322 ALA A C 1
ATOM 2412 O O . ALA A 1 322 ? 12.754 0.416 -14.593 1.00 64.56 322 ALA A O 1
ATOM 2413 N N . ARG A 1 323 ? 13.887 2.297 -14.101 1.00 66.75 323 ARG A N 1
ATOM 2414 C CA . ARG A 1 323 ? 15.017 1.682 -13.421 1.00 66.75 323 ARG A CA 1
ATOM 2415 C C . ARG A 1 323 ? 15.115 2.344 -12.072 1.00 66.75 323 ARG A C 1
ATOM 2417 O O . ARG A 1 323 ? 15.097 3.566 -11.980 1.00 66.75 323 ARG A O 1
ATOM 2424 N N . LEU A 1 324 ? 15.325 1.545 -11.034 1.00 70.12 324 LEU A N 1
ATOM 2425 C CA . LEU A 1 324 ? 15.828 2.071 -9.773 1.00 70.12 324 LEU A CA 1
ATOM 2426 C C . LEU A 1 324 ? 17.311 2.416 -9.970 1.00 70.12 324 LEU A C 1
ATOM 2428 O O . LEU A 1 324 ? 18.188 1.731 -9.455 1.00 70.12 324 LEU A O 1
ATOM 2432 N N . SER A 1 325 ? 17.587 3.455 -10.766 1.00 55.28 325 SER A N 1
ATOM 2433 C CA . SER A 1 325 ? 18.920 3.883 -11.227 1.00 55.28 325 SER A CA 1
ATOM 2434 C C . SER A 1 325 ? 19.785 4.477 -10.108 1.00 55.28 325 SER A C 1
ATOM 2436 O O . SER A 1 325 ? 20.756 5.176 -10.364 1.00 55.28 325 SER A O 1
ATOM 2438 N N . ARG A 1 326 ? 19.377 4.318 -8.844 1.00 63.50 326 ARG A N 1
ATOM 2439 C CA . ARG A 1 326 ? 20.041 4.852 -7.650 1.00 63.50 326 ARG A CA 1
ATOM 2440 C C . ARG A 1 326 ? 19.779 3.935 -6.452 1.00 63.50 326 ARG A C 1
ATOM 2442 O O . ARG A 1 326 ? 18.764 3.239 -6.443 1.00 63.50 326 ARG A O 1
ATOM 2449 N N . PRO A 1 327 ? 20.696 3.917 -5.464 1.00 72.56 327 PRO A N 1
ATOM 2450 C CA . PRO A 1 327 ? 21.100 2.706 -4.759 1.00 72.56 327 PRO A CA 1
ATOM 2451 C C . PRO A 1 327 ? 19.952 2.064 -3.992 1.00 72.56 327 PRO A C 1
ATOM 2453 O O . PRO A 1 327 ? 19.001 2.740 -3.607 1.00 72.56 327 PRO A O 1
ATOM 2456 N N . GLN A 1 328 ? 20.119 0.775 -3.701 1.00 87.38 328 GLN A N 1
ATOM 2457 C CA . GLN A 1 328 ? 19.459 -0.025 -2.663 1.00 87.38 328 GLN A CA 1
ATOM 2458 C C . GLN A 1 328 ? 18.787 0.785 -1.528 1.00 87.38 328 GLN A C 1
ATOM 2460 O O . GLN A 1 328 ? 17.677 0.478 -1.094 1.00 87.38 328 GLN A O 1
ATOM 2465 N N . GLU A 1 329 ? 19.430 1.866 -1.085 1.00 85.12 329 GLU A N 1
ATOM 2466 C CA . GLU A 1 329 ? 18.922 2.860 -0.142 1.00 85.12 329 GLU A CA 1
ATOM 2467 C C . GLU A 1 329 ? 17.530 3.434 -0.462 1.00 85.12 329 GLU A C 1
ATOM 2469 O O . GLU A 1 329 ? 16.733 3.638 0.452 1.00 85.12 329 GLU A O 1
ATOM 2474 N N . ALA A 1 330 ? 17.194 3.704 -1.725 1.00 86.06 330 ALA A N 1
ATOM 2475 C CA . ALA A 1 330 ? 15.877 4.219 -2.100 1.00 86.06 330 ALA A CA 1
ATOM 2476 C C . ALA A 1 330 ? 14.773 3.201 -1.780 1.00 86.06 330 ALA A C 1
ATOM 2478 O O . ALA A 1 330 ? 13.746 3.563 -1.196 1.00 86.06 330 ALA A O 1
ATOM 2479 N N . VAL A 1 331 ? 15.027 1.926 -2.088 1.00 91.25 331 VAL A N 1
ATOM 2480 C CA . VAL A 1 331 ? 14.134 0.809 -1.760 1.00 91.25 331 VAL A CA 1
ATOM 2481 C C . VAL A 1 331 ? 14.035 0.648 -0.252 1.00 91.25 331 VAL A C 1
ATOM 2483 O O . VAL A 1 331 ? 12.931 0.677 0.284 1.00 91.25 331 VAL A O 1
ATOM 2486 N N . VAL A 1 332 ? 15.167 0.598 0.453 1.00 91.56 332 VAL A N 1
ATOM 2487 C CA . VAL A 1 332 ? 15.206 0.534 1.921 1.00 91.56 332 VAL A CA 1
ATOM 2488 C C . VAL A 1 332 ? 14.380 1.660 2.550 1.00 91.56 332 VAL A C 1
ATOM 2490 O O . VAL A 1 332 ? 13.521 1.399 3.391 1.00 91.56 332 VAL A O 1
ATOM 2493 N N . ARG A 1 333 ? 14.575 2.915 2.127 1.00 87.88 333 ARG A N 1
ATOM 2494 C CA . ARG A 1 333 ? 13.821 4.069 2.644 1.00 87.88 333 ARG A CA 1
ATOM 2495 C C . ARG A 1 333 ? 12.328 3.952 2.359 1.00 87.88 333 ARG A C 1
ATOM 2497 O O . ARG A 1 333 ? 11.523 4.261 3.238 1.00 87.88 333 ARG A O 1
ATOM 2504 N N . GLY A 1 334 ? 11.954 3.508 1.159 1.00 90.12 334 GLY A N 1
ATOM 2505 C CA . GLY A 1 334 ? 10.563 3.223 0.817 1.00 90.12 334 GLY A CA 1
ATOM 2506 C C . GLY A 1 334 ? 9.959 2.174 1.753 1.00 90.12 334 GLY A C 1
ATOM 2507 O O . GLY A 1 334 ? 8.856 2.366 2.264 1.00 90.12 334 GLY A O 1
ATOM 2508 N N . LEU A 1 335 ? 10.693 1.092 2.032 1.00 92.44 335 LEU A N 1
ATOM 2509 C CA . LEU A 1 335 ? 10.237 -0.018 2.874 1.00 92.44 335 LEU A CA 1
ATOM 2510 C C . LEU A 1 335 ? 10.096 0.391 4.337 1.00 92.44 335 LEU A C 1
ATOM 2512 O O . LEU A 1 335 ? 9.068 0.104 4.947 1.00 92.44 335 LEU A O 1
ATOM 2516 N N . ILE A 1 336 ? 11.077 1.116 4.883 1.00 89.88 336 ILE A N 1
ATOM 2517 C CA . ILE A 1 336 ? 11.023 1.657 6.249 1.00 89.88 336 ILE A CA 1
ATOM 2518 C C . ILE A 1 336 ? 9.747 2.481 6.443 1.00 89.88 336 ILE A C 1
ATOM 2520 O O . ILE A 1 336 ? 9.075 2.334 7.461 1.00 89.88 336 ILE A O 1
ATOM 2524 N N . LYS A 1 337 ? 9.378 3.299 5.451 1.00 87.88 337 LYS A N 1
ATOM 2525 C CA . LYS A 1 337 ? 8.181 4.152 5.504 1.00 87.88 337 LYS A CA 1
ATOM 2526 C C . LYS A 1 337 ? 6.894 3.357 5.322 1.00 87.88 337 LYS A C 1
ATOM 2528 O O . LYS A 1 337 ? 5.959 3.528 6.091 1.00 87.88 337 LYS A O 1
ATOM 2533 N N . THR A 1 338 ? 6.870 2.443 4.355 1.00 89.69 338 THR A N 1
ATOM 2534 C CA . THR A 1 338 ? 5.700 1.593 4.056 1.00 89.69 338 THR A CA 1
ATOM 2535 C C . THR A 1 338 ? 5.328 0.698 5.231 1.00 89.69 338 THR A C 1
ATOM 2537 O O . THR A 1 338 ? 4.155 0.443 5.484 1.00 89.69 338 THR A O 1
ATOM 2540 N N . TYR A 1 339 ? 6.333 0.213 5.955 1.00 89.12 339 TYR A N 1
ATOM 2541 C CA . TYR A 1 339 ? 6.158 -0.737 7.046 1.00 89.12 339 TYR A CA 1
ATOM 2542 C C . TYR A 1 339 ? 6.262 -0.126 8.436 1.00 89.12 339 TYR A C 1
ATOM 2544 O O . TYR A 1 339 ? 6.113 -0.850 9.421 1.00 89.12 339 TYR A O 1
ATOM 2552 N N . GLY A 1 340 ? 6.502 1.178 8.502 1.00 87.69 340 GLY A N 1
ATOM 2553 C CA . GLY A 1 340 ? 6.586 1.931 9.735 1.00 87.69 340 GLY A CA 1
ATOM 2554 C C . GLY A 1 340 ? 7.729 1.521 10.660 1.00 87.69 340 GLY A C 1
ATOM 2555 O O . GLY A 1 340 ? 7.548 1.451 11.869 1.00 87.69 340 GLY A O 1
ATOM 2556 N N . LEU A 1 341 ? 8.903 1.222 10.100 1.00 87.69 341 LEU A N 1
ATOM 2557 C CA . LEU A 1 341 ? 10.038 0.659 10.847 1.00 87.69 341 LEU A CA 1
ATOM 2558 C C . LEU A 1 341 ? 10.901 1.716 11.545 1.00 87.69 341 LEU A C 1
ATOM 2560 O O . LEU A 1 341 ? 11.763 1.370 12.340 1.00 87.69 341 LEU A O 1
ATOM 2564 N N . SER A 1 342 ? 10.691 3.001 11.260 1.00 83.94 342 SER A N 1
ATOM 2565 C CA . SER A 1 342 ? 11.580 4.088 11.696 1.00 83.94 342 SER A CA 1
ATOM 2566 C C . SER A 1 342 ? 11.716 4.271 13.211 1.00 83.94 342 SER A C 1
ATOM 2568 O O . SER A 1 342 ? 12.709 4.839 13.643 1.00 83.94 342 SER A O 1
ATOM 2570 N N . SER A 1 343 ? 10.766 3.799 14.025 1.00 83.69 343 SER A N 1
ATOM 2571 C CA . SER A 1 343 ? 10.881 3.863 15.492 1.00 83.69 343 SER A CA 1
ATOM 2572 C C . SER A 1 343 ? 11.813 2.806 16.089 1.00 83.69 343 SER A C 1
ATOM 2574 O O . SER A 1 343 ? 12.125 2.878 17.274 1.00 83.69 343 SER A O 1
ATOM 2576 N N . ASP A 1 344 ? 12.205 1.791 15.317 1.00 86.81 344 ASP A N 1
ATOM 2577 C CA . ASP A 1 344 ? 12.994 0.658 15.793 1.00 86.81 344 ASP A CA 1
ATOM 2578 C C . ASP A 1 344 ? 14.246 0.496 14.927 1.00 86.81 344 ASP A C 1
ATOM 2580 O O . ASP A 1 344 ? 14.215 -0.074 13.832 1.00 86.81 344 ASP A O 1
ATOM 2584 N N . LEU A 1 345 ? 15.370 1.002 15.440 1.00 85.50 345 LEU A N 1
ATOM 2585 C CA . LEU A 1 345 ? 16.655 0.959 14.746 1.00 85.50 345 LEU A CA 1
ATOM 2586 C C . LEU A 1 345 ? 17.076 -0.476 14.401 1.00 85.50 345 LEU A C 1
ATOM 2588 O O . LEU A 1 345 ? 17.641 -0.694 13.332 1.00 85.50 345 LEU A O 1
ATOM 2592 N N . ALA A 1 346 ? 16.760 -1.462 15.248 1.00 86.75 346 ALA A N 1
ATOM 2593 C CA . ALA A 1 346 ? 17.087 -2.856 14.966 1.00 86.75 346 ALA A CA 1
ATOM 2594 C C . ALA A 1 346 ? 16.295 -3.373 13.755 1.00 86.75 346 ALA A C 1
ATOM 2596 O O . ALA A 1 346 ? 16.862 -4.041 12.892 1.00 86.75 346 ALA A O 1
ATOM 2597 N N . GLN A 1 347 ? 15.015 -3.004 13.629 1.00 87.12 347 GLN A N 1
ATOM 2598 C CA . GLN A 1 347 ? 14.215 -3.341 12.444 1.00 87.12 347 GLN A CA 1
ATOM 2599 C C . GLN A 1 347 ? 14.691 -2.609 11.182 1.00 87.12 347 GLN A C 1
ATOM 2601 O O . GLN A 1 347 ? 14.634 -3.177 10.091 1.00 87.12 347 GLN A O 1
ATOM 2606 N N . VAL A 1 348 ? 15.177 -1.372 11.304 1.00 88.12 348 VAL A N 1
ATOM 2607 C CA . VAL A 1 348 ? 15.779 -0.631 10.182 1.00 88.12 348 VAL A CA 1
ATOM 2608 C C . VAL A 1 348 ? 17.058 -1.310 9.694 1.00 88.12 348 VAL A C 1
ATOM 2610 O O . VAL A 1 348 ? 17.212 -1.513 8.489 1.00 88.12 348 VAL A O 1
ATOM 2613 N N . VAL A 1 349 ? 17.957 -1.678 10.611 1.00 88.75 349 VAL A N 1
ATOM 2614 C CA . VAL A 1 349 ? 19.198 -2.405 10.294 1.00 88.75 349 VAL A CA 1
ATOM 2615 C C . VAL A 1 349 ? 18.867 -3.747 9.652 1.00 88.75 349 VAL A C 1
ATOM 2617 O O . VAL A 1 349 ? 19.353 -4.037 8.564 1.00 88.75 349 VAL A O 1
ATOM 2620 N N . GL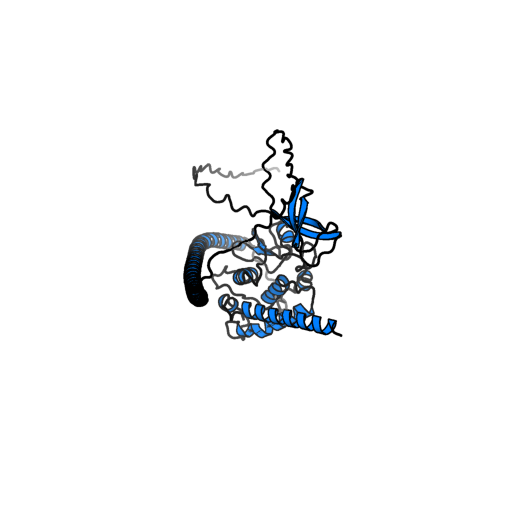N A 1 350 ? 17.941 -4.502 10.240 1.00 89.62 350 GLN A N 1
ATOM 2621 C CA . GLN A 1 350 ? 17.500 -5.773 9.679 1.00 89.62 350 GLN A CA 1
ATOM 2622 C C . GLN A 1 350 ? 16.897 -5.614 8.275 1.00 89.62 350 GLN A C 1
ATOM 2624 O O . GLN A 1 350 ? 17.157 -6.428 7.394 1.00 89.62 350 GLN A O 1
ATOM 2629 N N . MET A 1 351 ? 16.106 -4.565 8.023 1.00 91.19 351 MET A N 1
ATOM 2630 C CA . MET A 1 351 ? 15.570 -4.299 6.685 1.00 91.19 351 MET A CA 1
ATOM 2631 C C . MET A 1 351 ? 16.686 -3.985 5.680 1.00 91.19 351 MET A C 1
ATOM 2633 O O . MET A 1 351 ? 16.644 -4.469 4.552 1.00 91.19 351 MET A O 1
ATOM 2637 N N . ARG A 1 352 ? 17.700 -3.209 6.083 1.00 91.75 352 ARG A N 1
ATOM 2638 C CA . ARG A 1 352 ? 18.880 -2.920 5.251 1.00 91.75 352 ARG A CA 1
ATOM 2639 C C . ARG A 1 352 ? 19.625 -4.194 4.879 1.00 91.75 352 ARG A C 1
ATOM 2641 O O . ARG A 1 352 ? 19.906 -4.390 3.701 1.00 91.75 352 ARG A O 1
ATOM 2648 N N . GLU A 1 353 ? 19.900 -5.043 5.865 1.00 91.31 353 GLU A N 1
ATOM 2649 C CA . GLU A 1 353 ? 20.591 -6.323 5.688 1.00 91.31 353 GLU A CA 1
ATOM 2650 C C . GLU A 1 353 ? 19.792 -7.277 4.798 1.00 91.31 353 GLU A C 1
ATOM 2652 O O . GLU A 1 353 ? 20.346 -7.835 3.856 1.00 91.31 353 GLU A O 1
ATOM 2657 N N . ASN A 1 354 ? 18.482 -7.402 5.031 1.00 91.50 354 ASN A N 1
ATOM 2658 C CA . ASN A 1 354 ? 17.610 -8.245 4.216 1.00 91.50 354 ASN A CA 1
ATOM 2659 C C . ASN A 1 354 ? 17.611 -7.801 2.756 1.00 91.50 354 ASN A C 1
ATOM 2661 O O . ASN A 1 354 ? 17.794 -8.629 1.868 1.00 91.50 354 ASN A O 1
ATOM 2665 N N . VAL A 1 355 ? 17.434 -6.499 2.503 1.00 92.94 355 VAL A N 1
ATOM 2666 C CA . VAL A 1 355 ? 17.478 -5.967 1.138 1.00 92.94 355 VAL A CA 1
ATOM 2667 C C . VAL A 1 355 ? 18.865 -6.185 0.540 1.00 92.94 355 VAL A C 1
ATOM 2669 O O . VAL A 1 355 ? 18.935 -6.639 -0.591 1.00 92.94 355 VAL A O 1
ATOM 2672 N N . ALA A 1 356 ? 19.952 -5.938 1.281 1.00 91.00 356 ALA A N 1
ATOM 2673 C CA . ALA A 1 356 ? 21.323 -6.151 0.803 1.00 91.00 356 ALA A CA 1
ATOM 2674 C C . ALA A 1 356 ? 21.572 -7.599 0.371 1.00 91.00 356 ALA A C 1
ATOM 2676 O O . ALA A 1 356 ? 22.139 -7.837 -0.693 1.00 91.00 356 ALA A O 1
ATOM 2677 N N . ALA A 1 357 ? 21.118 -8.554 1.186 1.00 91.62 357 ALA A N 1
ATOM 2678 C CA . ALA A 1 357 ? 21.321 -9.978 0.960 1.00 91.62 357 ALA A CA 1
ATOM 2679 C C . ALA A 1 357 ? 20.635 -10.472 -0.319 1.00 91.62 357 ALA A C 1
ATOM 2681 O O . ALA A 1 357 ? 21.177 -11.333 -1.007 1.00 91.62 357 ALA A O 1
ATOM 2682 N N . VAL A 1 358 ? 19.462 -9.922 -0.649 1.00 93.06 358 VAL A N 1
ATOM 2683 C CA . VAL A 1 358 ? 18.715 -10.324 -1.848 1.00 93.06 358 VAL A CA 1
ATOM 2684 C C . VAL A 1 358 ? 18.992 -9.431 -3.057 1.00 93.06 358 VAL A C 1
ATOM 2686 O O . VAL A 1 358 ? 18.748 -9.860 -4.177 1.00 93.06 358 VAL A O 1
ATOM 2689 N N . TRP A 1 359 ? 19.521 -8.215 -2.866 1.00 91.88 359 TRP A N 1
ATOM 2690 C CA . TRP A 1 359 ? 19.692 -7.215 -3.930 1.00 91.88 359 TRP A CA 1
ATOM 2691 C C . TRP A 1 359 ? 20.475 -7.761 -5.123 1.00 91.88 359 TRP A C 1
ATOM 2693 O O . TRP A 1 359 ? 20.029 -7.642 -6.260 1.00 91.88 359 TRP A O 1
ATOM 2703 N N . ALA A 1 360 ? 21.604 -8.422 -4.856 1.00 90.44 360 ALA A N 1
ATOM 2704 C CA . ALA A 1 360 ? 22.496 -8.954 -5.885 1.00 90.44 360 ALA A CA 1
ATOM 2705 C C . ALA A 1 360 ? 21.848 -10.019 -6.792 1.00 90.44 360 ALA A C 1
ATOM 2707 O O . ALA A 1 360 ? 22.360 -10.272 -7.876 1.00 90.44 360 ALA A O 1
ATOM 2708 N N . LEU A 1 361 ? 20.727 -10.624 -6.380 1.00 92.44 361 LEU A N 1
ATOM 2709 C CA . LEU A 1 361 ? 19.992 -11.604 -7.188 1.00 92.44 361 LEU A CA 1
ATOM 2710 C C . LEU A 1 361 ? 19.122 -10.952 -8.276 1.00 92.44 361 LEU A C 1
ATOM 2712 O O . LEU A 1 361 ? 18.718 -11.630 -9.217 1.00 92.44 361 LEU A O 1
ATOM 2716 N N . PHE A 1 362 ? 18.819 -9.657 -8.138 1.00 92.75 362 PHE A N 1
ATOM 2717 C CA . PHE A 1 362 ? 17.840 -8.940 -8.969 1.00 92.75 362 PHE A CA 1
ATOM 2718 C C . PHE A 1 362 ? 18.419 -7.738 -9.719 1.00 92.75 362 PHE A C 1
ATOM 2720 O O . PHE A 1 362 ? 17.682 -7.039 -10.414 1.00 92.75 362 PHE A O 1
ATOM 2727 N N . VAL A 1 363 ? 19.708 -7.456 -9.546 1.00 90.19 363 VAL A N 1
ATOM 2728 C CA . VAL A 1 363 ? 20.396 -6.407 -10.297 1.00 90.19 363 VAL A CA 1
ATOM 2729 C C . VAL A 1 363 ? 20.704 -6.912 -11.701 1.00 90.19 363 VAL A C 1
ATOM 2731 O O . VAL A 1 363 ? 21.308 -7.971 -11.861 1.00 90.19 363 VAL A O 1
ATOM 2734 N N . ASP A 1 364 ? 20.349 -6.112 -12.703 1.00 80.12 364 ASP A N 1
ATOM 2735 C CA . ASP A 1 364 ? 20.781 -6.329 -14.081 1.00 80.12 364 ASP A CA 1
ATOM 2736 C C . ASP A 1 364 ? 22.087 -5.550 -14.331 1.00 80.12 364 ASP A C 1
ATOM 2738 O O . ASP A 1 364 ? 22.147 -4.341 -14.103 1.00 80.12 364 ASP A O 1
ATOM 2742 N N . GLY A 1 365 ? 23.131 -6.233 -14.813 1.00 72.69 365 GLY A N 1
ATOM 2743 C CA . GLY A 1 365 ? 24.436 -5.638 -15.146 1.00 72.69 365 GLY A CA 1
ATOM 2744 C C . GLY A 1 365 ? 25.607 -6.238 -14.361 1.00 72.69 365 GLY A C 1
ATOM 2745 O O . GLY A 1 365 ? 25.431 -6.808 -13.286 1.00 72.69 365 GLY A O 1
ATOM 2746 N N . ALA A 1 366 ? 26.820 -6.144 -14.914 1.00 66.62 366 ALA A N 1
ATOM 2747 C CA . ALA A 1 366 ? 28.028 -6.548 -14.199 1.00 66.62 366 ALA A CA 1
ATOM 2748 C C . ALA A 1 366 ? 28.218 -5.638 -12.974 1.00 66.62 366 ALA A C 1
ATOM 2750 O O . ALA A 1 366 ? 28.145 -4.415 -13.091 1.00 66.62 366 ALA A O 1
ATOM 2751 N N . ALA A 1 367 ? 28.473 -6.230 -11.802 1.00 61.16 367 ALA A N 1
ATOM 2752 C CA . ALA A 1 367 ? 28.630 -5.515 -10.528 1.00 61.16 367 ALA A CA 1
ATOM 2753 C C . ALA A 1 367 ? 29.736 -4.436 -10.550 1.00 61.16 367 ALA A C 1
ATOM 2755 O O . ALA A 1 367 ? 29.780 -3.567 -9.679 1.00 61.16 367 ALA A O 1
ATOM 2756 N N . ASP A 1 368 ? 30.601 -4.485 -11.559 1.00 64.50 368 ASP A N 1
ATOM 2757 C CA . ASP A 1 368 ? 31.800 -3.668 -11.689 1.00 64.50 368 ASP A CA 1
ATOM 2758 C C . ASP A 1 368 ? 31.505 -2.237 -12.183 1.00 64.50 368 ASP A C 1
ATOM 2760 O O . ASP A 1 368 ? 32.371 -1.370 -12.090 1.00 64.50 368 ASP A O 1
ATOM 2764 N N . GLU A 1 369 ? 30.292 -1.956 -12.683 1.00 64.69 369 GLU A N 1
ATOM 2765 C CA . GLU A 1 369 ? 29.990 -0.698 -13.388 1.00 64.69 369 GLU A CA 1
ATOM 2766 C C . GLU A 1 369 ? 29.343 0.402 -12.527 1.00 64.69 369 GLU A C 1
ATOM 2768 O O . GLU A 1 369 ? 28.982 1.462 -13.031 1.00 64.69 369 GLU A O 1
ATOM 2773 N N . GLY A 1 370 ? 29.210 0.203 -11.211 1.00 66.31 370 GLY A N 1
ATOM 2774 C CA . GLY A 1 370 ? 28.737 1.239 -10.276 1.00 66.31 370 GLY A CA 1
ATOM 2775 C C . GLY A 1 370 ? 27.270 1.677 -10.442 1.00 66.31 370 GLY A C 1
ATOM 2776 O O . GLY A 1 370 ? 26.761 2.391 -9.581 1.00 66.31 370 GLY A O 1
ATOM 2777 N N . ASP A 1 371 ? 26.578 1.208 -11.484 1.00 71.50 371 ASP A N 1
ATOM 2778 C CA . ASP A 1 371 ? 25.178 1.521 -11.799 1.00 71.50 371 ASP A CA 1
ATOM 2779 C C . ASP A 1 371 ? 24.278 0.275 -11.708 1.00 71.50 371 ASP A C 1
ATOM 2781 O O . ASP A 1 371 ? 23.379 0.035 -12.517 1.00 71.50 371 ASP A O 1
ATOM 2785 N N . ALA A 1 372 ? 24.556 -0.558 -10.701 1.00 81.00 372 ALA A N 1
ATOM 2786 C CA . ALA A 1 372 ? 23.754 -1.719 -10.337 1.00 81.00 372 ALA A CA 1
ATOM 2787 C C . ALA A 1 372 ? 22.308 -1.292 -10.029 1.00 81.00 372 ALA A C 1
ATOM 2789 O O . ALA A 1 372 ? 22.003 -0.817 -8.929 1.00 81.00 372 ALA A O 1
ATOM 2790 N N . CYS A 1 373 ? 21.410 -1.476 -10.996 1.00 87.19 373 CYS A N 1
ATOM 2791 C CA . CYS A 1 373 ? 20.005 -1.108 -10.888 1.00 87.19 373 CYS A CA 1
ATOM 2792 C C . CYS A 1 373 ? 19.101 -2.344 -10.943 1.00 87.19 373 CYS A C 1
ATOM 2794 O O . CYS A 1 373 ? 19.407 -3.348 -11.583 1.00 87.19 373 CYS A O 1
ATOM 2796 N N . VAL A 1 374 ? 17.965 -2.259 -10.253 1.00 90.81 374 VAL A N 1
ATOM 2797 C CA . VAL A 1 374 ? 16.897 -3.258 -10.353 1.00 90.81 374 VAL A CA 1
ATOM 2798 C C . VAL A 1 374 ? 15.877 -2.731 -11.353 1.00 90.81 374 VAL A C 1
ATOM 2800 O O . VAL A 1 374 ? 15.328 -1.633 -11.180 1.00 90.81 374 VAL A O 1
ATOM 2803 N N . THR A 1 375 ? 15.646 -3.497 -12.415 1.00 91.06 375 THR A N 1
ATOM 2804 C CA . THR A 1 375 ? 14.630 -3.184 -13.422 1.00 91.06 375 THR A CA 1
ATOM 2805 C C . THR A 1 375 ? 13.231 -3.400 -12.862 1.00 91.06 375 THR A C 1
ATOM 2807 O O . THR A 1 375 ? 13.017 -4.148 -11.902 1.00 91.06 375 THR A O 1
ATOM 2810 N N . ARG A 1 376 ? 12.242 -2.738 -13.467 1.00 91.81 376 ARG A N 1
ATOM 2811 C CA . ARG A 1 376 ? 10.835 -2.948 -13.117 1.00 91.81 376 ARG A CA 1
ATOM 2812 C C . ARG A 1 376 ? 10.445 -4.423 -13.239 1.00 91.81 376 ARG A C 1
ATOM 2814 O O . ARG A 1 376 ? 9.723 -4.933 -12.387 1.00 91.81 376 ARG A O 1
ATOM 2821 N N . GLU A 1 377 ? 10.932 -5.099 -14.271 1.00 93.25 377 GLU A N 1
ATOM 2822 C CA . GLU A 1 377 ? 10.673 -6.508 -14.548 1.00 93.25 377 GLU A CA 1
ATOM 2823 C C . GLU A 1 377 ? 11.292 -7.415 -13.477 1.00 93.25 377 GLU A C 1
ATOM 2825 O O . GLU A 1 377 ? 10.614 -8.314 -12.986 1.00 93.25 377 GLU A O 1
ATOM 2830 N N . ALA A 1 378 ? 12.536 -7.159 -13.056 1.00 93.81 378 ALA A N 1
ATOM 2831 C CA . ALA A 1 378 ? 13.167 -7.892 -11.956 1.00 93.81 378 ALA A CA 1
ATOM 2832 C C . ALA A 1 378 ? 12.461 -7.649 -10.610 1.00 93.81 378 ALA A C 1
ATOM 2834 O O . ALA A 1 378 ? 12.340 -8.557 -9.787 1.00 93.81 378 ALA A O 1
ATOM 2835 N N . PHE A 1 379 ? 11.944 -6.438 -10.385 1.00 95.00 379 PHE A N 1
ATOM 2836 C CA . PHE A 1 379 ? 11.201 -6.122 -9.168 1.00 95.00 379 PHE A CA 1
ATOM 2837 C C . PHE A 1 379 ? 9.825 -6.800 -9.113 1.00 95.00 379 PHE A C 1
ATOM 2839 O O . PHE A 1 379 ? 9.438 -7.297 -8.056 1.00 95.00 379 PHE A O 1
ATOM 2846 N N . LEU A 1 380 ? 9.098 -6.805 -10.237 1.00 95.75 380 LEU A N 1
ATOM 2847 C CA . LEU A 1 380 ? 7.703 -7.253 -10.349 1.00 95.75 380 LEU A CA 1
ATOM 2848 C C . LEU A 1 380 ? 7.539 -8.681 -10.889 1.00 95.75 380 LEU A C 1
ATOM 2850 O O . LEU A 1 380 ? 6.416 -9.069 -11.212 1.00 95.75 380 LEU A O 1
ATOM 2854 N N . ARG A 1 381 ? 8.622 -9.452 -11.036 1.00 95.81 381 ARG A N 1
ATOM 2855 C CA . ARG A 1 381 ? 8.546 -10.836 -11.519 1.00 95.81 381 ARG A CA 1
ATOM 2856 C C . ARG A 1 381 ? 7.618 -11.653 -10.601 1.00 95.81 381 ARG A C 1
ATOM 2858 O O . ARG A 1 381 ? 7.899 -11.723 -9.411 1.00 95.81 381 ARG A O 1
ATOM 2865 N N . PRO A 1 382 ? 6.540 -12.278 -11.109 1.00 94.69 382 PRO A N 1
ATOM 2866 C CA . PRO A 1 382 ? 5.617 -13.026 -10.259 1.00 94.69 382 PRO A CA 1
ATOM 2867 C C . PRO A 1 382 ? 6.304 -14.197 -9.551 1.00 94.69 382 PRO A C 1
ATOM 2869 O O . PRO A 1 382 ? 6.990 -14.984 -10.202 1.00 94.69 382 PRO A O 1
ATOM 2872 N N . ALA A 1 383 ? 6.092 -14.315 -8.239 1.00 92.88 383 ALA A N 1
ATOM 2873 C CA . ALA A 1 383 ? 6.618 -15.346 -7.335 1.00 92.88 383 ALA A CA 1
ATOM 2874 C C . ALA A 1 383 ? 8.145 -15.364 -7.138 1.00 92.88 383 ALA A C 1
ATOM 2876 O O . ALA A 1 383 ? 8.632 -16.054 -6.244 1.00 92.88 383 ALA A O 1
ATOM 2877 N N . ASP A 1 384 ? 8.890 -14.611 -7.941 1.00 95.12 384 ASP A N 1
ATOM 2878 C CA . ASP A 1 384 ? 10.353 -14.636 -7.984 1.00 95.12 384 ASP A CA 1
ATOM 2879 C C . ASP A 1 384 ? 10.928 -13.230 -8.216 1.00 95.12 384 ASP A C 1
ATOM 2881 O O . ASP A 1 384 ? 11.992 -13.058 -8.798 1.00 95.12 384 ASP A O 1
ATOM 2885 N N . GLY A 1 385 ? 10.182 -12.191 -7.847 1.00 95.75 385 GLY A N 1
ATOM 2886 C CA . GLY A 1 385 ? 10.609 -10.799 -7.944 1.00 95.75 385 GLY A CA 1
ATOM 2887 C C . GLY A 1 385 ? 11.184 -10.295 -6.629 1.00 95.75 385 GLY A C 1
ATOM 2888 O O . GLY A 1 385 ? 10.877 -10.818 -5.555 1.00 95.75 385 GLY A O 1
ATOM 2889 N N . LEU A 1 386 ? 11.966 -9.211 -6.687 1.00 95.31 386 LEU A N 1
ATOM 2890 C CA . LEU A 1 386 ? 12.476 -8.561 -5.473 1.00 95.31 386 LEU A CA 1
ATOM 2891 C C . LEU A 1 386 ? 11.333 -8.175 -4.514 1.00 95.31 386 LEU A C 1
ATOM 2893 O O . LEU A 1 386 ? 11.482 -8.303 -3.298 1.00 95.31 386 LEU A O 1
ATOM 2897 N N . ALA A 1 387 ? 10.183 -7.737 -5.043 1.00 95.44 387 ALA A N 1
ATOM 2898 C CA . ALA A 1 387 ? 9.007 -7.437 -4.231 1.00 95.44 387 ALA A CA 1
ATOM 2899 C C . ALA A 1 387 ? 8.540 -8.663 -3.430 1.00 95.44 387 ALA A C 1
ATOM 2901 O O . ALA A 1 387 ? 8.390 -8.574 -2.210 1.00 95.44 387 ALA A O 1
ATOM 2902 N N . ASP A 1 388 ? 8.381 -9.809 -4.093 1.00 95.06 388 ASP A N 1
ATOM 2903 C CA . ASP A 1 388 ? 7.930 -11.055 -3.470 1.00 95.06 388 ASP A CA 1
ATOM 2904 C C . ASP A 1 388 ? 8.949 -11.577 -2.453 1.00 95.06 388 ASP A C 1
ATOM 2906 O O . ASP A 1 388 ? 8.570 -11.965 -1.347 1.00 95.06 388 ASP A O 1
ATOM 2910 N N . ALA A 1 389 ? 10.247 -11.486 -2.757 1.00 94.31 389 ALA A N 1
ATOM 2911 C CA . ALA A 1 389 ? 11.314 -11.851 -1.826 1.00 94.31 389 ALA A CA 1
ATOM 2912 C C . ALA A 1 389 ? 11.271 -11.010 -0.534 1.00 94.31 389 ALA A C 1
ATOM 2914 O O . ALA A 1 389 ? 11.399 -11.542 0.576 1.00 94.31 389 ALA A O 1
ATOM 2915 N N . ILE A 1 390 ? 11.040 -9.697 -0.652 1.00 93.25 390 ILE A N 1
ATOM 2916 C CA . ILE A 1 390 ? 10.888 -8.792 0.498 1.00 93.25 390 ILE A CA 1
ATOM 2917 C C . ILE A 1 390 ? 9.617 -9.125 1.292 1.00 93.25 390 ILE A C 1
ATOM 2919 O O . ILE A 1 390 ? 9.649 -9.163 2.528 1.00 93.25 390 ILE A O 1
ATOM 2923 N N . ILE A 1 391 ? 8.497 -9.366 0.605 1.00 92.94 391 ILE A N 1
ATOM 2924 C CA . ILE A 1 391 ? 7.208 -9.705 1.223 1.00 92.94 391 ILE A CA 1
ATOM 2925 C C . ILE A 1 391 ? 7.317 -11.024 2.000 1.00 92.94 391 ILE A C 1
ATOM 2927 O O . ILE A 1 391 ? 6.955 -11.073 3.181 1.00 92.94 391 ILE A O 1
ATOM 2931 N N . ALA A 1 392 ? 7.886 -12.061 1.382 1.00 91.19 392 ALA A N 1
ATOM 2932 C CA . ALA A 1 392 ? 8.108 -13.368 1.992 1.00 91.19 392 ALA A CA 1
ATOM 2933 C C . ALA A 1 392 ? 9.031 -13.275 3.215 1.00 91.19 392 ALA A C 1
ATOM 2935 O O . ALA A 1 392 ? 8.697 -13.781 4.289 1.00 91.19 392 ALA A O 1
ATOM 2936 N N . SER A 1 393 ? 10.146 -12.545 3.098 1.00 87.94 393 SER A N 1
ATOM 2937 C CA . SER A 1 393 ? 11.072 -12.312 4.215 1.00 87.94 393 SER A CA 1
ATOM 2938 C C . SER A 1 393 ? 10.359 -11.682 5.412 1.00 87.94 393 SER A C 1
ATOM 2940 O O . SER A 1 393 ? 10.603 -12.055 6.561 1.00 87.94 393 SER A O 1
ATOM 2942 N N . ARG A 1 394 ? 9.419 -10.760 5.171 1.00 83.69 394 ARG A N 1
ATOM 2943 C CA . ARG A 1 394 ? 8.674 -10.111 6.252 1.00 83.69 394 ARG A CA 1
ATOM 2944 C C . ARG A 1 394 ? 7.632 -11.022 6.898 1.00 83.69 394 ARG A C 1
ATOM 2946 O O . ARG A 1 394 ? 7.475 -10.961 8.118 1.00 83.69 394 ARG A O 1
ATOM 2953 N N . ALA A 1 395 ? 6.934 -11.850 6.121 1.00 82.12 395 ALA A N 1
ATOM 2954 C CA . ALA A 1 395 ? 5.985 -12.823 6.666 1.00 82.12 395 ALA A CA 1
ATOM 2955 C C . ALA A 1 395 ? 6.679 -13.753 7.676 1.00 82.12 395 ALA A C 1
ATOM 2957 O O . ALA A 1 395 ? 6.181 -13.955 8.787 1.00 82.12 395 ALA A O 1
ATOM 2958 N N . THR A 1 396 ? 7.892 -14.193 7.340 1.00 76.44 396 THR A N 1
ATOM 2959 C CA . THR A 1 396 ? 8.752 -14.989 8.222 1.00 76.44 396 THR A CA 1
ATOM 2960 C C . THR A 1 396 ? 9.137 -14.222 9.489 1.00 76.44 396 THR A C 1
ATOM 2962 O O . THR A 1 396 ? 9.043 -14.759 10.592 1.00 76.44 396 THR A O 1
ATOM 2965 N N . LEU A 1 397 ? 9.505 -12.939 9.382 1.00 66.50 397 LEU A N 1
ATOM 2966 C CA . LEU A 1 397 ? 9.835 -12.118 10.555 1.00 66.50 397 LEU A CA 1
ATOM 2967 C C . LEU A 1 397 ? 8.638 -11.882 11.481 1.00 66.50 397 LEU A C 1
ATOM 2969 O O . LEU A 1 397 ? 8.784 -11.941 12.704 1.00 66.50 397 LEU A O 1
ATOM 2973 N N . ALA A 1 398 ? 7.454 -11.644 10.916 1.00 72.94 398 ALA A N 1
ATOM 2974 C CA . ALA A 1 398 ? 6.227 -11.497 11.689 1.00 72.94 398 ALA A CA 1
ATOM 2975 C C . ALA A 1 398 ? 5.882 -12.798 12.438 1.00 72.94 398 ALA A C 1
ATOM 2977 O O . ALA A 1 398 ? 5.561 -12.750 13.627 1.00 72.94 398 ALA A O 1
ATOM 2978 N N . GLN A 1 399 ? 6.029 -13.956 11.783 1.00 68.56 399 GLN A N 1
ATOM 2979 C CA . GLN A 1 399 ? 5.822 -15.271 12.398 1.00 68.56 399 GLN A CA 1
ATOM 2980 C C . GLN A 1 399 ? 6.842 -15.574 13.504 1.00 68.56 399 GLN A C 1
ATOM 2982 O O . GLN A 1 399 ? 6.441 -15.939 14.610 1.00 68.56 399 GLN A O 1
ATOM 2987 N N . CYS A 1 400 ? 8.139 -15.354 13.270 1.00 61.00 400 CYS A N 1
ATOM 2988 C CA . CYS A 1 400 ? 9.173 -15.550 14.293 1.00 61.00 400 CYS A CA 1
ATOM 2989 C C . CYS A 1 400 ? 8.950 -14.651 15.519 1.00 61.00 400 CYS A C 1
ATOM 2991 O O . CYS A 1 400 ? 9.197 -15.064 16.655 1.00 61.00 400 CYS A O 1
ATOM 2993 N N . ARG A 1 401 ? 8.455 -13.423 15.317 1.00 59.38 401 ARG A N 1
ATOM 2994 C CA . ARG A 1 401 ? 8.138 -12.497 16.412 1.00 59.38 401 ARG A CA 1
ATOM 2995 C C . ARG A 1 401 ? 6.918 -12.949 17.210 1.00 59.38 401 ARG A C 1
ATOM 2997 O O . ARG A 1 401 ? 6.966 -12.911 18.438 1.00 59.38 401 ARG A O 1
ATOM 3004 N N . ALA A 1 402 ? 5.867 -13.419 16.537 1.00 65.88 402 ALA A N 1
ATOM 3005 C CA . ALA A 1 402 ? 4.703 -14.001 17.200 1.00 65.88 402 ALA A CA 1
ATOM 3006 C C . ALA A 1 402 ? 5.101 -15.216 18.058 1.00 65.88 402 ALA A C 1
ATOM 3008 O O . ALA A 1 402 ? 4.700 -15.308 19.214 1.00 65.88 402 ALA A O 1
ATOM 3009 N N . GLN A 1 403 ? 5.972 -16.090 17.545 1.00 64.19 403 GLN A N 1
ATOM 3010 C CA . GLN A 1 403 ? 6.460 -17.264 18.279 1.00 64.19 403 GLN A CA 1
ATOM 3011 C C . GLN A 1 403 ? 7.339 -16.900 19.488 1.00 64.19 403 GLN A C 1
ATOM 3013 O O . GLN A 1 403 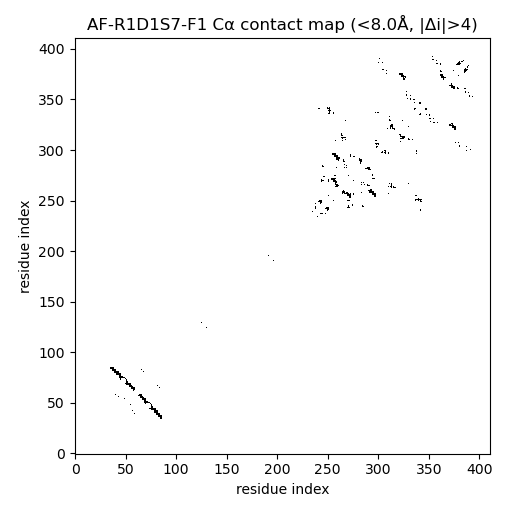? 7.198 -17.499 20.553 1.00 64.19 403 GLN A O 1
ATOM 3018 N N . ARG A 1 404 ? 8.207 -15.883 19.374 1.00 61.78 404 ARG A N 1
ATOM 3019 C CA . ARG A 1 404 ? 9.024 -15.405 20.507 1.00 61.78 404 ARG A CA 1
ATOM 3020 C C . ARG A 1 404 ? 8.197 -14.715 21.594 1.00 61.78 404 ARG A C 1
ATOM 3022 O O . ARG A 1 404 ? 8.514 -14.869 22.767 1.00 61.78 404 ARG A O 1
ATOM 3029 N N . GLY A 1 405 ? 7.133 -13.998 21.227 1.00 53.88 405 GLY A N 1
ATOM 3030 C CA . GLY A 1 405 ? 6.209 -13.397 22.196 1.00 53.88 405 GLY A CA 1
ATOM 3031 C C . GLY A 1 405 ? 5.465 -14.438 23.037 1.00 53.88 405 GLY A C 1
ATOM 3032 O O . GLY A 1 405 ? 5.263 -14.228 24.228 1.00 53.88 405 GLY A O 1
ATOM 3033 N N . VAL A 1 406 ? 5.129 -15.590 22.446 1.00 55.25 406 VAL A N 1
ATOM 3034 C CA . VAL A 1 406 ? 4.505 -16.714 23.166 1.00 55.25 406 VAL A CA 1
ATOM 3035 C C . VAL A 1 406 ? 5.504 -17.395 24.107 1.00 55.25 406 VAL A C 1
ATOM 3037 O O . VAL A 1 406 ? 5.158 -17.699 25.243 1.00 55.25 406 VAL A O 1
ATOM 3040 N N . ALA A 1 407 ? 6.760 -17.572 23.686 1.00 44.34 407 ALA A N 1
ATOM 3041 C CA . ALA A 1 407 ? 7.786 -18.208 24.518 1.00 44.34 407 ALA A CA 1
ATOM 3042 C C . ALA A 1 407 ? 8.164 -17.390 25.770 1.00 44.34 407 ALA A C 1
ATOM 3044 O O . ALA A 1 407 ? 8.492 -17.975 26.796 1.00 44.34 407 ALA A O 1
ATOM 3045 N N . VAL A 1 408 ? 8.090 -16.055 25.708 1.00 41.66 408 VAL A N 1
ATOM 3046 C CA . VAL A 1 408 ? 8.359 -15.169 26.860 1.00 41.66 408 VAL A CA 1
ATOM 3047 C C . VAL A 1 408 ? 7.146 -15.040 27.790 1.00 41.66 408 VAL A C 1
ATOM 3049 O O . VAL A 1 408 ? 7.320 -14.739 28.960 1.00 41.66 408 VAL A O 1
ATOM 3052 N N . ALA A 1 409 ? 5.925 -15.297 27.310 1.00 43.09 409 ALA A N 1
ATOM 3053 C CA . ALA A 1 409 ? 4.720 -15.302 28.146 1.00 43.09 409 ALA A CA 1
ATOM 3054 C C . ALA A 1 409 ? 4.481 -16.638 28.884 1.00 43.09 409 ALA A C 1
ATOM 3056 O O . ALA A 1 409 ? 3.609 -16.712 29.748 1.00 43.09 409 ALA A O 1
ATOM 3057 N N . CYS A 1 410 ? 5.223 -17.695 28.532 1.00 44.19 410 CYS A N 1
ATOM 3058 C CA . CYS A 1 410 ? 5.161 -19.016 29.171 1.00 44.19 410 CYS A CA 1
ATOM 3059 C C . CYS A 1 410 ? 6.307 -19.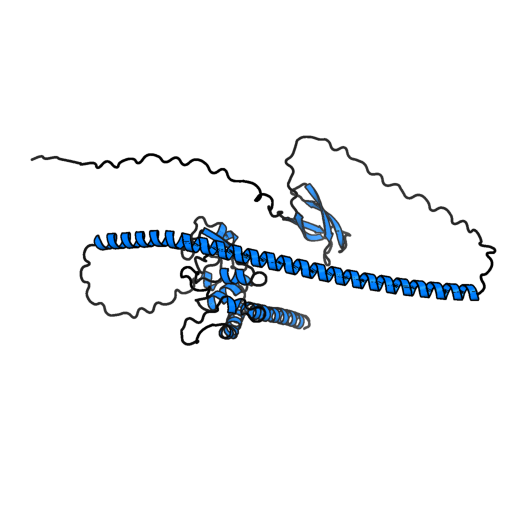281 30.169 1.00 44.19 410 CYS A C 1
ATOM 3061 O O . CYS A 1 410 ? 6.388 -20.389 30.703 1.00 44.19 410 CYS A O 1
ATOM 3063 N N . LEU A 1 411 ? 7.170 -18.289 30.407 1.00 39.06 411 LEU A N 1
ATOM 3064 C CA . LEU A 1 411 ? 8.188 -18.259 31.462 1.00 39.06 411 LEU A CA 1
ATOM 3065 C C . LEU A 1 411 ? 7.794 -17.198 32.490 1.00 39.06 411 LEU A C 1
ATOM 3067 O O . LEU A 1 411 ? 8.015 -17.458 33.693 1.00 39.06 411 LEU A O 1
#

Organism: Emiliania huxleyi (NCBI:txid2903)

Solvent-accessible surface area (backbone atoms only — not comparable to full-atom values): 25637 Å² total; per-residue (Å²): 137,91,82,90,88,82,90,83,87,85,83,80,84,84,85,78,84,82,90,79,82,86,82,92,76,85,91,85,79,96,81,76,84,74,75,80,57,66,43,81,44,82,44,69,37,57,82,92,64,55,55,68,41,76,46,78,48,68,41,92,90,73,75,45,76,48,77,46,67,36,60,80,92,64,52,63,71,42,70,50,78,45,77,43,73,61,70,80,77,74,71,87,73,80,86,76,91,79,79,86,80,82,83,82,78,84,78,86,75,79,87,78,80,86,77,86,75,78,89,76,85,76,84,77,73,49,74,64,57,55,49,55,50,49,52,52,50,50,54,49,51,53,52,50,54,52,50,53,53,50,50,52,49,52,54,51,52,55,50,54,51,52,51,51,52,50,53,50,50,53,52,52,54,51,54,51,48,52,52,48,53,54,52,51,53,51,51,51,50,58,53,45,54,56,51,49,51,53,50,50,53,50,50,50,51,52,49,52,56,52,57,72,68,53,76,85,78,78,91,76,76,93,72,84,86,72,87,83,72,81,71,74,80,74,74,51,70,46,64,73,59,39,25,12,89,80,81,65,46,53,35,52,79,47,66,39,17,36,42,16,44,88,97,30,41,51,58,94,63,62,29,31,37,70,57,61,70,66,48,94,55,61,44,41,94,88,77,60,42,59,35,80,42,81,42,68,59,48,55,58,90,86,33,50,68,55,24,48,62,64,56,33,65,57,47,55,88,75,79,50,76,67,31,36,71,58,55,73,62,49,58,43,54,45,48,35,48,75,69,41,29,64,89,37,66,68,55,44,50,49,47,48,51,54,49,58,73,52,43,77,80,38,42,58,71,68,83,87,69,83,65,66,17,39,38,54,64,39,35,64,33,83,93,73,5,53,53,46,55,54,52,52,55,45,54,53,52,53,50,54,49,56,54,52,56,52,59,62,73,74,109

InterPro domains:
  IPR001841 Zinc finger, RING-type [PS50089] (244-288)